Protein AF-0000000074144136 (afdb_homodimer)

Solvent-accessible surface area (backbone atoms only — not comparable to full-atom values): 40939 Å² total; per-residue (Å²): 138,85,82,79,77,75,77,76,74,78,74,70,74,70,85,70,65,76,71,69,81,43,27,39,33,52,48,62,33,83,82,53,75,68,49,53,54,62,47,55,55,61,87,66,57,63,70,58,51,49,50,51,50,50,58,64,64,67,47,87,40,77,68,57,26,33,33,38,38,58,66,52,68,71,55,62,88,72,63,60,84,85,65,77,62,62,39,34,35,40,34,25,21,86,48,52,43,62,34,40,48,45,35,46,72,75,43,52,83,46,46,26,74,56,59,79,63,33,35,66,52,47,34,46,48,18,64,54,41,36,70,27,53,40,53,31,54,81,29,75,57,89,92,43,40,29,28,40,29,40,28,27,44,66,55,51,51,44,16,25,57,26,37,67,44,30,59,68,31,34,58,60,56,38,75,43,39,68,77,39,63,56,72,66,53,31,53,39,46,44,52,31,46,50,29,41,54,45,68,31,48,62,76,49,59,53,65,40,44,47,67,56,53,52,34,44,40,56,37,55,53,48,65,16,30,61,58,38,72,70,45,54,59,52,78,57,53,48,51,49,52,38,64,75,38,41,41,51,45,47,54,55,44,51,48,48,41,73,70,41,82,61,51,43,63,76,53,49,79,76,37,29,75,36,40,46,74,51,74,88,62,74,54,41,36,35,42,66,79,50,32,67,49,46,50,52,38,45,70,62,33,33,62,52,51,28,52,37,40,37,41,67,68,26,85,84,47,47,63,69,60,34,41,57,51,47,63,69,51,52,66,67,56,51,31,50,41,47,48,50,21,44,25,71,54,17,26,60,35,45,50,40,33,51,53,48,47,39,55,33,38,16,72,73,47,23,53,48,48,51,45,56,52,34,47,74,25,64,60,32,60,51,71,74,97,138,84,82,77,76,75,78,76,73,80,76,71,76,71,85,71,64,77,69,71,80,43,28,39,32,53,50,64,31,81,81,52,73,69,48,52,55,62,48,53,54,60,88,65,59,64,69,58,52,50,50,51,50,49,56,64,63,66,47,87,39,75,68,57,24,33,34,38,37,58,65,53,68,71,55,63,88,75,63,61,85,83,64,77,63,61,39,35,35,42,35,26,19,87,46,50,43,63,34,40,48,45,36,46,72,74,42,51,82,46,46,26,75,56,59,79,63,32,35,63,51,46,32,45,49,17,64,54,40,37,70,28,52,38,51,30,54,80,30,76,57,88,95,41,40,28,28,40,28,41,28,28,43,64,56,53,50,43,17,25,56,26,38,68,44,30,58,68,32,34,57,62,58,39,75,44,40,69,78,38,62,56,72,64,52,31,52,40,44,44,54,31,47,51,29,41,54,44,68,31,48,60,74,50,60,51,65,42,45,48,69,55,53,51,32,44,39,57,37,57,52,49,65,17,31,58,58,38,72,70,45,55,61,52,77,57,53,47,50,50,52,39,65,76,39,42,41,51,44,44,53,54,44,51,45,48,40,73,70,41,83,61,49,43,63,76,54,49,79,76,36,33,75,36,37,46,74,51,74,88,62,73,54,41,35,36,42,66,80,50,32,68,49,46,51,52,36,46,71,63,33,33,61,52,51,30,51,37,40,36,41,66,68,25,87,83,46,48,62,68,60,35,43,57,49,46,64,71,51,52,68,68,56,51,30,52,40,47,48,49,23,43,25,71,53,17,26,60,36,45,51,40,34,53,52,49,46,40,54,33,39,16,72,72,47,24,53,50,48,51,46,53,51,34,46,73,25,65,59,31,59,52,70,76,100

Radius of gyration: 32.15 Å; Cα contacts (8 Å, |Δi|>4): 1160; chains: 2; bounding box: 58×110×100 Å

Organism: Schizosaccharomyces japonicus (strain yFS275 / FY16936) (NCBI:txid402676)

Foldseek 3Di:
DDPPPPPPPCPPPPCLPPPPQQFLLLLQDPPNPQALVNLQADDDDPVLLVVQVVQQVVQPADFAWKWKDDCLSRVPDPDDPPDRDAIEMETADADQLVRQQRCCVVPVVQWAPCCVVPSVSQQCLQCPFFQNWFKRFQDDDPPHGYIYIYHYPVSLLCCLQFVQACQNLLRLLARMHISHHDSVSSVSNLLSNLLLQLLQVLVDDQKDWPLSSSLSSNCLNVLQQVCCVVQVPDSVVSSVRCVSCVLSNCSNPSSSQSVVVFKDWPCSVVRRSPGSSDPVDIIMIGGDQALVRNLVSLVSHRDLLSQLLLCLQPVVSDSVSSSVVSRVDDSVVSSVSSSVSSNVSHNRSNVRVLVSVLNGCYVVSSVVVVLVVSCVTPVVVVVVD/DDPPPPCPPCPPPDCLPPPPQPFLLLLQDPPNPDDLVNLQADDDDPVLLVVQVVQQVVQPADFAWKWKDDCLSRVPDPDDPPDRDAIEMETADADQLVRQQRCCVVPVVQWAPCCVVPSVSQQCLQCPWFQNWFKRFQDDDPPHGYIYIYHYPVSLLCCLQFVQACQNLLRLLARMHISHHDSVSSVSNLLSNLLLQLLQVLVDDQKDWPLSSSLSSNCLNVLQQVCCVVQVPDSVVSSVRCVSCVLSNCSNPSSSQSVVVFKDWPCSVVRSSPGSSDPVDIIMIGGDQALVRNLVSLVSHRDLLSQLLLCLQPVVSDSVSSSVVSRVDDSVVSNVSSSVSSNVSHNRSNVRVLVSVLNGCYVVSSVVVVLVVSCVTPVVVVVVD

pLDDT: mean 81.29, std 20.25, range [21.55, 98.81]

Structure (mmCIF, N/CA/C/O backbone):
data_AF-0000000074144136-model_v1
#
loop_
_entity.id
_entity.type
_entity.pdbx_description
1 polymer 'Phosphatidate cytidylyltransferase, mitochondrial'
#
loop_
_atom_site.group_PDB
_atom_site.id
_atom_site.type_symbol
_atom_site.label_atom_id
_atom_site.label_alt_id
_atom_site.label_comp_id
_atom_site.label_asym_id
_atom_site.label_entity_id
_atom_site.label_seq_id
_atom_site.pdbx_PDB_ins_code
_atom_site.Cartn_x
_atom_site.Cartn_y
_atom_site.Cartn_z
_atom_site.occupancy
_atom_site.B_iso_or_equiv
_atom_site.auth_seq_id
_atom_site.auth_comp_id
_atom_site.auth_asym_id
_atom_site.auth_atom_id
_atom_site.pdbx_PDB_model_num
ATOM 1 N N . MET A 1 1 ? -24.859 60.969 -21.281 1 23.8 1 MET A N 1
ATOM 2 C CA . MET A 1 1 ? -24.516 61.156 -19.875 1 23.8 1 MET A CA 1
ATOM 3 C C . MET A 1 1 ? -24.75 59.906 -19.047 1 23.8 1 MET A C 1
ATOM 5 O O . MET A 1 1 ? -25.875 59.688 -18.578 1 23.8 1 MET A O 1
ATOM 9 N N . SER A 1 2 ? -24.203 58.688 -19.484 1 22.08 2 SER A N 1
ATOM 10 C CA . SER A 1 2 ? -24.359 57.281 -19.188 1 22.08 2 SER A CA 1
ATOM 11 C C . SER A 1 2 ? -23.969 56.969 -17.734 1 22.08 2 SER A C 1
ATOM 13 O O . SER A 1 2 ? -22.891 57.344 -17.297 1 22.08 2 SER A O 1
ATOM 15 N N . ARG A 1 3 ? -25.047 56.719 -16.766 1 22.34 3 ARG A N 1
ATOM 16 C CA . ARG A 1 3 ? -25.234 56.594 -15.32 1 22.34 3 ARG A CA 1
ATOM 17 C C . ARG A 1 3 ? -24.422 55.406 -14.773 1 22.34 3 ARG A C 1
ATOM 19 O O . ARG A 1 3 ? -24.609 54.281 -15.18 1 22.34 3 ARG A O 1
ATOM 26 N N . THR A 1 4 ? -23.141 55.656 -14.469 1 22.11 4 THR A N 1
ATOM 27 C CA . THR A 1 4 ? -22.141 54.781 -13.859 1 22.11 4 THR A CA 1
ATOM 28 C C . THR A 1 4 ? -22.625 54.25 -12.516 1 22.11 4 THR A C 1
ATOM 30 O O . THR A 1 4 ? -22.641 54.969 -11.523 1 22.11 4 THR A O 1
ATOM 33 N N . ARG A 1 5 ? -23.828 53.469 -12.438 1 22.92 5 ARG A N 1
ATOM 34 C CA . ARG A 1 5 ? -24.375 52.969 -11.188 1 22.92 5 ARG A CA 1
ATOM 35 C C . ARG A 1 5 ? -23.328 52.188 -10.406 1 22.92 5 ARG A C 1
ATOM 37 O O . ARG A 1 5 ? -22.797 51.188 -10.906 1 22.92 5 ARG A O 1
ATOM 44 N N . VAL A 1 6 ? -22.578 52.906 -9.555 1 24.81 6 VAL A N 1
ATOM 45 C CA . VAL A 1 6 ? -21.609 52.438 -8.562 1 24.81 6 VAL A CA 1
ATOM 46 C C . VAL A 1 6 ? -22.25 51.344 -7.688 1 24.81 6 VAL A C 1
ATOM 48 O O . VAL A 1 6 ? -23.25 51.625 -6.996 1 24.81 6 VAL A O 1
ATOM 51 N N . LEU A 1 7 ? -22.469 50.156 -8.172 1 23.66 7 LEU A N 1
ATOM 52 C CA . LEU A 1 7 ? -23 49.031 -7.406 1 23.66 7 LEU A CA 1
ATOM 53 C C . LEU A 1 7 ? -22.266 48.875 -6.082 1 23.66 7 LEU A C 1
ATOM 55 O O . LEU A 1 7 ? -21.062 48.625 -6.062 1 23.66 7 LEU A O 1
ATOM 59 N N . ARG A 1 8 ? -22.594 49.688 -5.066 1 26.92 8 ARG A N 1
ATOM 60 C CA . ARG A 1 8 ? -22.172 49.594 -3.672 1 26.92 8 ARG A CA 1
ATOM 61 C C . ARG A 1 8 ? -22.438 48.219 -3.105 1 26.92 8 ARG A C 1
ATOM 63 O O . ARG A 1 8 ? -23.594 47.844 -2.924 1 26.92 8 ARG A O 1
ATOM 70 N N . GLY A 1 9 ? -21.766 47.25 -3.645 1 25.73 9 GLY A N 1
ATOM 71 C CA . GLY A 1 9 ? -21.859 45.875 -3.129 1 25.73 9 GLY A CA 1
ATOM 72 C C . GLY A 1 9 ? -21.797 45.812 -1.614 1 25.73 9 GLY A C 1
ATOM 73 O O . GLY A 1 9 ? -20.922 46.438 -0.995 1 25.73 9 GLY A O 1
ATOM 74 N N . PHE A 1 10 ? -22.922 45.688 -0.895 1 25.27 10 PHE A N 1
ATOM 75 C CA . PHE A 1 10 ? -23.234 45.531 0.521 1 25.27 10 PHE A CA 1
ATOM 76 C C . PHE A 1 10 ? -22.328 44.469 1.148 1 25.27 10 PHE A C 1
ATOM 78 O O . PHE A 1 10 ? -22.438 43.281 0.825 1 25.27 10 PHE A O 1
ATOM 85 N N . TYR A 1 11 ? -21.047 44.781 1.437 1 25.61 11 TYR A N 1
ATOM 86 C CA . TYR A 1 11 ? -20.172 44.031 2.338 1 25.61 11 TYR A CA 1
ATOM 87 C C . TYR A 1 11 ? -20.906 43.656 3.615 1 25.61 11 TYR A C 1
ATOM 89 O O . TYR A 1 11 ? -21.281 44.531 4.41 1 25.61 11 TYR A O 1
ATOM 97 N N . SER A 1 12 ? -21.922 42.812 3.51 1 27.48 12 SER A N 1
ATOM 98 C CA . SER A 1 12 ? -22.531 42.438 4.777 1 27.48 12 SER A CA 1
ATOM 99 C C . SER A 1 12 ? -21.469 42.031 5.793 1 27.48 12 SER A C 1
ATOM 101 O O . SER A 1 12 ? -20.531 41.312 5.457 1 27.48 12 SER A O 1
ATOM 103 N N . PRO A 1 13 ? -21.234 42.75 6.824 1 28.14 13 PRO A N 1
ATOM 104 C CA . PRO A 1 13 ? -20.312 42.5 7.926 1 28.14 13 PRO A CA 1
ATOM 105 C C . PRO A 1 13 ? -20.406 41.062 8.461 1 28.14 13 PRO A C 1
ATOM 107 O O . PRO A 1 13 ? -21.516 40.531 8.57 1 28.14 13 PRO A O 1
ATOM 110 N N . PHE A 1 14 ? -19.641 40.125 8.047 1 31.69 14 PHE A N 1
ATOM 111 C CA . PHE A 1 14 ? -19.344 38.906 8.75 1 31.69 14 PHE A CA 1
ATOM 112 C C . PHE A 1 14 ? -19.609 39.031 10.242 1 31.69 14 PHE A C 1
ATOM 114 O O . PHE A 1 14 ? -19.281 40.062 10.844 1 31.69 14 PHE A O 1
ATOM 121 N N . SER A 1 15 ? -20.734 38.5 10.727 1 29.72 15 SER A N 1
ATOM 122 C CA . SER A 1 15 ? -21.078 38.531 12.141 1 29.72 15 SER A CA 1
ATOM 123 C C . SER A 1 15 ? -19.844 38.344 13.016 1 29.72 15 SER A C 1
ATOM 125 O O . SER A 1 15 ? -19.281 37.219 13.07 1 29.72 15 SER A O 1
ATOM 127 N N . ARG A 1 16 ? -18.859 39.125 13.117 1 35.34 16 ARG A N 1
ATOM 128 C CA . ARG A 1 16 ? -17.797 39.469 14.055 1 35.34 16 ARG A CA 1
ATOM 129 C C . ARG A 1 16 ? -18.203 39.125 15.484 1 35.34 16 ARG A C 1
ATOM 131 O O . ARG A 1 16 ? -17.469 39.438 16.422 1 35.34 16 ARG A O 1
ATOM 138 N N . ARG A 1 17 ? -19.422 38.812 15.742 1 34.44 17 ARG A N 1
ATOM 139 C CA . ARG A 1 17 ? -19.812 38.938 17.141 1 34.44 17 ARG A CA 1
ATOM 140 C C . ARG A 1 17 ? -19.094 37.875 18 1 34.44 17 ARG A C 1
ATOM 142 O O . ARG A 1 17 ? -18.547 38.219 19.062 1 34.44 17 ARG A O 1
ATOM 149 N N . ARG A 1 18 ? -19.453 36.469 17.844 1 36.38 18 ARG A N 1
ATOM 150 C CA . ARG A 1 18 ? -19.156 35.688 19.047 1 36.38 18 ARG A CA 1
ATOM 151 C C . ARG A 1 18 ? -17.688 35.219 19.062 1 36.38 18 ARG A C 1
ATOM 153 O O . ARG A 1 18 ? -17.328 34.312 19.797 1 36.38 18 ARG A O 1
ATOM 160 N N . LEU A 1 19 ? -16.906 35.344 18.047 1 39.88 19 LEU A N 1
ATOM 161 C CA . LEU A 1 19 ? -15.531 35.094 18.484 1 39.88 19 LEU A CA 1
ATOM 162 C C . LEU A 1 19 ? -15.227 35.906 19.75 1 39.88 19 LEU A C 1
ATOM 164 O O . LEU A 1 19 ? -15.336 37.156 19.734 1 39.88 19 LEU A O 1
ATOM 168 N N . THR A 1 20 ? -15.461 35.469 20.906 1 43.41 20 THR A N 1
ATOM 169 C CA . THR A 1 20 ? -15.242 36.094 22.219 1 43.41 20 THR A CA 1
ATOM 170 C C . THR A 1 20 ? -14.031 37 22.188 1 43.41 20 THR A C 1
ATOM 172 O O . THR A 1 20 ? -13.039 36.719 21.516 1 43.41 20 THR A O 1
ATOM 175 N N . THR A 1 21 ? -14.227 38.312 22.484 1 54.06 21 THR A N 1
ATOM 176 C CA . THR A 1 21 ? -13.445 39.5 22.797 1 54.06 21 THR A CA 1
ATOM 177 C C . THR A 1 21 ? -12.211 39.125 23.609 1 54.06 21 THR A C 1
ATOM 179 O O . THR A 1 21 ? -12.219 39.25 24.828 1 54.06 21 THR A O 1
ATOM 182 N N . ILE A 1 22 ? -11.711 37.938 23.234 1 56.94 22 ILE A N 1
ATOM 183 C CA . ILE A 1 22 ? -10.5 37.75 24.031 1 56.94 22 ILE A CA 1
ATOM 184 C C . ILE A 1 22 ? -9.406 38.719 23.531 1 56.94 22 ILE A C 1
ATOM 186 O O . ILE A 1 22 ? -9.148 38.781 22.328 1 56.94 22 ILE A O 1
ATOM 190 N N . SER A 1 23 ? -9.031 39.438 24.359 1 66.81 23 SER A N 1
ATOM 191 C CA . SER A 1 23 ? -7.957 40.375 24.047 1 66.81 23 SER A CA 1
ATOM 192 C C . SER A 1 23 ? -6.625 39.656 23.859 1 66.81 23 SER A C 1
ATOM 194 O O . SER A 1 23 ? -6.398 38.594 24.438 1 66.81 23 SER A O 1
ATOM 196 N N . ILE A 1 24 ? -5.844 40.062 22.969 1 67 24 ILE A N 1
ATOM 197 C CA . ILE A 1 24 ? -4.504 39.562 22.734 1 67 24 ILE A CA 1
ATOM 198 C C . ILE A 1 24 ? -3.746 39.469 24.062 1 67 24 ILE A C 1
ATOM 200 O O . ILE A 1 24 ? -3.023 38.5 24.312 1 67 24 ILE A O 1
ATOM 204 N N . GLY A 1 25 ? -4.012 40.469 24.859 1 65.38 25 GLY A N 1
ATOM 205 C CA . GLY A 1 25 ? -3.387 40.438 26.172 1 65.38 25 GLY A CA 1
ATOM 206 C C . GLY A 1 25 ? -3.785 39.219 27 1 65.38 25 GLY A C 1
ATOM 207 O O . GLY A 1 25 ? -2.951 38.656 27.688 1 65.38 25 GLY A O 1
ATOM 208 N N . ALA A 1 26 ? -4.996 38.906 26.906 1 67.38 26 ALA A N 1
ATOM 209 C CA . ALA A 1 26 ? -5.484 37.75 27.641 1 67.38 26 ALA A CA 1
ATOM 210 C C . ALA A 1 26 ? -4.863 36.438 27.125 1 67.38 26 ALA A C 1
ATOM 212 O O . ALA A 1 26 ? -4.578 35.531 27.906 1 67.38 26 ALA A O 1
ATOM 213 N N . LEU A 1 27 ? -4.641 36.469 25.812 1 66.44 27 LEU A N 1
ATOM 214 C CA . LEU A 1 27 ? -4.043 35.281 25.203 1 66.44 27 LEU A CA 1
ATOM 215 C C . LEU A 1 27 ? -2.574 35.156 25.578 1 66.44 27 LEU A C 1
ATOM 217 O O . LEU A 1 27 ? -2.045 34.062 25.672 1 66.44 27 LEU A O 1
ATOM 221 N N . LEU A 1 28 ? -2.014 36.312 25.797 1 64.38 28 LEU A N 1
ATOM 222 C CA . LEU A 1 28 ? -0.576 36.312 26.047 1 64.38 28 LEU A CA 1
ATOM 223 C C . LEU A 1 28 ? -0.283 36.25 27.547 1 64.38 28 LEU A C 1
ATOM 225 O O . LEU A 1 28 ? 0.857 36 27.953 1 64.38 28 LEU A O 1
ATOM 229 N N . SER A 1 29 ? -1.414 36.469 28.359 1 61.72 29 SER A N 1
ATOM 230 C CA . SER A 1 29 ? -1.182 36.5 29.797 1 61.72 29 SER A CA 1
ATOM 231 C C . SER A 1 29 ? -0.987 35.094 30.375 1 61.72 29 SER A C 1
ATOM 233 O O . SER A 1 29 ? -1.77 34.188 30.078 1 61.72 29 SER A O 1
ATOM 235 N N . PRO A 1 30 ? 0.152 34.875 31.031 1 57.53 30 PRO A N 1
ATOM 236 C CA . PRO A 1 30 ? 0.387 33.594 31.688 1 57.53 30 PRO A CA 1
ATOM 237 C C . PRO A 1 30 ? -0.736 33.188 32.625 1 57.53 30 PRO A C 1
ATOM 239 O O . PRO A 1 30 ? -0.904 32 32.938 1 57.53 30 PRO A O 1
ATOM 242 N N . GLN A 1 31 ? -1.42 34.156 33.188 1 53.66 31 GLN A N 1
ATOM 243 C CA . GLN A 1 31 ? -2.412 33.875 34.219 1 53.66 31 GLN A CA 1
ATOM 244 C C . GLN A 1 31 ? -3.664 33.25 33.625 1 53.66 31 GLN A C 1
ATOM 246 O O . GLN A 1 31 ? -4.441 32.594 34.344 1 53.66 31 GLN A O 1
ATOM 251 N N . THR A 1 32 ? -3.936 33.531 32.438 1 53.97 32 THR A N 1
ATOM 252 C CA . THR A 1 32 ? -5.125 32.938 31.859 1 53.97 32 THR A CA 1
ATOM 253 C C . THR A 1 32 ? -4.809 31.531 31.312 1 53.97 32 THR A C 1
ATOM 255 O O . THR A 1 32 ? -4.066 31.391 30.344 1 53.97 32 THR A O 1
ATOM 258 N N . ILE A 1 33 ? -4.758 30.609 32.219 1 54.94 33 ILE A N 1
ATOM 259 C CA . ILE A 1 33 ? -4.418 29.219 31.938 1 54.94 33 ILE A CA 1
ATOM 260 C C . ILE A 1 33 ? -5.32 28.688 30.828 1 54.94 33 ILE A C 1
ATOM 262 O O . ILE A 1 33 ? -6.508 28.438 31.062 1 54.94 33 ILE A O 1
ATOM 266 N N . GLN A 1 34 ? -5.004 29.062 29.625 1 69.5 34 GLN A N 1
ATOM 267 C CA . GLN A 1 34 ? -5.801 28.422 28.578 1 69.5 34 GLN A CA 1
ATOM 268 C C . GLN A 1 34 ? -5.348 26.984 28.359 1 69.5 34 GLN A C 1
ATOM 270 O O . GLN A 1 34 ? -4.152 26.719 28.203 1 69.5 34 GLN A O 1
ATOM 275 N N . THR A 1 35 ? -6.297 26.094 28.781 1 81.69 35 THR A N 1
ATOM 276 C CA . THR A 1 35 ? -6.02 24.672 28.562 1 81.69 35 THR A CA 1
ATOM 277 C C . THR A 1 35 ? -5.914 24.375 27.062 1 81.69 35 THR A C 1
ATOM 279 O O . THR A 1 35 ? -6.445 25.125 26.234 1 81.69 35 THR A O 1
ATOM 282 N N . PRO A 1 36 ? -5.133 23.422 26.734 1 86.94 36 PRO A N 1
ATOM 283 C CA . PRO A 1 36 ? -5.07 23.016 25.328 1 86.94 36 PRO A CA 1
ATOM 284 C C . PRO A 1 36 ? -6.449 22.859 24.703 1 86.94 36 PRO A C 1
ATOM 286 O O . PRO A 1 36 ? -6.648 23.266 23.547 1 86.94 36 PRO A O 1
ATOM 289 N N . LYS A 1 37 ? -7.355 22.375 25.406 1 90.06 37 LYS A N 1
ATOM 290 C CA . LYS A 1 37 ? -8.703 22.188 24.891 1 90.06 37 LYS A CA 1
ATOM 291 C C . LYS A 1 37 ? -9.367 23.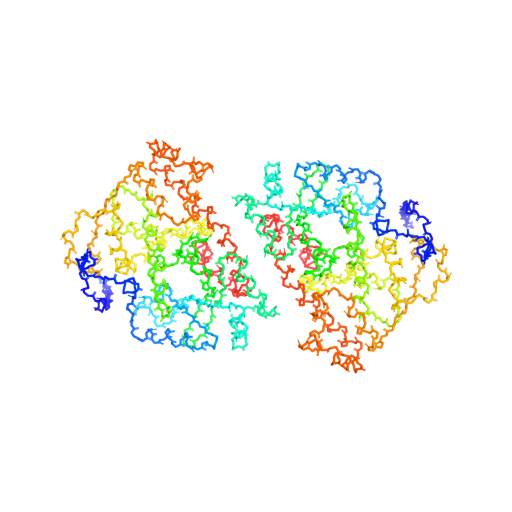516 24.562 1 90.06 37 LYS A C 1
ATOM 293 O O . LYS A 1 37 ? -9.961 23.672 23.5 1 90.06 37 LYS A O 1
ATOM 298 N N . THR A 1 38 ? -9.273 24.469 25.375 1 85.06 38 THR A N 1
ATOM 299 C CA . THR A 1 38 ? -9.906 25.766 25.172 1 85.06 38 THR A CA 1
ATOM 300 C C . THR A 1 38 ? -9.289 26.484 23.969 1 85.06 38 THR A C 1
ATOM 302 O O . THR A 1 38 ? -10 27.125 23.203 1 85.06 38 THR A O 1
ATOM 305 N N . LEU A 1 39 ? -8.047 26.328 23.797 1 83.69 39 LEU A N 1
ATOM 306 C CA . LEU A 1 39 ? -7.328 26.984 22.719 1 83.69 39 LEU A CA 1
ATOM 307 C C . LEU A 1 39 ? -7.723 26.391 21.359 1 83.69 39 LEU A C 1
ATOM 309 O O . LEU A 1 39 ? -7.738 27.078 20.344 1 83.69 39 LEU A O 1
ATOM 313 N N . GLN A 1 40 ? -8.039 25.125 21.391 1 91.25 40 GLN A N 1
ATOM 314 C CA . GLN A 1 40 ? -8.273 24.406 20.156 1 91.25 40 GLN A CA 1
ATOM 315 C C . GLN A 1 40 ? -9.758 24.328 19.828 1 91.25 40 GLN A C 1
ATOM 317 O O . GLN A 1 40 ? -10.148 23.812 18.781 1 91.25 40 GLN A O 1
ATOM 322 N N . THR A 1 41 ? -10.555 24.781 20.719 1 86.62 41 THR A N 1
ATOM 323 C CA . THR A 1 41 ? -11.992 24.766 20.484 1 86.62 41 THR A CA 1
ATOM 324 C C . THR A 1 41 ? -12.438 26.031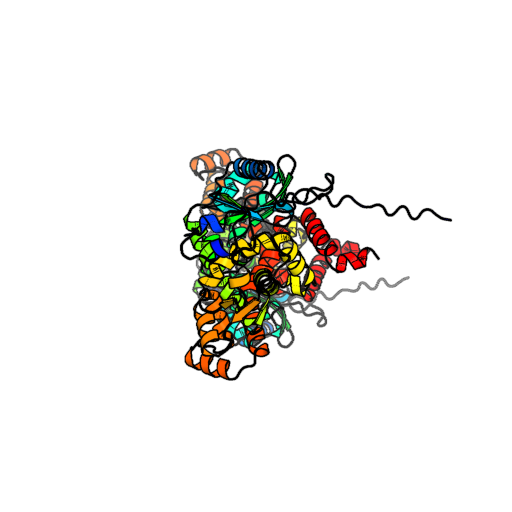 19.766 1 86.62 41 THR A C 1
ATOM 326 O O . THR A 1 41 ? -12.133 2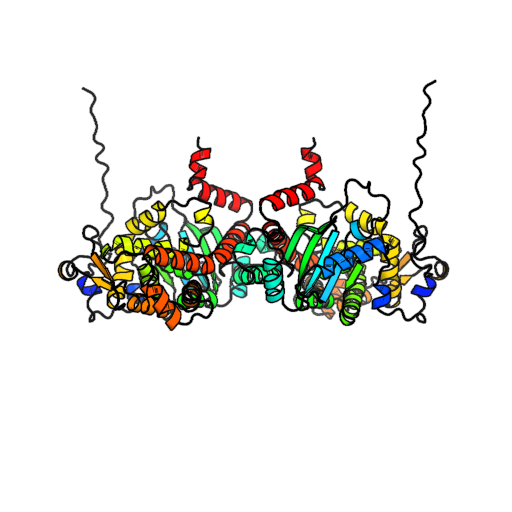7.141 20.203 1 86.62 41 THR A O 1
ATOM 329 N N . VAL A 1 42 ? -13.016 25.844 18.672 1 83.19 42 VAL A N 1
ATOM 330 C CA . VAL A 1 42 ? -13.508 26.953 17.875 1 83.19 42 VAL A CA 1
ATOM 331 C C . VAL A 1 42 ? -15.031 27.031 17.969 1 83.19 42 VAL A C 1
ATOM 333 O O . VAL A 1 42 ? -15.711 26 17.922 1 83.19 42 VAL A O 1
ATOM 336 N N . SER A 1 43 ? -15.461 28.203 18.141 1 77.56 43 SER A N 1
ATOM 337 C CA . SER A 1 43 ? -16.906 28.406 18.172 1 77.56 43 SER A CA 1
ATOM 338 C C . SER A 1 43 ? -17.453 28.688 16.766 1 77.56 43 SER A C 1
ATOM 340 O O . SER A 1 43 ? -16.891 29.516 16.047 1 77.56 43 SER A O 1
ATOM 342 N N . ILE A 1 44 ? -18.359 27.906 16.375 1 79 44 ILE A N 1
ATOM 343 C CA . ILE A 1 44 ? -19.047 28.125 15.102 1 79 44 ILE A CA 1
ATOM 344 C C . ILE A 1 44 ? -20.547 28.312 15.352 1 79 44 ILE A C 1
ATOM 346 O O . ILE A 1 44 ? -21.016 28.188 16.484 1 79 44 ILE A O 1
ATOM 350 N N . HIS A 1 45 ? -21.172 28.688 14.289 1 78.88 45 HIS A N 1
ATOM 351 C CA . HIS A 1 45 ? -22.609 28.875 14.414 1 78.88 45 HIS A CA 1
ATOM 352 C C . HIS A 1 45 ? -23.297 27.625 14.945 1 78.88 45 HIS A C 1
ATOM 354 O O . HIS A 1 45 ? -22.984 26.516 14.508 1 78.88 45 HIS A O 1
ATOM 360 N N . PRO A 1 46 ? -24.141 27.797 15.891 1 81.75 46 PRO A N 1
ATOM 361 C CA . PRO A 1 46 ? -24.781 26.641 16.531 1 81.75 46 PRO A CA 1
ATOM 362 C C . PRO A 1 46 ? -25.453 25.703 15.539 1 81.75 46 PRO A C 1
ATOM 364 O O . PRO A 1 46 ? -25.406 24.484 15.711 1 81.75 46 PRO A O 1
ATOM 367 N N . SER A 1 47 ? -26.078 26.266 14.555 1 81.31 47 SER A N 1
ATOM 368 C CA . SER A 1 47 ? -26.766 25.422 13.57 1 81.31 47 SER A CA 1
ATOM 369 C C . SER A 1 47 ? -25.781 24.547 12.812 1 81.31 47 SER A C 1
ATOM 371 O O . SER A 1 47 ? -26.078 23.391 12.492 1 81.31 47 SER A O 1
ATOM 373 N N . VAL A 1 48 ? -24.641 25.094 12.531 1 82.12 48 VAL A N 1
ATOM 374 C CA . VAL A 1 48 ? -23.609 24.328 11.828 1 82.12 48 VAL A CA 1
ATOM 375 C C . VAL A 1 48 ? -23.047 23.25 12.75 1 82.12 48 VAL A C 1
ATOM 377 O O . VAL A 1 48 ? -22.844 22.109 12.328 1 82.12 48 VAL A O 1
ATOM 380 N N . ASN A 1 49 ? -22.891 23.641 14 1 88.19 49 ASN A N 1
ATOM 381 C CA . ASN A 1 49 ? -22.406 22.672 14.984 1 88.19 49 ASN A CA 1
ATOM 382 C C . ASN A 1 49 ? -23.375 21.5 15.141 1 88.19 49 ASN A C 1
ATOM 384 O O . ASN A 1 49 ? -22.953 20.344 15.234 1 88.19 49 ASN A O 1
ATOM 388 N N . GLU A 1 50 ? -24.609 21.812 15.156 1 89.69 50 GLU A N 1
ATOM 389 C CA . GLU A 1 50 ? -25.625 20.781 15.266 1 89.69 50 GLU A CA 1
ATOM 390 C C . GLU A 1 50 ? -25.609 19.859 14.047 1 89.69 50 GLU A C 1
ATOM 392 O O . GLU A 1 50 ? -25.781 18.641 14.18 1 89.69 50 GLU A O 1
ATOM 397 N N . GLU A 1 51 ? -25.438 20.469 12.977 1 89.81 51 GLU A N 1
ATOM 398 C CA . GLU A 1 51 ? -25.344 19.672 11.75 1 89.81 51 GLU A CA 1
ATOM 399 C C . GLU A 1 51 ? -24.172 18.719 11.789 1 89.81 51 GLU A C 1
ATOM 401 O O . GLU A 1 51 ? -24.281 17.547 11.398 1 89.81 51 GLU A O 1
ATOM 406 N N . PHE A 1 52 ? -23.047 19.203 12.273 1 93.38 52 PHE A N 1
ATOM 407 C CA . PHE A 1 52 ? -21.859 18.375 12.383 1 93.38 52 PHE A CA 1
ATOM 408 C C . PHE A 1 52 ? -22.094 17.219 13.352 1 93.38 52 PHE A C 1
ATOM 410 O O . PHE A 1 52 ? -21.75 16.062 13.047 1 93.38 52 PHE A O 1
ATOM 417 N N . GLU A 1 53 ? -22.719 17.516 14.438 1 94.81 53 GLU A N 1
ATOM 418 C CA . GLU A 1 53 ? -23.016 16.469 15.422 1 94.81 53 GLU A CA 1
ATOM 419 C C . GLU A 1 53 ? -24 15.438 14.859 1 94.81 53 GLU A C 1
ATOM 421 O O . GLU A 1 53 ? -23.844 14.242 15.102 1 94.81 53 GLU A O 1
ATOM 426 N N . ARG A 1 54 ? -24.938 15.945 14.156 1 95 54 ARG A N 1
ATOM 427 C CA . ARG A 1 54 ? -25.906 15.047 13.539 1 95 54 ARG A CA 1
ATOM 428 C C . ARG A 1 54 ? -25.219 14.094 12.562 1 95 54 ARG A C 1
ATOM 430 O O . ARG A 1 54 ? -25.516 12.898 12.539 1 95 54 ARG A O 1
ATOM 437 N N . ILE A 1 55 ? -24.344 14.641 11.781 1 95.56 55 ILE A N 1
ATOM 438 C CA . ILE A 1 55 ? -23.625 13.836 10.797 1 95.56 55 ILE A CA 1
ATOM 439 C C . ILE A 1 55 ? -22.781 12.773 11.508 1 95.56 55 ILE A C 1
ATOM 441 O O . ILE A 1 55 ? -22.875 11.586 11.195 1 95.56 55 ILE A O 1
ATOM 445 N N . VAL A 1 56 ? -22.062 13.117 12.516 1 97.38 56 VAL A N 1
ATOM 446 C CA . VAL A 1 56 ? -21.172 12.211 13.234 1 97.38 56 VAL A CA 1
ATOM 447 C C . VAL A 1 56 ? -21.984 11.141 13.953 1 97.38 56 VAL A C 1
ATOM 449 O O . VAL A 1 56 ? -21.609 9.969 13.961 1 97.38 56 VAL A O 1
ATOM 452 N N . ASN A 1 57 ? -23.156 11.539 14.445 1 96.88 57 ASN A N 1
ATOM 453 C CA . ASN A 1 57 ? -23.984 10.625 15.219 1 96.88 57 ASN A CA 1
ATOM 454 C C . ASN A 1 57 ? -24.781 9.688 14.305 1 96.88 57 ASN A C 1
ATOM 456 O O . ASN A 1 57 ? -25.391 8.719 14.773 1 96.88 57 ASN A O 1
ATOM 460 N N . SER A 1 58 ? -24.781 9.969 13.055 1 96.88 58 SER A N 1
ATOM 461 C CA . SER A 1 58 ? -25.547 9.141 12.125 1 96.88 58 SER A CA 1
ATOM 462 C C . SER A 1 58 ? -24.828 7.84 11.812 1 96.88 58 SER A C 1
ATOM 464 O O . SER A 1 58 ? -25.422 6.902 11.273 1 96.88 58 SER A O 1
ATOM 466 N N . PHE A 1 59 ? -23.578 7.758 12.117 1 98.06 59 PHE A N 1
ATOM 467 C CA . PHE A 1 59 ? -22.828 6.531 11.898 1 98.06 59 PHE A CA 1
ATOM 468 C C . PHE A 1 59 ? -23.062 5.535 13.023 1 98.06 59 PHE A C 1
ATOM 470 O O . PHE A 1 59 ? -23.016 5.898 14.203 1 98.06 59 PHE A O 1
ATOM 477 N N . ASP A 1 60 ? -23.281 4.324 12.664 1 98.31 60 ASP A N 1
ATOM 478 C CA . ASP A 1 60 ? -23.453 3.279 13.664 1 98.31 60 ASP A CA 1
ATOM 479 C C . ASP A 1 60 ? -22.125 2.906 14.305 1 98.31 60 ASP A C 1
ATOM 481 O O . ASP A 1 60 ? -22.062 2.547 15.484 1 98.31 60 ASP A O 1
ATOM 485 N N . ALA A 1 61 ? -21.078 2.889 13.477 1 97.62 61 ALA A N 1
ATOM 486 C CA . ALA A 1 61 ? -19.75 2.557 13.984 1 97.62 61 ALA A CA 1
ATOM 487 C C . ALA A 1 61 ? -19.219 3.662 14.891 1 97.62 61 ALA A C 1
ATOM 489 O O . ALA A 1 61 ? -19.375 4.848 14.586 1 97.62 61 ALA A O 1
ATOM 490 N N . PRO A 1 62 ? -18.625 3.32 15.945 1 97.56 62 PRO A N 1
ATOM 491 C CA . PRO A 1 62 ? -18.188 4.328 16.906 1 97.56 62 PRO A CA 1
ATOM 492 C C . PRO A 1 62 ? -17.062 5.219 16.375 1 97.56 62 PRO A C 1
ATOM 494 O O . PRO A 1 62 ? -16.125 4.723 15.734 1 97.56 62 PRO A O 1
ATOM 497 N N . ILE A 1 63 ? -17.141 6.48 16.594 1 98.62 63 ILE A N 1
ATOM 498 C CA . ILE A 1 63 ? -16.156 7.48 16.234 1 98.62 63 ILE A CA 1
ATOM 499 C C . ILE A 1 63 ? -15.602 8.148 17.5 1 98.62 63 ILE A C 1
ATOM 501 O O . ILE A 1 63 ? -16.344 8.797 18.234 1 98.62 63 ILE A O 1
ATOM 505 N N . ASP A 1 64 ? -14.344 8.039 17.766 1 98.69 64 ASP A N 1
ATOM 506 C CA . ASP A 1 64 ? -13.734 8.547 19 1 98.69 64 ASP A CA 1
ATOM 507 C C . ASP A 1 64 ? -13.273 9.992 18.828 1 98.69 64 ASP A C 1
ATOM 509 O O . ASP A 1 64 ? -13.297 10.773 19.781 1 98.69 64 ASP A O 1
ATOM 513 N N . VAL A 1 65 ? -12.789 10.305 17.688 1 98.75 65 VAL A N 1
ATOM 514 C CA . VAL A 1 65 ? -12.391 11.664 17.328 1 98.75 65 VAL A CA 1
ATOM 515 C C . VAL A 1 65 ? -13.07 12.078 16.031 1 98.75 65 VAL A C 1
ATOM 517 O O . VAL A 1 65 ? -13.086 11.312 15.055 1 98.75 65 VAL A O 1
ATOM 520 N N . ALA A 1 66 ? -13.688 13.188 15.992 1 98.69 66 ALA A N 1
ATOM 521 C CA . ALA A 1 66 ? -14.305 13.742 14.797 1 98.69 66 ALA A CA 1
ATOM 522 C C . ALA A 1 66 ? -13.898 15.203 14.594 1 98.69 66 ALA A C 1
ATOM 524 O O . ALA A 1 66 ? -14.125 16.047 15.469 1 98.69 66 ALA A O 1
ATOM 525 N N . ILE A 1 67 ? -13.312 15.453 13.469 1 98.06 67 ILE A N 1
ATOM 526 C CA . ILE A 1 67 ? -12.805 16.781 13.156 1 98.06 67 ILE A CA 1
ATOM 527 C C . ILE A 1 67 ? -13.406 17.266 11.836 1 98.06 67 ILE A C 1
ATOM 529 O O . ILE A 1 67 ? -13.438 16.531 10.852 1 98.06 67 ILE A O 1
ATOM 533 N N . ALA A 1 68 ? -13.906 18.406 11.797 1 95.81 68 ALA A N 1
ATOM 534 C CA . ALA A 1 68 ? -14.297 19.078 10.555 1 95.81 68 ALA A CA 1
ATOM 535 C C . ALA A 1 68 ? -13.281 20.141 10.172 1 95.81 68 ALA A C 1
ATOM 537 O O . ALA A 1 68 ? -12.766 20.875 11.023 1 95.81 68 ALA A O 1
ATOM 538 N N . TYR A 1 69 ? -12.938 20.156 8.898 1 91.44 69 TYR A N 1
ATOM 539 C CA . TYR A 1 69 ? -11.906 21.094 8.477 1 91.44 69 TYR A CA 1
ATOM 540 C C . TYR A 1 69 ? -12.203 21.641 7.078 1 91.44 69 TYR A C 1
ATOM 542 O O . TYR A 1 69 ? -13.094 21.141 6.391 1 91.44 69 TYR A O 1
ATOM 550 N N . GLY A 1 70 ? -11.539 22.719 6.785 1 83.56 70 GLY A N 1
ATOM 551 C CA . GLY A 1 70 ? -11.688 23.328 5.469 1 83.56 70 GLY A CA 1
ATOM 552 C C . GLY A 1 70 ? -12.492 24.609 5.484 1 83.56 70 GLY A C 1
ATOM 553 O O . GLY A 1 70 ? -13.062 24.984 6.512 1 83.56 70 GLY A O 1
ATOM 554 N N . SER A 1 71 ? -12.516 25.234 4.312 1 74.94 71 SER A N 1
ATOM 555 C CA . SER A 1 71 ? -13.117 26.547 4.176 1 74.94 71 SER A CA 1
ATOM 556 C C . SER A 1 71 ? -14.633 26.484 4.367 1 74.94 71 SER A C 1
ATOM 558 O O . SER A 1 71 ? -15.242 27.469 4.816 1 74.94 71 SER A O 1
ATOM 560 N N . GLY A 1 72 ? -15.164 25.375 4.039 1 72.62 72 GLY A N 1
ATOM 561 C CA . GLY A 1 72 ? -16.609 25.219 4.176 1 72.62 72 GLY A CA 1
ATOM 562 C C . GLY A 1 72 ? -17.062 25.188 5.617 1 72.62 72 GLY A C 1
ATOM 563 O O . GLY A 1 72 ? -18.234 25.438 5.906 1 72.62 72 GLY A O 1
ATOM 564 N N . VAL A 1 73 ? -16.203 24.938 6.469 1 78.31 73 VAL A N 1
ATOM 565 C CA . VAL A 1 73 ? -16.547 24.797 7.879 1 78.31 73 VAL A CA 1
ATOM 566 C C . VAL A 1 73 ? -16.672 26.172 8.523 1 78.31 73 VAL A C 1
ATOM 568 O O . VAL A 1 73 ? -17.547 26.391 9.367 1 78.31 73 VAL A O 1
ATOM 571 N N . PHE A 1 74 ? -15.82 27.031 8.086 1 72.25 74 PHE A N 1
ATOM 572 C CA . PHE A 1 74 ? -15.734 28.312 8.773 1 72.25 74 PHE A CA 1
ATOM 573 C C . PHE A 1 74 ? -16.344 29.438 7.934 1 72.25 74 PHE A C 1
ATOM 575 O O . PHE A 1 74 ? -16.5 30.562 8.406 1 72.25 74 PHE A O 1
ATOM 582 N N . SER A 1 75 ? -16.562 28.953 6.438 1 61.19 75 SER A N 1
ATOM 583 C CA . SER A 1 75 ? -17.125 29.984 5.566 1 61.19 75 SER A CA 1
ATOM 584 C C . SER A 1 75 ? -18.547 30.328 5.973 1 61.19 75 SER A C 1
ATOM 586 O O . SER A 1 75 ? -19.391 29.453 6.129 1 61.19 75 SER A O 1
ATOM 588 N N . GLN A 1 76 ? -18.688 31.094 6.801 1 49.22 76 GLN A N 1
ATOM 589 C CA . GLN A 1 76 ? -19.984 31.609 7.242 1 49.22 76 GLN A CA 1
ATOM 590 C C . GLN A 1 76 ? -20.891 31.906 6.055 1 49.22 76 GLN A C 1
ATOM 592 O O . GLN A 1 76 ? -20.469 31.812 4.902 1 49.22 76 GLN A O 1
ATOM 597 N N . LYS A 1 77 ? -21.875 32.969 6.055 1 44.31 77 LYS A N 1
ATOM 598 C CA . LYS A 1 77 ? -23.141 33.438 5.48 1 44.31 77 LYS A CA 1
ATOM 599 C C . LYS A 1 77 ? -23 33.719 3.99 1 44.31 77 LYS A C 1
ATOM 601 O O . LYS A 1 77 ? -24 33.875 3.287 1 44.31 77 LYS A O 1
ATOM 606 N N . GLY A 1 78 ? -21.781 33.938 3.443 1 40.97 78 GLY A N 1
ATOM 607 C CA . GLY A 1 78 ? -21.953 34.531 2.139 1 40.97 78 GLY A CA 1
ATOM 608 C C . GLY A 1 78 ? -22.078 33.531 1.015 1 40.97 78 GLY A C 1
ATOM 609 O O . GLY A 1 78 ? -21.969 33.906 -0.162 1 40.97 78 GLY A O 1
ATOM 610 N N . TYR A 1 79 ? -21.781 32.281 1.239 1 47.94 79 TYR A N 1
ATOM 611 C CA . TYR A 1 79 ? -21.906 31.484 0.032 1 47.94 79 TYR A CA 1
ATOM 612 C C . TYR A 1 79 ? -23.328 31.5 -0.494 1 47.94 79 TYR A C 1
ATOM 614 O O . TYR A 1 79 ? -24.281 31.547 0.286 1 47.94 79 TYR A O 1
ATOM 622 N N . ASP A 1 80 ? -23.422 31.906 -1.741 1 47.38 80 ASP A N 1
ATOM 623 C CA . ASP A 1 80 ? -24.703 31.781 -2.43 1 47.38 80 ASP A CA 1
ATOM 624 C C . ASP A 1 80 ? -25.344 30.422 -2.143 1 47.38 80 ASP A C 1
ATOM 626 O O . ASP A 1 80 ? -24.641 29.406 -2.062 1 47.38 80 ASP A O 1
ATOM 630 N N . LYS A 1 81 ? -26.531 30.375 -1.426 1 48.66 81 LYS A N 1
ATOM 631 C CA . LYS A 1 81 ? -27.359 29.219 -1.115 1 48.66 81 LYS A CA 1
ATOM 632 C C . LYS A 1 81 ? -27.172 28.109 -2.156 1 48.66 81 LYS A C 1
ATOM 634 O O . LYS A 1 81 ? -27.469 26.953 -1.893 1 48.66 81 LYS A O 1
ATOM 639 N N . LYS A 1 82 ? -26.875 28.359 -3.373 1 50.59 82 LYS A N 1
ATOM 640 C CA . LYS A 1 82 ? -27.047 27.375 -4.43 1 50.59 82 LYS A CA 1
ATOM 641 C C . LYS A 1 82 ? -25.906 26.359 -4.441 1 50.59 82 LYS A C 1
ATOM 643 O O . LYS A 1 82 ? -26.047 25.25 -4.945 1 50.59 82 LYS A O 1
ATOM 648 N N . LYS A 1 83 ? -24.734 26.812 -3.994 1 59 83 LYS A N 1
ATOM 649 C CA . LYS A 1 83 ? -23.688 25.797 -4.098 1 59 83 LYS A CA 1
ATOM 650 C C . LYS A 1 83 ? -22.984 25.578 -2.758 1 59 83 LYS A C 1
ATOM 652 O O . LYS A 1 83 ? -22 26.25 -2.445 1 59 83 LYS A O 1
ATOM 657 N N . LYS A 1 84 ? -23.625 24.781 -1.819 1 65.38 84 LYS A N 1
ATOM 658 C CA . LYS A 1 84 ? -23.031 24.438 -0.53 1 65.38 84 LYS A CA 1
ATOM 659 C C . LYS A 1 84 ? -21.734 23.656 -0.711 1 65.38 84 LYS A C 1
ATOM 661 O O . LYS A 1 84 ? -21.703 22.641 -1.409 1 65.38 84 LYS A O 1
ATOM 666 N N . PRO A 1 85 ? -20.609 24.172 -0.174 1 77.81 85 PRO A N 1
ATOM 667 C CA . PRO A 1 85 ? -19.328 23.469 -0.315 1 77.81 85 PRO A CA 1
ATOM 668 C C . PRO A 1 85 ? -19.297 22.141 0.415 1 77.81 85 PRO A C 1
ATOM 670 O O . PRO A 1 85 ? -20.062 21.922 1.358 1 77.81 85 PRO A O 1
ATOM 673 N N . MET A 1 86 ? -18.562 21.219 -0.113 1 84.5 86 MET A N 1
ATOM 674 C CA . MET A 1 86 ? -18.359 19.922 0.533 1 84.5 86 MET A CA 1
ATOM 675 C C . MET A 1 86 ? -17.688 20.094 1.885 1 84.5 86 MET A C 1
ATOM 677 O O . MET A 1 86 ? -16.734 20.875 2.014 1 84.5 86 MET A O 1
ATOM 681 N N . LEU A 1 87 ? -18.188 19.5 2.861 1 89.06 87 LEU A N 1
ATOM 682 C CA . LEU A 1 87 ? -17.594 19.516 4.195 1 89.06 87 LEU A CA 1
ATOM 683 C C . LEU A 1 87 ? -16.609 18.375 4.371 1 89.06 87 LEU A C 1
ATOM 685 O O . LEU A 1 87 ? -16.922 17.219 4.043 1 89.06 87 LEU A O 1
ATOM 689 N N . ASP A 1 88 ? -15.477 18.625 4.891 1 93.25 88 ASP A N 1
ATOM 690 C CA . ASP A 1 88 ? -14.445 17.609 5.074 1 93.25 88 ASP A CA 1
ATOM 691 C C . ASP A 1 88 ? -14.336 17.188 6.539 1 93.25 88 ASP A C 1
ATOM 693 O O . ASP A 1 88 ? -14.328 18.047 7.434 1 93.25 88 ASP A O 1
ATOM 697 N N . PHE A 1 89 ? -14.258 15.898 6.738 1 97.12 89 PHE A N 1
ATOM 698 C CA . PHE A 1 89 ? -14.156 15.359 8.086 1 97.12 89 PHE A CA 1
ATOM 699 C C . PHE A 1 89 ? -12.992 14.383 8.188 1 97.12 89 PHE A C 1
ATOM 701 O O . PHE A 1 89 ? -12.594 13.773 7.195 1 97.12 89 PHE A O 1
ATOM 708 N N . ILE A 1 90 ? -12.43 14.258 9.344 1 98.38 90 ILE A N 1
ATOM 709 C CA . ILE A 1 90 ? -11.555 13.164 9.734 1 98.38 90 ILE A CA 1
ATOM 710 C C . ILE A 1 90 ? -12.133 12.438 10.945 1 98.38 90 ILE A C 1
ATOM 712 O O . ILE A 1 90 ? -12.477 13.062 11.945 1 98.38 90 ILE A O 1
ATOM 716 N N . PHE A 1 91 ? -12.305 11.188 10.82 1 98.81 91 PHE A N 1
ATOM 717 C CA . PHE A 1 91 ? -12.773 10.352 11.922 1 98.81 91 PHE A CA 1
ATOM 718 C C . PHE A 1 91 ? -11.648 9.477 12.453 1 98.81 91 PHE A C 1
ATOM 720 O O . PHE A 1 91 ? -11.078 8.68 11.711 1 98.81 91 PHE A O 1
ATOM 727 N N . GLY A 1 92 ? -11.273 9.672 13.719 1 98.81 92 GLY A N 1
ATOM 728 C CA . GLY A 1 92 ? -10.391 8.758 14.414 1 98.81 92 GLY A CA 1
ATOM 729 C C . GLY A 1 92 ? -11.125 7.629 15.109 1 98.81 92 GLY A C 1
ATOM 730 O O . GLY A 1 92 ? -12.047 7.867 15.891 1 98.81 92 GLY A O 1
ATOM 731 N N . VAL A 1 93 ? -10.742 6.418 14.82 1 98.81 93 VAL A N 1
ATOM 732 C CA . VAL A 1 93 ? -11.453 5.27 15.367 1 98.81 93 VAL A CA 1
ATOM 733 C C . VAL A 1 93 ? -10.461 4.312 16.016 1 98.81 93 VAL A C 1
ATOM 735 O O . VAL A 1 93 ? -9.273 4.32 15.695 1 98.81 93 VAL A O 1
ATOM 738 N N . LYS A 1 94 ? -10.891 3.459 16.891 1 98.06 94 LYS A N 1
ATOM 739 C CA . LYS A 1 94 ? -10.023 2.535 17.609 1 98.06 94 LYS A CA 1
ATOM 740 C C . LYS A 1 94 ? -9.578 1.38 16.719 1 98.06 94 LYS A C 1
ATOM 742 O O . LYS A 1 94 ? -8.398 1.017 16.703 1 98.06 94 LYS A O 1
ATOM 747 N N . ASP A 1 95 ? -10.555 0.816 15.992 1 97.62 95 ASP A N 1
ATOM 748 C CA . ASP A 1 95 ? -10.289 -0.339 15.141 1 97.62 95 ASP A CA 1
ATOM 749 C C . ASP A 1 95 ? -10.867 -0.131 13.742 1 97.62 95 ASP A C 1
ATOM 751 O O . ASP A 1 95 ? -12.055 -0.375 13.516 1 97.62 95 ASP A O 1
ATOM 755 N N . PRO A 1 96 ? -9.977 0.182 12.828 1 98.25 96 PRO A N 1
ATOM 756 C CA . PRO A 1 96 ? -10.453 0.466 11.469 1 98.25 96 PRO A CA 1
ATOM 757 C C . PRO A 1 96 ? -11.203 -0.711 10.852 1 98.25 96 PRO A C 1
ATOM 759 O O . PRO A 1 96 ? -12.203 -0.513 10.156 1 98.25 96 PRO A O 1
ATOM 762 N N . TYR A 1 97 ? -10.758 -1.934 11.102 1 97.88 97 TYR A N 1
ATOM 763 C CA . TYR A 1 97 ? -11.438 -3.088 10.531 1 97.88 97 TYR A CA 1
ATOM 764 C C . TYR A 1 97 ? -12.875 -3.17 11.023 1 97.88 97 TYR A C 1
ATOM 766 O O . TYR A 1 97 ? -13.812 -3.297 10.227 1 97.88 97 TYR A O 1
ATOM 774 N N . GLN A 1 98 ? -13.023 -3.115 12.266 1 98.12 98 GLN A N 1
ATOM 775 C CA . GLN A 1 98 ? -14.359 -3.178 12.852 1 98.12 98 GLN A CA 1
ATOM 776 C C . GLN A 1 98 ? -15.219 -2.004 12.383 1 98.12 98 GLN A C 1
ATOM 778 O O . GLN A 1 98 ? -16.391 -2.176 12.07 1 98.12 98 GLN A O 1
ATOM 783 N N . TRP A 1 99 ? -14.602 -0.852 12.344 1 98.69 99 TRP A N 1
ATOM 784 C CA . TRP A 1 99 ? -15.352 0.334 11.938 1 98.69 99 TRP A CA 1
ATOM 785 C C . TRP A 1 99 ? -15.883 0.187 10.516 1 98.69 99 TRP A C 1
ATOM 787 O O . TRP A 1 99 ? -17.062 0.39 10.266 1 98.69 99 TRP A O 1
ATOM 797 N N . HIS A 1 100 ? -14.992 -0.2 9.586 1 98.5 100 HIS A N 1
ATOM 798 C CA . HIS A 1 100 ? -15.398 -0.345 8.195 1 98.5 100 HIS A CA 1
ATOM 799 C C . HIS A 1 100 ? -16.391 -1.493 8.031 1 98.5 100 HIS A C 1
ATOM 801 O O . HIS A 1 100 ? -17.281 -1.427 7.184 1 98.5 100 HIS A O 1
ATOM 807 N N . SER A 1 101 ? -16.188 -2.564 8.836 1 98.19 101 SER A N 1
ATOM 808 C CA . SER A 1 101 ? -17.125 -3.686 8.766 1 98.19 101 SER A CA 1
ATOM 809 C C . SER A 1 101 ? -18.547 -3.236 9.055 1 98.19 101 SER A C 1
ATOM 811 O O . SER A 1 101 ? -19.484 -3.609 8.336 1 98.19 101 SER A O 1
ATOM 813 N N . VAL A 1 102 ? -18.734 -2.381 10.031 1 98.44 102 VAL A N 1
ATOM 814 C CA . VAL A 1 102 ? -20.031 -1.871 10.414 1 98.44 102 VAL A CA 1
ATOM 815 C C . VAL A 1 102 ? -20.516 -0.855 9.383 1 98.44 102 VAL A C 1
ATOM 817 O O . VAL A 1 102 ? -21.672 -0.91 8.938 1 98.44 102 VAL A O 1
ATOM 820 N N . ASN A 1 103 ? -19.656 -0.004 8.922 1 98.44 103 ASN A N 1
ATOM 821 C CA . ASN A 1 103 ? -20.078 1.093 8.055 1 98.44 103 ASN A CA 1
ATOM 822 C C . ASN A 1 103 ? -20.391 0.606 6.645 1 98.44 103 ASN A C 1
ATOM 824 O O . ASN A 1 103 ? -21.266 1.154 5.973 1 98.44 103 ASN A O 1
ATOM 828 N N . VAL A 1 104 ? -19.625 -0.378 6.195 1 97.75 104 VAL A N 1
ATOM 829 C CA . VAL A 1 104 ? -19.922 -0.919 4.867 1 97.75 104 VAL A CA 1
ATOM 830 C C . VAL A 1 104 ? -21.312 -1.528 4.848 1 97.75 104 VAL A C 1
ATOM 832 O O . VAL A 1 104 ? -22.031 -1.44 3.842 1 97.75 104 VAL A O 1
ATOM 835 N N . LYS A 1 105 ? -21.688 -2.154 5.93 1 97.56 105 LYS A N 1
ATOM 836 C CA . LYS A 1 105 ? -23.031 -2.715 6.047 1 97.56 105 LYS A CA 1
ATOM 837 C C . LYS A 1 105 ? -24.078 -1.611 6.109 1 97.56 105 LYS A C 1
ATOM 839 O O . LYS A 1 105 ? -25.109 -1.695 5.441 1 97.56 105 LYS A O 1
ATOM 844 N N . GLN A 1 106 ? -23.781 -0.537 6.824 1 97.94 106 GLN A N 1
ATOM 845 C CA . GLN A 1 106 ? -24.734 0.559 7 1 97.94 106 GLN A CA 1
ATOM 846 C C . GLN A 1 106 ? -24.781 1.448 5.762 1 97.94 106 GLN A C 1
ATOM 848 O O . GLN A 1 106 ? -25.859 1.887 5.348 1 97.94 106 GLN A O 1
ATOM 853 N N . ASN A 1 107 ? -23.578 1.747 5.227 1 97.44 107 ASN A N 1
ATOM 854 C CA . ASN A 1 107 ? -23.453 2.738 4.16 1 97.44 107 ASN A CA 1
ATOM 855 C C . ASN A 1 107 ? -22.625 2.209 2.994 1 97.44 107 ASN A C 1
ATOM 857 O O . ASN A 1 107 ? -21.625 2.818 2.615 1 97.44 107 ASN A O 1
ATOM 861 N N . PRO A 1 108 ? -23.078 1.217 2.338 1 96.5 108 PRO A N 1
ATOM 862 C CA . PRO A 1 108 ? -22.297 0.665 1.232 1 96.5 108 PRO A CA 1
ATOM 863 C C . PRO A 1 108 ? -22.094 1.661 0.093 1 96.5 108 PRO A C 1
ATOM 865 O O . PRO A 1 108 ? -21.078 1.608 -0.61 1 96.5 108 PRO A O 1
ATOM 868 N N . LYS A 1 109 ? -22.953 2.645 0.009 1 94.5 109 LYS A N 1
ATOM 869 C CA . LYS A 1 109 ? -22.906 3.588 -1.104 1 94.5 109 LYS A CA 1
ATOM 870 C C . LYS A 1 109 ? -21.812 4.621 -0.907 1 94.5 109 LYS A C 1
ATOM 872 O O . LYS A 1 109 ? -21.453 5.348 -1.84 1 94.5 109 LYS A O 1
ATOM 877 N N . HIS A 1 110 ? -21.328 4.707 0.305 1 96.31 110 HIS A N 1
ATOM 878 C CA . HIS A 1 110 ? -20.219 5.629 0.556 1 96.31 110 HIS A CA 1
ATOM 879 C C . HIS A 1 110 ? -18.938 5.145 -0.103 1 96.31 110 HIS A C 1
ATOM 881 O O . HIS A 1 110 ? -18.047 5.945 -0.419 1 96.31 110 HIS A O 1
ATOM 887 N N . TYR A 1 111 ? -18.844 3.83 -0.239 1 95.75 111 TYR A N 1
ATOM 888 C CA . TYR A 1 111 ? -17.594 3.211 -0.643 1 95.75 111 TYR A CA 1
ATOM 889 C C . TYR A 1 111 ? -17.547 3.002 -2.152 1 95.75 111 TYR A C 1
ATOM 891 O O . TYR A 1 111 ? -18.578 2.801 -2.789 1 95.75 111 TYR A O 1
ATOM 899 N N . SER A 1 112 ? -16.375 3.08 -2.678 1 92.06 112 SER A N 1
ATOM 900 C CA . SER A 1 112 ? -16.156 2.742 -4.078 1 92.06 112 SER A CA 1
ATOM 901 C C . SER A 1 112 ? -16.266 1.24 -4.312 1 92.06 112 SER A C 1
ATOM 903 O O . SER A 1 112 ? -16.781 0.512 -3.461 1 92.06 112 SER A O 1
ATOM 905 N N . PHE A 1 113 ? -15.82 0.812 -5.48 1 89.12 113 PHE A N 1
ATOM 906 C CA . PHE A 1 113 ? -15.844 -0.602 -5.836 1 89.12 113 PHE A CA 1
ATOM 907 C C . PHE A 1 113 ? -15.031 -1.424 -4.84 1 89.12 113 PHE A C 1
ATOM 909 O O . PHE A 1 113 ? -15.156 -2.65 -4.793 1 89.12 113 PHE A O 1
ATOM 916 N N . LEU A 1 114 ? -14.273 -0.81 -4.023 1 91.88 114 LEU A N 1
ATOM 917 C CA . LEU A 1 114 ? -13.391 -1.499 -3.088 1 91.88 114 LEU A CA 1
ATOM 918 C C . LEU A 1 114 ? -14.203 -2.271 -2.051 1 91.88 114 LEU A C 1
ATOM 920 O O . LEU A 1 114 ? -13.688 -3.191 -1.414 1 91.88 114 LEU A O 1
ATOM 924 N N . LYS A 1 115 ? -15.477 -1.84 -1.848 1 93.69 115 LYS A N 1
ATOM 925 C CA . LYS A 1 115 ? -16.328 -2.529 -0.878 1 93.69 115 LYS A CA 1
ATOM 926 C C . LYS A 1 115 ? -16.469 -4.008 -1.224 1 93.69 115 LYS A C 1
ATOM 928 O O . LYS A 1 115 ? -16.688 -4.84 -0.34 1 93.69 115 LYS A O 1
ATOM 933 N N . TYR A 1 116 ? -16.312 -4.316 -2.502 1 90.19 116 TYR A N 1
ATOM 934 C CA . TYR A 1 116 ? -16.516 -5.691 -2.939 1 90.19 116 TYR A CA 1
ATOM 935 C C . TYR A 1 116 ? -15.359 -6.582 -2.521 1 90.19 116 TYR A C 1
ATOM 937 O O . TYR A 1 116 ? -15.469 -7.812 -2.562 1 90.19 116 TYR A O 1
ATOM 945 N N . PHE A 1 117 ? -14.289 -6.02 -2.072 1 91.12 117 PHE A N 1
ATOM 946 C CA . PHE A 1 117 ? -13.156 -6.809 -1.605 1 91.12 117 PHE A CA 1
ATOM 947 C C . PHE A 1 117 ? -13.25 -7.055 -0.105 1 91.12 117 PHE A C 1
ATOM 949 O O . PHE A 1 117 ? -12.461 -7.824 0.453 1 91.12 117 PHE A O 1
ATOM 956 N N . GLY A 1 118 ? -14.188 -6.383 0.522 1 92 118 GLY A N 1
ATOM 957 C CA . GLY A 1 118 ? -14.422 -6.641 1.934 1 92 118 GLY A CA 1
ATOM 958 C C . GLY A 1 118 ? -13.742 -5.637 2.844 1 92 118 GLY A C 1
ATOM 959 O O . GLY A 1 118 ? -12.828 -4.93 2.422 1 92 118 GLY A O 1
ATOM 960 N N . SER A 1 119 ? -14.117 -5.605 4.094 1 94.69 119 SER A N 1
ATOM 961 C CA . SER A 1 119 ? -13.664 -4.617 5.066 1 94.69 119 SER A CA 1
ATOM 962 C C . SER A 1 119 ? -12.211 -4.867 5.469 1 94.69 119 SER A C 1
ATOM 964 O O . SER A 1 119 ? -11.492 -3.936 5.836 1 94.69 119 SER A O 1
ATOM 966 N N . ARG A 1 120 ? -11.812 -6.102 5.387 1 93.25 120 ARG A N 1
ATOM 967 C CA . ARG A 1 120 ? -10.414 -6.398 5.688 1 93.25 120 ARG A CA 1
ATOM 968 C C . ARG A 1 120 ? -9.484 -5.746 4.672 1 93.25 120 ARG A C 1
ATOM 970 O O . ARG A 1 120 ? -8.469 -5.148 5.039 1 93.25 120 ARG A O 1
ATOM 977 N N . SER A 1 121 ? -9.867 -5.863 3.422 1 93.75 121 SER A N 1
ATOM 978 C CA . SER A 1 121 ? -9.078 -5.238 2.365 1 93.75 121 SER A CA 1
ATOM 979 C C . SER A 1 121 ? -9.086 -3.719 2.488 1 93.75 121 SER A C 1
ATOM 981 O O . SER A 1 121 ? -8.062 -3.066 2.295 1 93.75 121 SER A O 1
ATOM 983 N N . ILE A 1 122 ? -10.227 -3.225 2.85 1 96.25 122 ILE A N 1
ATOM 984 C CA . ILE A 1 122 ? -10.375 -1.783 3.021 1 96.25 122 ILE A CA 1
ATOM 985 C C . ILE A 1 122 ? -9.477 -1.302 4.156 1 96.25 122 ILE A C 1
ATOM 987 O O . ILE A 1 122 ? -8.75 -0.319 4.004 1 96.25 122 ILE A O 1
ATOM 991 N N . SER A 1 123 ? -9.555 -1.971 5.242 1 97.06 123 SER A N 1
ATOM 992 C CA . SER A 1 123 ? -8.734 -1.595 6.387 1 97.06 123 SER A CA 1
ATOM 993 C C . SER A 1 123 ? -7.246 -1.753 6.078 1 97.06 123 SER A C 1
ATOM 995 O O . SER A 1 123 ? -6.426 -0.955 6.535 1 97.06 123 SER A O 1
ATOM 997 N N . TYR A 1 124 ? -6.922 -2.768 5.32 1 95 124 TYR A N 1
ATOM 998 C CA . TYR A 1 124 ? -5.531 -2.951 4.914 1 95 124 TYR A CA 1
ATOM 999 C C . TYR A 1 124 ? -5.055 -1.781 4.062 1 95 124 TYR A C 1
ATOM 1001 O O . TYR A 1 124 ? -3.967 -1.243 4.293 1 95 124 TYR A O 1
ATOM 1009 N N . LEU A 1 125 ? -5.852 -1.459 3.113 1 95.44 125 LEU A N 1
ATOM 1010 C CA . LEU A 1 125 ? -5.523 -0.321 2.26 1 95.44 125 LEU A CA 1
ATOM 1011 C C . LEU A 1 125 ? -5.359 0.948 3.088 1 95.44 125 LEU A C 1
ATOM 1013 O O . LEU A 1 125 ? -4.422 1.72 2.867 1 95.44 125 LEU A O 1
ATOM 1017 N N . GLN A 1 126 ? -6.211 1.123 4.023 1 97.75 126 GLN A N 1
ATOM 1018 C CA . GLN A 1 126 ? -6.145 2.277 4.914 1 97.75 126 GLN A CA 1
ATOM 1019 C C . GLN A 1 126 ? -4.824 2.311 5.672 1 97.75 126 GLN A C 1
ATOM 1021 O O . GLN A 1 126 ? -4.133 3.332 5.688 1 97.75 126 GLN A O 1
ATOM 1026 N N . GLU A 1 127 ? -4.434 1.236 6.172 1 96.31 127 GLU A N 1
ATOM 1027 C CA . GLU A 1 127 ? -3.352 1.185 7.152 1 96.31 127 GLU A CA 1
ATOM 1028 C C . GLU A 1 127 ? -1.993 1.049 6.469 1 96.31 127 GLU A C 1
ATOM 1030 O O . GLU A 1 127 ? -0.978 1.505 6.996 1 96.31 127 GLU A O 1
ATOM 1035 N N . SER A 1 128 ? -1.994 0.514 5.281 1 93.88 128 SER A N 1
ATOM 1036 C CA . SER A 1 128 ? -0.708 0.101 4.727 1 93.88 128 SER A CA 1
ATOM 1037 C C . SER A 1 128 ? -0.276 1.018 3.588 1 93.88 128 SER A C 1
ATOM 1039 O O . SER A 1 128 ? 0.889 1.008 3.184 1 93.88 128 SER A O 1
ATOM 1041 N N . VAL A 1 129 ? -1.197 1.778 3.102 1 93.5 129 VAL A N 1
ATOM 1042 C CA . VAL A 1 129 ? -0.865 2.604 1.943 1 93.5 129 VAL A CA 1
ATOM 1043 C C . VAL A 1 129 ? -1.042 4.078 2.293 1 93.5 129 VAL A C 1
ATOM 1045 O O . VAL A 1 129 ? -2.119 4.496 2.725 1 93.5 129 VAL A O 1
ATOM 1048 N N . GLY A 1 130 ? 0.024 4.781 2.104 1 93.06 130 GLY A N 1
ATOM 1049 C CA . GLY A 1 130 ? -0.067 6.227 2.242 1 93.06 130 GLY A CA 1
ATOM 1050 C C . GLY A 1 130 ? 0.067 6.699 3.678 1 93.06 130 GLY A C 1
ATOM 1051 O O . GLY A 1 130 ? 1.054 6.391 4.348 1 93.06 130 GLY A O 1
ATOM 1052 N N . THR A 1 131 ? -0.996 7.383 4.156 1 94.88 131 THR A N 1
ATOM 1053 C CA . THR A 1 131 ? -0.857 8.148 5.391 1 94.88 131 THR A CA 1
ATOM 1054 C C . THR A 1 131 ? -1.73 7.555 6.496 1 94.88 131 THR A C 1
ATOM 1056 O O . THR A 1 131 ? -1.922 8.18 7.543 1 94.88 131 THR A O 1
ATOM 1059 N N . GLY A 1 132 ? -2.336 6.445 6.18 1 97.25 132 GLY A N 1
ATOM 1060 C CA . GLY A 1 132 ? -3.164 5.797 7.188 1 97.25 132 GLY A CA 1
ATOM 1061 C C . GLY A 1 132 ? -4.594 6.309 7.199 1 97.25 132 GLY A C 1
ATOM 1062 O O . GLY A 1 132 ? -5.32 6.105 8.172 1 97.25 132 GLY A O 1
ATOM 1063 N N . VAL A 1 133 ? -4.996 6.969 6.164 1 98 133 VAL A N 1
ATOM 1064 C CA . VAL A 1 133 ? -6.344 7.527 6.098 1 98 133 VAL A CA 1
ATOM 1065 C C . VAL A 1 133 ? -7.078 6.961 4.887 1 98 133 VAL A C 1
ATOM 1067 O O . VAL A 1 133 ? -6.512 6.855 3.799 1 98 133 VAL A O 1
ATOM 1070 N N . TYR A 1 134 ? -8.289 6.508 5.074 1 98.25 134 TYR A N 1
ATOM 1071 C CA . TYR A 1 134 ? -9.18 6.082 3.996 1 98.25 134 TYR A CA 1
ATOM 1072 C C . TYR A 1 134 ? -10.305 7.09 3.787 1 98.25 134 TYR A C 1
ATOM 1074 O O . TYR A 1 134 ? -11.141 7.285 4.668 1 98.25 134 TYR A O 1
ATOM 1082 N N . TYR A 1 135 ? -10.43 7.695 2.604 1 96.25 135 TYR A N 1
ATOM 1083 C CA . TYR A 1 135 ? -11.414 8.742 2.357 1 96.25 135 TYR A CA 1
ATOM 1084 C C . TYR A 1 135 ? -12.617 8.188 1.59 1 96.25 135 TYR A C 1
ATOM 1086 O O . TYR A 1 135 ? -12.453 7.387 0.668 1 96.25 135 TYR A O 1
ATOM 1094 N N . ASN A 1 136 ? -13.766 8.539 1.953 1 96.31 136 ASN A N 1
ATOM 1095 C CA . ASN A 1 136 ? -15 8.445 1.185 1 96.31 136 ASN A CA 1
ATOM 1096 C C . ASN A 1 136 ? -15.5 9.82 0.763 1 96.31 136 ASN A C 1
ATOM 1098 O O . ASN A 1 136 ? -16.047 10.562 1.578 1 96.31 136 ASN A O 1
ATOM 1102 N N . PRO A 1 137 ? -15.289 10.18 -0.471 1 92.5 137 PRO A N 1
ATOM 1103 C CA . PRO A 1 137 ? -15.695 11.508 -0.934 1 92.5 137 PRO A CA 1
ATOM 1104 C C . PRO A 1 137 ? -17.109 11.523 -1.514 1 92.5 137 PRO A C 1
ATOM 1106 O O . PRO A 1 137 ? -17.672 10.461 -1.795 1 92.5 137 PRO A O 1
ATOM 1109 N N . PHE A 1 138 ? -17.734 12.719 -1.558 1 89.88 138 PHE A N 1
ATOM 1110 C CA . PHE A 1 138 ? -18.984 13.008 -2.242 1 89.88 138 PHE A CA 1
ATOM 1111 C C . PHE A 1 138 ? -20.125 12.188 -1.648 1 89.88 138 PHE A C 1
ATOM 1113 O O . PHE A 1 138 ? -20.922 11.594 -2.383 1 89.88 138 PHE A O 1
ATOM 1120 N N . VAL A 1 139 ? -20.125 12.102 -0.385 1 94 139 VAL A N 1
ATOM 1121 C CA . VAL A 1 139 ? -21.172 11.375 0.333 1 94 139 VAL A CA 1
ATOM 1122 C C . VAL A 1 139 ? -22.297 12.336 0.712 1 94 139 VAL A C 1
ATOM 1124 O O . VAL A 1 139 ? -22.047 13.383 1.307 1 94 139 VAL A O 1
ATOM 1127 N N . ARG A 1 140 ? -23.469 12.008 0.362 1 92.06 140 ARG A N 1
ATOM 1128 C CA . ARG A 1 140 ? -24.609 12.828 0.736 1 92.06 140 ARG A CA 1
ATOM 1129 C C . ARG A 1 140 ? -25.156 12.414 2.098 1 92.06 140 ARG A C 1
ATOM 1131 O O . ARG A 1 140 ? -25.531 11.258 2.299 1 92.06 140 ARG A O 1
ATOM 1138 N N . MET A 1 141 ? -25.125 13.258 2.979 1 91.75 141 MET A N 1
ATOM 1139 C CA . MET A 1 141 ? -25.688 13.062 4.312 1 91.75 141 MET A CA 1
ATOM 1140 C C . MET A 1 141 ? -26.703 14.156 4.648 1 91.75 141 MET A C 1
ATOM 1142 O O . MET A 1 141 ? -26.312 15.25 5.066 1 91.75 141 MET A O 1
ATOM 1146 N N . GLY A 1 142 ? -27.953 13.758 4.555 1 82.75 142 GLY A N 1
ATOM 1147 C CA . GLY A 1 142 ? -28.969 14.797 4.691 1 82.75 142 GLY A CA 1
ATOM 1148 C C . GLY A 1 142 ? -28.859 15.867 3.617 1 82.75 142 GLY A C 1
ATOM 1149 O O . GLY A 1 142 ? -28.875 15.562 2.424 1 82.75 142 GLY A O 1
ATOM 1150 N N . GLY A 1 143 ? -28.672 17.047 3.99 1 81.38 143 GLY A N 1
ATOM 1151 C CA . GLY A 1 143 ? -28.609 18.156 3.053 1 81.38 143 GLY A CA 1
ATOM 1152 C C . GLY A 1 143 ? -27.188 18.547 2.689 1 81.38 143 GLY A C 1
ATOM 1153 O O . GLY A 1 143 ? -26.969 19.453 1.882 1 81.38 143 GLY A O 1
ATOM 1154 N N . SER A 1 144 ? -26.25 17.828 3.172 1 87.31 144 SER A N 1
ATOM 1155 C CA . SER A 1 144 ? -24.859 18.188 2.959 1 87.31 144 SER A CA 1
ATOM 1156 C C . SER A 1 144 ? -24.125 17.109 2.18 1 87.31 144 SER A C 1
ATOM 1158 O O . SER A 1 144 ? -24.516 15.938 2.197 1 87.31 144 SER A O 1
ATOM 1160 N N . VAL A 1 145 ? -23.172 17.516 1.383 1 90.88 145 VAL A N 1
ATOM 1161 C CA . VAL A 1 145 ? -22.203 16.609 0.767 1 90.88 145 VAL A CA 1
ATOM 1162 C C . VAL A 1 145 ? -20.891 16.625 1.543 1 90.88 145 VAL A C 1
ATOM 1164 O O . VAL A 1 145 ? -20.328 17.703 1.779 1 90.88 145 VAL A O 1
ATOM 1167 N N . ILE A 1 146 ? -20.484 15.469 1.913 1 93.69 146 ILE A N 1
ATOM 1168 C CA . ILE A 1 146 ? -19.297 15.477 2.77 1 93.69 146 ILE A CA 1
ATOM 1169 C C . ILE A 1 146 ? -18.234 14.539 2.195 1 93.69 146 ILE A C 1
ATOM 1171 O O . ILE A 1 146 ? -18.547 13.703 1.339 1 93.69 146 ILE A O 1
ATOM 1175 N N . LYS A 1 147 ? -17.062 14.758 2.57 1 94.25 147 LYS A N 1
ATOM 1176 C CA . LYS A 1 147 ? -15.922 13.859 2.457 1 94.25 147 LYS A CA 1
ATOM 1177 C C . LYS A 1 147 ? -15.352 13.516 3.832 1 94.25 147 LYS A C 1
ATOM 1179 O O . LYS A 1 147 ? -15.031 14.414 4.613 1 94.25 147 LYS A O 1
ATOM 1184 N N . TYR A 1 148 ? -15.32 12.242 4.113 1 97.44 148 TYR A N 1
ATOM 1185 C CA . TYR A 1 148 ? -14.758 11.938 5.426 1 97.44 148 TYR A CA 1
ATOM 1186 C C . TYR A 1 148 ? -13.641 10.914 5.312 1 97.44 148 TYR A C 1
ATOM 1188 O O . TYR A 1 148 ? -13.742 9.953 4.547 1 97.44 148 TYR A O 1
ATOM 1196 N N . GLY A 1 149 ? -12.523 11.234 5.941 1 98.12 149 GLY A N 1
ATOM 1197 C CA . GLY A 1 149 ? -11.406 10.312 6.094 1 98.12 149 GLY A CA 1
ATOM 1198 C C . GLY A 1 149 ? -11.438 9.547 7.406 1 98.12 149 GLY A C 1
ATOM 1199 O O . GLY A 1 149 ? -11.773 10.117 8.453 1 98.12 149 GLY A O 1
ATOM 1200 N N . VAL A 1 150 ? -11.188 8.258 7.312 1 98.81 150 VAL A N 1
ATOM 1201 C CA . VAL A 1 150 ? -11.148 7.418 8.5 1 98.81 150 VAL A CA 1
ATOM 1202 C C . VAL A 1 150 ? -9.703 7 8.797 1 98.81 150 VAL A C 1
ATOM 1204 O O . VAL A 1 150 ? -8.977 6.574 7.895 1 98.81 150 VAL A O 1
ATOM 1207 N N . THR A 1 151 ? -9.25 7.168 10.008 1 98.75 151 THR A N 1
ATOM 1208 C CA . THR A 1 151 ? -7.918 6.766 10.461 1 98.75 151 THR A CA 1
ATOM 1209 C C . THR A 1 151 ? -7.992 6.105 11.836 1 98.75 151 THR A C 1
ATOM 1211 O O . THR A 1 151 ? -8.992 6.238 12.539 1 98.75 151 THR A O 1
ATOM 1214 N N . SER A 1 152 ? -7.02 5.363 12.188 1 98.69 152 SER A N 1
ATOM 1215 C CA . SER A 1 152 ? -6.953 4.812 13.539 1 98.69 152 SER A CA 1
ATOM 1216 C C . SER A 1 152 ? -6.461 5.855 14.539 1 98.69 152 SER A C 1
ATOM 1218 O O . SER A 1 152 ? -5.699 6.754 14.18 1 98.69 152 SER A O 1
ATOM 1220 N N . LEU A 1 153 ? -6.852 5.715 15.773 1 98.44 153 LEU A N 1
ATOM 1221 C CA . LEU A 1 153 ? -6.32 6.578 16.828 1 98.44 153 LEU A CA 1
ATOM 1222 C C . LEU A 1 153 ? -4.805 6.453 16.922 1 98.44 153 LEU A C 1
ATOM 1224 O O . LEU A 1 153 ? -4.113 7.441 17.172 1 98.44 153 LEU A O 1
ATOM 1228 N N . HIS A 1 154 ? -4.348 5.312 16.688 1 97.69 154 HIS A N 1
ATOM 1229 C CA . HIS A 1 154 ? -2.906 5.102 16.703 1 97.69 154 HIS A CA 1
ATOM 1230 C C . HIS A 1 154 ? -2.215 5.969 15.648 1 97.69 154 HIS A C 1
ATOM 1232 O O . HIS A 1 154 ? -1.255 6.68 15.961 1 97.69 154 HIS A O 1
ATOM 1238 N N . ASN A 1 155 ? -2.697 5.895 14.422 1 97.88 155 ASN A N 1
ATOM 1239 C CA . ASN A 1 155 ? -2.115 6.688 13.344 1 97.88 155 ASN A CA 1
ATOM 1240 C C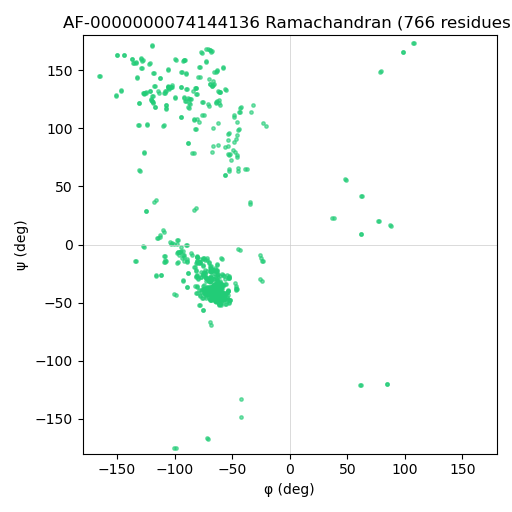 . ASN A 1 155 ? -2.232 8.18 13.625 1 97.88 155 ASN A C 1
ATOM 1242 O O . ASN A 1 155 ? -1.288 8.938 13.383 1 97.88 155 ASN A O 1
ATOM 1246 N N . LEU A 1 156 ? -3.375 8.578 14.117 1 98.56 156 LEU A N 1
ATOM 1247 C CA . LEU A 1 156 ? -3.625 9.984 14.414 1 98.56 156 LEU A CA 1
ATOM 1248 C C . LEU A 1 156 ? -2.646 10.5 15.469 1 98.56 156 LEU A C 1
ATOM 1250 O O . LEU A 1 156 ? -1.937 11.484 15.234 1 98.56 156 LEU A O 1
ATOM 1254 N N . TYR A 1 157 ? -2.525 9.812 16.547 1 98.38 157 TYR A N 1
ATOM 1255 C CA . TYR A 1 157 ? -1.684 10.273 17.641 1 98.38 157 TYR A CA 1
ATOM 1256 C C . TYR A 1 157 ? -0.207 10.141 17.281 1 98.38 157 TYR A C 1
ATOM 1258 O O . TYR A 1 157 ? 0.6 11.008 17.641 1 98.38 157 TYR A O 1
ATOM 1266 N N . ASP A 1 158 ? 0.118 9.109 16.594 1 98 158 ASP A N 1
ATOM 1267 C CA . ASP A 1 158 ? 1.502 8.953 16.156 1 98 158 ASP A CA 1
ATOM 1268 C C . ASP A 1 158 ? 1.938 10.125 15.281 1 98 158 ASP A C 1
ATOM 1270 O O . ASP A 1 158 ? 3.059 10.625 15.414 1 98 158 ASP A O 1
ATOM 1274 N N . ASP A 1 159 ? 1.061 10.531 14.406 1 97.88 159 ASP A N 1
ATOM 1275 C CA . ASP A 1 159 ? 1.414 11.641 13.516 1 97.88 159 ASP A CA 1
ATOM 1276 C C . ASP A 1 159 ? 1.456 12.961 14.281 1 97.88 159 ASP A C 1
ATOM 1278 O O . ASP A 1 159 ? 2.311 13.812 14.008 1 97.88 159 ASP A O 1
ATOM 1282 N N . LEU A 1 160 ? 0.57 13.125 15.219 1 98.19 160 LEU A N 1
ATOM 1283 C CA . LEU A 1 160 ? 0.571 14.359 16 1 98.19 160 LEU A CA 1
ATOM 1284 C C . LEU A 1 160 ? 1.84 14.469 16.844 1 98.19 160 LEU A C 1
ATOM 1286 O O . LEU A 1 160 ? 2.418 15.547 16.969 1 98.19 160 LEU A O 1
ATOM 1290 N N . LEU A 1 161 ? 2.301 13.383 17.312 1 97.62 161 LEU A N 1
ATOM 1291 C CA . LEU A 1 161 ? 3.395 13.398 18.281 1 97.62 161 LEU A CA 1
ATOM 1292 C C . LEU A 1 161 ? 4.742 13.273 17.578 1 97.62 161 LEU A C 1
ATOM 1294 O O . LEU A 1 161 ? 5.734 13.852 18.016 1 97.62 161 LEU A O 1
ATOM 1298 N N . HIS A 1 162 ? 4.723 12.547 16.422 1 97.19 162 HIS A N 1
ATOM 1299 C CA . HIS A 1 162 ? 6.023 12.18 15.883 1 97.19 162 HIS A CA 1
ATOM 1300 C C . HIS A 1 162 ? 6.152 12.594 14.422 1 97.19 162 HIS A C 1
ATOM 1302 O O . HIS A 1 162 ? 7.215 12.445 13.82 1 97.19 162 HIS A O 1
ATOM 1308 N N . TRP A 1 163 ? 5.105 13.188 13.852 1 97.31 163 TRP A N 1
ATOM 1309 C CA . TRP A 1 163 ? 5.09 13.562 12.445 1 97.31 163 TRP A CA 1
ATOM 1310 C C . TRP A 1 163 ? 5.551 12.406 11.562 1 97.31 163 TRP A C 1
ATOM 1312 O O . TRP A 1 163 ? 6.441 12.562 10.727 1 97.31 163 TRP A O 1
ATOM 1322 N N . SER A 1 164 ? 4.887 11.289 11.703 1 95.12 164 SER A N 1
ATOM 1323 C CA . SER A 1 164 ? 5.227 10.117 10.906 1 95.12 164 SER A CA 1
ATOM 1324 C C . SER A 1 164 ? 4.996 10.359 9.422 1 95.12 164 SER A C 1
ATOM 1326 O O . SER A 1 164 ? 5.75 9.867 8.578 1 95.12 164 SER A O 1
ATOM 1328 N N . THR A 1 165 ? 3.957 11.172 9.102 1 93.62 165 THR A N 1
ATOM 1329 C CA . THR A 1 165 ? 3.686 11.516 7.711 1 93.62 165 THR A CA 1
ATOM 1330 C C . THR A 1 165 ? 3.43 13.016 7.562 1 93.62 165 THR A C 1
ATOM 1332 O O . THR A 1 165 ? 3.457 13.547 6.453 1 93.62 165 THR A O 1
ATOM 1335 N N . LEU A 1 166 ? 3.209 13.641 8.68 1 95.38 166 LEU A N 1
ATOM 1336 C CA . LEU A 1 166 ? 2.883 15.062 8.711 1 95.38 166 LEU A CA 1
ATOM 1337 C C . LEU A 1 166 ? 1.579 15.336 7.973 1 95.38 166 LEU A C 1
ATOM 1339 O O . LEU A 1 166 ? 1.221 16.5 7.746 1 95.38 166 LEU A O 1
ATOM 1343 N N . TYR A 1 167 ? 0.875 14.312 7.594 1 94.75 167 TYR A N 1
ATOM 1344 C CA . TYR A 1 167 ? -0.357 14.484 6.832 1 94.75 167 TYR A CA 1
ATOM 1345 C C . TYR A 1 167 ? -1.491 14.961 7.73 1 94.75 167 TYR A C 1
ATOM 1347 O O . TYR A 1 167 ? -2.098 16 7.465 1 94.75 167 TYR A O 1
ATOM 1355 N N . LEU A 1 168 ? -1.751 14.203 8.773 1 97 168 LEU A N 1
ATOM 1356 C CA . LEU A 1 168 ? -2.793 14.586 9.727 1 97 168 LEU A CA 1
ATOM 1357 C C . LEU A 1 168 ? -2.338 15.75 10.594 1 97 168 LEU A C 1
ATOM 1359 O O . LEU A 1 168 ? -3.102 16.688 10.836 1 97 168 LEU A O 1
ATOM 1363 N N . ALA A 1 169 ? -1.092 15.648 11 1 97.5 169 ALA A N 1
ATOM 1364 C CA . ALA A 1 169 ? -0.524 16.75 11.781 1 97.5 169 ALA A CA 1
ATOM 1365 C C . ALA A 1 169 ? -0.606 18.062 11.023 1 97.5 169 ALA A C 1
ATOM 1367 O O . ALA A 1 169 ? -1.027 19.078 11.57 1 97.5 169 ALA A O 1
ATOM 1368 N N . GLY A 1 170 ? -0.204 18 9.773 1 95.38 170 GLY A N 1
ATOM 1369 C CA . GLY A 1 170 ? -0.247 19.188 8.938 1 95.38 170 GLY A CA 1
ATOM 1370 C C . GLY A 1 170 ? -1.646 19.75 8.773 1 95.38 170 GLY A C 1
ATOM 1371 O O . GLY A 1 170 ? -1.826 20.969 8.727 1 95.38 170 GLY A O 1
ATOM 1372 N N . ARG A 1 171 ? -2.582 18.875 8.688 1 93.19 171 ARG A N 1
ATOM 1373 C CA . ARG A 1 171 ? -3.971 19.312 8.625 1 93.19 171 ARG A CA 1
ATOM 1374 C C . ARG A 1 171 ? -4.375 20.031 9.914 1 93.19 171 ARG A C 1
ATOM 1376 O O . ARG A 1 171 ? -5.105 21.031 9.875 1 93.19 171 ARG A O 1
ATOM 1383 N N . LEU A 1 172 ? -3.848 19.594 10.969 1 97 172 LEU A N 1
ATOM 1384 C CA . LEU A 1 172 ? -4.246 20.125 12.266 1 97 172 LEU A CA 1
ATOM 1385 C C . LEU A 1 172 ? -3.375 21.312 12.648 1 97 172 LEU A C 1
ATOM 1387 O O . LEU A 1 172 ? -3.582 21.922 13.703 1 97 172 LEU A O 1
ATOM 1391 N N . HIS A 1 173 ? -2.445 21.641 11.789 1 96.56 173 HIS A N 1
ATOM 1392 C CA . HIS A 1 173 ? -1.733 22.891 11.953 1 96.56 173 HIS A CA 1
ATOM 1393 C C . HIS A 1 173 ? -2.646 24.078 11.68 1 96.56 173 HIS A C 1
ATOM 1395 O O . HIS A 1 173 ? -2.332 25.219 12.055 1 96.56 173 HIS A O 1
ATOM 1401 N N . LYS A 1 174 ? -3.707 23.844 10.977 1 93.69 174 LYS A N 1
ATOM 1402 C CA . LYS A 1 174 ? -4.695 24.875 10.641 1 93.69 174 LYS A CA 1
ATOM 1403 C C . LYS A 1 174 ? -5.902 24.797 11.57 1 93.69 174 LYS A C 1
ATOM 1405 O O . LYS A 1 174 ? -6.129 23.766 12.219 1 93.69 174 LYS A O 1
ATOM 1410 N N . PRO A 1 175 ? -6.621 25.891 11.625 1 92.94 175 PRO A N 1
ATOM 1411 C CA . PRO A 1 175 ? -7.832 25.828 12.453 1 92.94 175 PRO A CA 1
ATOM 1412 C C . PRO A 1 175 ? -8.82 2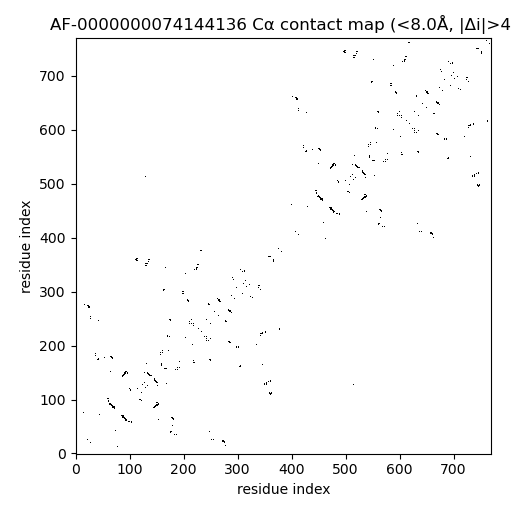4.766 11.969 1 92.94 175 PRO A C 1
ATOM 1414 O O . PRO A 1 175 ? -9.094 24.672 10.766 1 92.94 175 PRO A O 1
ATOM 1417 N N . THR A 1 176 ? -9.266 23.969 12.906 1 95 176 THR A N 1
ATOM 1418 C CA . THR A 1 176 ? -10.258 22.922 12.648 1 95 176 THR A CA 1
ATOM 1419 C C . THR A 1 176 ? -11.352 22.953 13.711 1 95 176 THR A C 1
ATOM 1421 O O . THR A 1 176 ? -11.188 23.562 14.766 1 95 176 THR A O 1
ATOM 1424 N N . LYS A 1 177 ? -12.477 22.453 13.398 1 95.31 177 LYS A N 1
ATOM 1425 C CA . LYS A 1 177 ? -13.539 22.266 14.383 1 95.31 177 LYS A CA 1
ATOM 1426 C C . LYS A 1 177 ? -13.5 20.859 14.969 1 95.31 177 LYS A C 1
ATOM 1428 O O . LYS A 1 177 ? -13.844 19.891 14.281 1 95.31 177 LYS A O 1
ATOM 1433 N N . ILE A 1 178 ? -13.133 20.734 16.203 1 96.75 178 ILE A N 1
ATOM 1434 C CA . ILE A 1 178 ? -13.156 19.453 16.891 1 96.75 178 ILE A CA 1
ATOM 1435 C C . ILE A 1 178 ? -14.57 19.172 17.422 1 96.75 178 ILE A C 1
ATOM 1437 O O . ILE A 1 178 ? -15.031 19.828 18.359 1 96.75 178 ILE A O 1
ATOM 1441 N N . ILE A 1 179 ? -15.227 18.281 16.812 1 96.38 179 ILE A N 1
ATOM 1442 C CA . ILE A 1 179 ? -16.609 17.953 17.156 1 96.38 179 ILE A CA 1
ATOM 1443 C C . ILE A 1 179 ? -16.625 17.016 18.359 1 96.38 179 ILE A C 1
ATOM 1445 O O . ILE A 1 179 ? -17.469 17.156 19.25 1 96.38 179 ILE A O 1
ATOM 1449 N N . ARG A 1 180 ? -15.695 16.062 18.328 1 96.25 180 ARG A N 1
ATOM 1450 C CA . ARG A 1 180 ? -15.562 15.047 19.359 1 96.25 180 ARG A CA 1
ATOM 1451 C C . ARG A 1 180 ? -14.117 14.578 19.484 1 96.25 180 ARG A C 1
ATOM 1453 O O . ARG A 1 180 ? -13.461 14.289 18.484 1 96.25 180 ARG A O 1
ATOM 1460 N N . ALA A 1 181 ? -13.617 14.617 20.75 1 97.81 181 ALA A N 1
ATOM 1461 C CA . ALA A 1 181 ? -12.289 14.07 21 1 97.81 181 ALA A CA 1
ATOM 1462 C C . ALA A 1 181 ? -12.062 13.867 22.5 1 97.81 181 ALA A C 1
ATOM 1464 O O . ALA A 1 181 ? -12.586 14.617 23.312 1 97.81 181 ALA A O 1
ATOM 1465 N N . PRO A 1 182 ? -11.352 12.859 22.844 1 97.19 182 PRO A N 1
ATOM 1466 C CA . PRO A 1 182 ? -10.945 12.758 24.25 1 97.19 182 PRO A CA 1
ATOM 1467 C C . PRO A 1 182 ? -9.922 13.82 24.641 1 97.19 182 PRO A C 1
ATOM 1469 O O . PRO A 1 182 ? -9.328 14.461 23.781 1 97.19 182 PRO A O 1
ATOM 1472 N N . ASP A 1 183 ? -9.695 13.984 25.875 1 95.31 183 ASP A N 1
ATOM 1473 C CA . ASP A 1 183 ? -8.836 15.047 26.406 1 95.31 183 ASP A CA 1
ATOM 1474 C C . ASP A 1 183 ? -7.402 14.883 25.906 1 95.31 183 ASP A C 1
ATOM 1476 O O . ASP A 1 183 ? -6.719 15.867 25.641 1 95.31 183 ASP A O 1
ATOM 1480 N N . GLU A 1 184 ? -7.012 13.656 25.797 1 96.5 184 GLU A N 1
ATOM 1481 C CA . GLU A 1 184 ? -5.625 13.414 25.406 1 96.5 184 GLU A CA 1
ATOM 1482 C C . GLU A 1 184 ? -5.355 13.938 24 1 96.5 184 GLU A C 1
ATOM 1484 O O . GLU A 1 184 ? -4.234 14.344 23.688 1 96.5 184 GLU A O 1
ATOM 1489 N N . PHE A 1 185 ? -6.402 13.938 23.203 1 98 185 PHE A N 1
ATOM 1490 C CA . PHE A 1 185 ? -6.25 14.453 21.844 1 98 185 PHE A CA 1
ATOM 1491 C C . PHE A 1 185 ? -5.742 15.891 21.859 1 98 185 PHE A C 1
ATOM 1493 O O . PHE A 1 185 ? -4.836 16.25 21.109 1 98 185 PHE A O 1
ATOM 1500 N N . PHE A 1 186 ? -6.27 16.719 22.734 1 96.69 186 PHE A N 1
ATOM 1501 C CA . PHE A 1 186 ? -5.941 18.125 22.781 1 96.69 186 PHE A CA 1
ATOM 1502 C C . PHE A 1 186 ? -4.504 18.344 23.25 1 96.69 186 PHE A C 1
ATOM 1504 O O . PHE A 1 186 ? -3.818 19.25 22.797 1 96.69 186 PHE A O 1
ATOM 1511 N N . GLU A 1 187 ? -4.094 17.469 24.078 1 96.06 187 GLU A N 1
ATOM 1512 C CA . GLU A 1 187 ? -2.713 17.531 24.531 1 96.06 187 GLU A CA 1
ATOM 1513 C C . GLU A 1 187 ? -1.739 17.172 23.406 1 96.06 187 GLU A C 1
ATOM 1515 O O . GLU A 1 187 ? -0.723 17.844 23.234 1 96.06 187 GLU A O 1
ATOM 1520 N N . PHE A 1 188 ? -2.072 16.109 22.75 1 97.94 188 PHE A N 1
ATOM 1521 C CA . PHE A 1 188 ? -1.212 15.68 21.656 1 97.94 188 PHE A CA 1
ATOM 1522 C C . PHE A 1 188 ? -1.187 16.719 20.547 1 97.94 188 PHE A C 1
ATOM 1524 O O . PHE A 1 188 ? -0.13 17.016 19.984 1 97.94 188 PHE A O 1
ATOM 1531 N N . ASN A 1 189 ? -2.346 17.297 20.312 1 97.81 189 ASN A N 1
ATOM 1532 C CA . ASN A 1 189 ? -2.398 18.328 19.266 1 97.81 189 ASN A CA 1
ATOM 1533 C C . ASN A 1 189 ? -1.696 19.609 19.703 1 97.81 189 ASN A C 1
ATOM 1535 O O . ASN A 1 189 ? -1.171 20.344 18.875 1 97.81 189 ASN A O 1
ATOM 1539 N N . HIS A 1 190 ? -1.715 19.859 20.984 1 95.31 190 HIS A N 1
ATOM 1540 C CA . HIS A 1 190 ? -0.956 21 21.516 1 95.31 190 HIS A CA 1
ATOM 1541 C C . HIS A 1 190 ? 0.527 20.859 21.188 1 95.31 190 HIS A C 1
ATOM 1543 O O . HIS A 1 190 ? 1.158 21.828 20.734 1 95.31 190 HIS A O 1
ATOM 1549 N N . LYS A 1 191 ? 1.026 19.688 21.406 1 95.5 191 LYS A N 1
ATOM 1550 C CA . LYS A 1 191 ? 2.424 19.422 21.062 1 95.5 191 LYS A CA 1
ATOM 1551 C C . LYS A 1 191 ? 2.664 19.562 19.562 1 95.5 191 LYS A C 1
ATOM 1553 O O . LYS A 1 191 ? 3.701 20.078 19.141 1 95.5 191 LYS A O 1
ATOM 1558 N N . ASN A 1 192 ? 1.712 19.109 18.812 1 97.69 192 ASN A N 1
ATOM 1559 C CA . ASN A 1 192 ? 1.764 19.234 17.359 1 97.69 192 ASN A CA 1
ATOM 1560 C C . ASN A 1 192 ? 1.849 20.703 16.938 1 97.69 192 ASN A C 1
ATOM 1562 O O . ASN A 1 192 ? 2.664 21.062 16.094 1 97.69 192 ASN A O 1
ATOM 1566 N N . LEU A 1 193 ? 1.051 21.531 17.547 1 96.88 193 LEU A N 1
ATOM 1567 C CA . LEU A 1 193 ? 1.005 22.953 17.234 1 96.88 193 LEU A CA 1
ATOM 1568 C C . LEU A 1 193 ? 2.297 23.641 17.656 1 96.88 193 LEU A C 1
ATOM 1570 O O . LEU A 1 193 ? 2.818 24.484 16.922 1 96.88 193 LEU A O 1
ATOM 1574 N N . GLU A 1 194 ? 2.805 23.266 18.75 1 94.44 194 GLU A N 1
ATOM 1575 C CA . GLU A 1 194 ? 4.09 23.797 19.188 1 94.44 194 GLU A CA 1
ATOM 1576 C C . GLU A 1 194 ? 5.199 23.453 18.203 1 94.44 194 GLU A C 1
ATOM 1578 O O . GLU A 1 194 ? 6.031 24.297 17.859 1 94.44 194 GLU A O 1
ATOM 1583 N N . SER A 1 195 ? 5.164 22.203 17.828 1 95.88 195 SER A N 1
ATOM 1584 C CA . SER A 1 195 ? 6.172 21.734 16.891 1 95.88 195 SER A CA 1
ATOM 1585 C C . SER A 1 195 ? 6.113 22.516 15.578 1 95.88 195 SER A C 1
ATOM 1587 O O . SER A 1 195 ? 7.145 22.766 14.945 1 95.88 195 SER A O 1
ATOM 1589 N N . ALA A 1 196 ? 4.922 22.859 15.195 1 96.69 196 ALA A N 1
ATOM 1590 C CA . ALA A 1 196 ? 4.746 23.625 13.969 1 96.69 196 ALA A CA 1
ATOM 1591 C C . ALA A 1 196 ? 5.438 24.984 14.07 1 96.69 196 ALA A C 1
ATOM 1593 O O . ALA A 1 196 ? 5.992 25.469 13.086 1 96.69 196 ALA A O 1
ATOM 1594 N N . LEU A 1 197 ? 5.449 25.578 15.211 1 94.75 197 LEU A N 1
ATOM 1595 C CA . LEU A 1 197 ? 6.125 26.859 15.43 1 94.75 197 LEU A CA 1
ATOM 1596 C C . LEU A 1 197 ? 7.629 26.719 15.219 1 94.75 197 LEU A C 1
ATOM 1598 O O . LEU A 1 197 ? 8.234 27.5 14.484 1 94.75 197 LEU A O 1
ATOM 1602 N N . TYR A 1 198 ? 8.172 25.688 15.805 1 94.31 198 TYR A N 1
ATOM 1603 C CA . TYR A 1 198 ? 9.609 25.469 15.664 1 94.31 198 TYR A CA 1
ATOM 1604 C C . TYR A 1 198 ? 9.969 25.156 14.211 1 94.31 198 TYR A C 1
ATOM 1606 O O . TYR A 1 198 ? 10.984 25.641 13.711 1 94.31 198 TYR A O 1
ATOM 1614 N N . ALA A 1 199 ? 9.125 24.375 13.609 1 95.06 199 ALA A N 1
ATOM 1615 C CA . ALA A 1 199 ? 9.406 23.953 12.242 1 95.06 199 ALA A CA 1
ATOM 1616 C C . ALA A 1 199 ? 9.312 25.109 11.266 1 95.06 199 ALA A C 1
ATOM 1618 O O . ALA A 1 199 ? 9.906 25.078 10.188 1 95.06 199 ALA A O 1
ATOM 1619 N N . ALA A 1 200 ? 8.586 26.156 11.609 1 94.38 200 ALA A N 1
ATOM 1620 C CA . ALA A 1 200 ? 8.367 27.297 10.727 1 94.38 200 ALA A CA 1
ATOM 1621 C C . ALA A 1 200 ? 9.547 28.266 10.766 1 94.38 200 ALA A C 1
ATOM 1623 O O . ALA A 1 200 ? 9.797 29 9.805 1 94.38 200 ALA A O 1
ATOM 1624 N N . LEU A 1 201 ? 10.336 28.266 11.781 1 92.56 201 LEU A N 1
ATOM 1625 C CA . LEU A 1 201 ? 11.32 29.297 12.078 1 92.56 201 LEU A CA 1
ATOM 1626 C C . LEU A 1 201 ? 12.391 29.359 10.992 1 92.56 201 LEU A C 1
ATOM 1628 O O . LEU A 1 201 ? 12.742 30.438 10.516 1 92.56 201 LEU A O 1
ATOM 1632 N N . PRO A 1 202 ? 12.844 28.172 10.523 1 91.38 202 PRO A N 1
ATOM 1633 C CA . PRO A 1 202 ? 13.875 28.234 9.484 1 91.38 202 PRO A CA 1
ATOM 1634 C C . PRO A 1 202 ? 13.391 28.906 8.203 1 91.38 202 PRO A C 1
ATOM 1636 O O . PRO A 1 202 ? 14.203 29.359 7.395 1 91.38 202 PRO A O 1
ATOM 1639 N N . PHE A 1 203 ? 12.188 29.031 8.023 1 92.88 203 PHE A N 1
ATOM 1640 C CA . PHE A 1 203 ? 11.625 29.578 6.797 1 92.88 203 PHE A CA 1
ATOM 1641 C C . PHE A 1 203 ? 11.336 31.078 6.949 1 92.88 203 PHE A C 1
ATOM 1643 O O . PHE A 1 203 ? 10.953 31.734 5.984 1 92.88 203 PHE A O 1
ATOM 1650 N N . LEU A 1 204 ? 11.492 31.609 8.109 1 93.5 204 LEU A N 1
ATOM 1651 C CA . LEU A 1 204 ? 11.164 33 8.406 1 93.5 204 LEU A CA 1
ATOM 1652 C C . LEU A 1 204 ? 12.422 33.844 8.547 1 93.5 204 LEU A C 1
ATOM 1654 O O . LEU A 1 204 ? 13.477 33.344 8.922 1 93.5 204 LEU A O 1
ATOM 1658 N N . SER A 1 205 ? 12.289 35.156 8.195 1 93.12 205 SER A N 1
ATOM 1659 C CA . SER A 1 205 ? 13.367 36.094 8.461 1 93.12 205 SER A CA 1
ATOM 1660 C C . SER A 1 205 ? 13.492 36.375 9.953 1 93.12 205 SER A C 1
ATOM 1662 O O . SER A 1 205 ? 12.641 35.969 10.742 1 93.12 205 SER A O 1
ATOM 1664 N N . GLU A 1 206 ? 14.547 37 10.273 1 92.75 206 GLU A N 1
ATOM 1665 C CA . GLU A 1 206 ? 14.75 37.375 11.672 1 92.75 206 GLU A CA 1
ATOM 1666 C C . GLU A 1 206 ? 13.555 38.125 12.227 1 92.75 206 GLU A C 1
ATOM 1668 O O . GLU A 1 206 ? 13.133 37.906 13.359 1 92.75 206 GLU A O 1
ATOM 1673 N N . LYS A 1 207 ? 13.141 39.125 11.375 1 93.31 207 LYS A N 1
ATOM 1674 C CA . LYS A 1 207 ? 11.906 39.844 11.656 1 93.31 207 LYS A CA 1
ATOM 1675 C C . LYS A 1 207 ? 10.805 39.438 10.68 1 93.31 207 LYS A C 1
ATOM 1677 O O . LYS A 1 207 ? 11.039 39.375 9.469 1 93.31 207 LYS A O 1
ATOM 1682 N N . PHE A 1 208 ? 9.664 39.156 11.258 1 93.44 208 PHE A N 1
ATOM 1683 C CA . PHE A 1 208 ? 8.57 38.75 10.383 1 93.44 208 PHE A CA 1
ATOM 1684 C C . PHE A 1 208 ? 7.227 39.156 10.969 1 93.44 208 PHE A C 1
ATOM 1686 O O . PHE A 1 208 ? 7.121 39.406 12.172 1 93.44 208 PHE A O 1
ATOM 1693 N N . GLN A 1 209 ? 6.238 39.156 10.109 1 92 209 GLN A N 1
ATOM 1694 C CA . GLN A 1 209 ? 4.883 39.5 10.508 1 92 209 GLN A CA 1
ATOM 1695 C C . GLN A 1 209 ? 4.078 38.281 10.914 1 92 209 GLN A C 1
ATOM 1697 O O . GLN A 1 209 ? 4.398 37.156 10.508 1 92 209 GLN A O 1
ATOM 1702 N N . GLU A 1 210 ? 3.078 38.562 11.656 1 91 210 GLU A N 1
ATOM 1703 C CA . GLU A 1 210 ? 2.176 37.5 12.133 1 91 210 GLU A CA 1
ATOM 1704 C C . GLU A 1 210 ? 1.609 36.688 10.977 1 91 210 GLU A C 1
ATOM 1706 O O . GLU A 1 210 ? 1.576 35.469 11.039 1 91 210 GLU A O 1
ATOM 1711 N N . ALA A 1 211 ? 1.22 37.344 9.906 1 91.56 211 ALA A N 1
ATOM 1712 C CA . ALA A 1 211 ? 0.638 36.656 8.75 1 91.56 211 ALA A CA 1
ATOM 1713 C C . ALA A 1 211 ? 1.65 35.719 8.086 1 91.56 211 ALA A C 1
ATOM 1715 O O . ALA A 1 211 ? 1.285 34.688 7.574 1 91.56 211 ALA A O 1
ATOM 1716 N N . GLU A 1 212 ? 2.877 36.094 8.086 1 94.06 212 GLU A N 1
ATOM 1717 C CA . GLU A 1 212 ? 3.934 35.281 7.496 1 94.06 212 GLU A CA 1
ATOM 1718 C C . GLU A 1 212 ? 4.125 34 8.281 1 94.06 212 GLU A C 1
ATOM 1720 O O . GLU A 1 212 ? 4.363 32.938 7.691 1 94.06 212 GLU A O 1
ATOM 1725 N N . LEU A 1 213 ? 4.051 34.125 9.562 1 94.44 213 LEU A N 1
ATOM 1726 C CA . LEU A 1 213 ? 4.176 32.969 10.422 1 94.44 213 LEU A CA 1
ATOM 1727 C C . LEU A 1 213 ? 3.078 31.953 10.109 1 94.44 213 LEU A C 1
ATOM 1729 O O . LEU A 1 213 ? 3.363 30.766 9.859 1 94.44 213 LEU A O 1
ATOM 1733 N N . TYR A 1 214 ? 1.858 32.438 10.078 1 94.81 214 TYR A N 1
ATOM 1734 C CA . TYR A 1 214 ? 0.724 31.531 9.852 1 94.81 214 TYR A CA 1
ATOM 1735 C C . TYR A 1 214 ? 0.779 30.922 8.453 1 94.81 214 TYR A C 1
ATOM 1737 O O . TYR A 1 214 ? 0.476 29.75 8.273 1 94.81 214 TYR A O 1
ATOM 1745 N N . SER A 1 215 ? 1.181 31.688 7.531 1 93.44 215 SER A N 1
ATOM 1746 C CA . SER A 1 215 ? 1.309 31.172 6.172 1 93.44 215 SER A CA 1
ATOM 1747 C C . SER A 1 215 ? 2.377 30.094 6.086 1 93.44 215 SER A C 1
ATOM 1749 O O . SER A 1 215 ? 2.191 29.078 5.398 1 93.44 215 SER A O 1
ATOM 1751 N N . THR A 1 216 ? 3.467 30.328 6.758 1 94.06 216 THR A N 1
ATOM 1752 C CA . THR A 1 216 ? 4.543 29.344 6.762 1 94.06 216 THR A CA 1
ATOM 1753 C C . THR A 1 216 ? 4.078 28.047 7.414 1 94.06 216 THR A C 1
ATOM 1755 O O . THR A 1 216 ? 4.309 26.969 6.875 1 94.06 216 THR A O 1
ATOM 1758 N N . ILE A 1 217 ? 3.416 28.156 8.5 1 95.38 217 ILE A N 1
ATOM 1759 C CA . ILE A 1 217 ? 2.922 26.984 9.219 1 95.38 217 ILE A CA 1
ATOM 1760 C C . ILE A 1 217 ? 1.937 26.219 8.336 1 95.38 217 ILE A C 1
ATOM 1762 O O . ILE A 1 217 ? 2.037 25 8.195 1 95.38 217 ILE A O 1
ATOM 1766 N N . ALA A 1 218 ? 1.018 26.938 7.719 1 92.5 218 ALA A N 1
ATOM 1767 C CA . ALA A 1 218 ? 0.003 26.328 6.867 1 92.5 218 ALA A CA 1
ATOM 1768 C C . ALA A 1 218 ? 0.638 25.656 5.648 1 92.5 218 ALA A C 1
ATOM 1770 O O . ALA A 1 218 ? 0.073 24.719 5.082 1 92.5 218 ALA A O 1
ATOM 1771 N N . SER A 1 219 ? 1.806 26.078 5.301 1 90.19 219 SER A N 1
ATOM 1772 C CA . SER A 1 219 ? 2.445 25.594 4.086 1 90.19 219 SER A CA 1
ATOM 1773 C C . SER A 1 219 ? 3.281 24.344 4.363 1 90.19 219 SER A C 1
ATOM 1775 O O . SER A 1 219 ? 3.689 23.641 3.436 1 90.19 219 SER A O 1
ATOM 1777 N N . LEU A 1 220 ? 3.545 24.094 5.609 1 89.69 220 LEU A N 1
ATOM 1778 C CA . LEU A 1 220 ? 4.438 22.984 5.969 1 89.69 220 LEU A CA 1
ATOM 1779 C C . LEU A 1 220 ? 3.953 21.672 5.355 1 89.69 220 LEU A C 1
ATOM 1781 O O . LEU A 1 220 ? 4.75 20.906 4.816 1 89.69 220 LEU A O 1
ATOM 1785 N N . SER A 1 221 ? 2.639 21.406 5.375 1 80.81 221 SER A N 1
ATOM 1786 C CA . SER A 1 221 ? 2.102 20.125 4.906 1 80.81 221 SER A CA 1
ATOM 1787 C C . SER A 1 221 ? 2.119 20.047 3.385 1 80.81 221 SER A C 1
ATOM 1789 O O . SER A 1 221 ? 1.971 18.969 2.812 1 80.81 221 SER A O 1
ATOM 1791 N N . TYR A 1 222 ? 2.355 21.219 2.76 1 75.88 222 TYR A N 1
ATOM 1792 C CA . TYR A 1 222 ? 2.34 21.25 1.302 1 75.88 222 TYR A CA 1
ATOM 1793 C C . TYR A 1 222 ? 3.754 21.141 0.74 1 75.88 222 TYR A C 1
ATOM 1795 O O . TYR A 1 222 ? 3.936 20.875 -0.449 1 75.88 222 TYR A O 1
ATOM 1803 N N . LEU A 1 223 ? 4.676 21.344 1.544 1 71.31 223 LEU A N 1
ATOM 1804 C CA . LEU A 1 223 ? 6.059 21.406 1.083 1 71.31 223 LEU A CA 1
ATOM 1805 C C . LEU A 1 223 ? 6.496 20.062 0.499 1 71.31 223 LEU A C 1
ATOM 1807 O O . LEU A 1 223 ? 7.371 20.016 -0.367 1 71.31 223 LEU A O 1
ATOM 1811 N N . GLY A 1 224 ? 5.883 19.047 0.941 1 64.5 224 GLY A N 1
ATOM 1812 C CA . GLY A 1 224 ? 6.25 17.734 0.432 1 64.5 224 GLY A CA 1
ATOM 1813 C C . GLY A 1 224 ? 5.27 17.188 -0.591 1 64.5 224 GLY A C 1
ATOM 1814 O O . GLY A 1 224 ? 5.43 16.078 -1.085 1 64.5 224 GLY A O 1
ATOM 1815 N N . ASP A 1 225 ? 4.332 17.953 -0.842 1 62.94 225 ASP A N 1
ATOM 1816 C CA . ASP A 1 225 ? 3.219 17.453 -1.638 1 62.94 225 ASP A CA 1
ATOM 1817 C C . ASP A 1 225 ? 3.543 17.5 -3.129 1 62.94 225 ASP A C 1
ATOM 1819 O O . ASP A 1 225 ? 3.615 18.578 -3.719 1 62.94 225 ASP A O 1
ATOM 1823 N N . VAL A 1 226 ? 3.928 16.391 -3.678 1 57.03 226 VAL A N 1
ATOM 1824 C CA . VAL A 1 226 ? 4.34 16.234 -5.07 1 57.03 226 VAL A CA 1
ATOM 1825 C C . VAL A 1 226 ? 3.262 16.797 -5.992 1 57.03 226 VAL A C 1
ATOM 1827 O O . VAL A 1 226 ? 3.555 17.234 -7.109 1 57.03 226 VAL A O 1
ATOM 1830 N N . ARG A 1 227 ? 1.992 16.797 -5.527 1 50.91 227 ARG A N 1
ATOM 1831 C CA . ARG A 1 227 ? 0.894 17.344 -6.312 1 50.91 227 ARG A CA 1
ATOM 1832 C C . ARG A 1 227 ? 1.074 18.844 -6.52 1 50.91 227 ARG A C 1
ATOM 1834 O O . ARG A 1 227 ? 0.556 19.406 -7.484 1 50.91 227 ARG A O 1
ATOM 1841 N N . MET A 1 228 ? 1.641 19.297 -5.438 1 44.56 228 MET A N 1
ATOM 1842 C CA . MET A 1 228 ? 1.872 20.734 -5.434 1 44.56 228 MET A CA 1
ATOM 1843 C C . MET A 1 228 ? 2.922 21.125 -6.469 1 44.56 228 MET A C 1
ATOM 1845 O O . MET A 1 228 ? 2.809 22.172 -7.117 1 44.56 228 MET A O 1
ATOM 1849 N N . SER A 1 229 ? 3.949 20.203 -6.516 1 44.94 229 SER A N 1
ATOM 1850 C CA . SER A 1 229 ? 4.93 20.484 -7.559 1 44.94 229 SER A CA 1
ATOM 1851 C C . SER A 1 229 ? 4.328 20.281 -8.945 1 44.94 229 SER A C 1
ATOM 1853 O O . SER A 1 229 ? 4.68 21 -9.891 1 44.94 229 SER A O 1
ATOM 1855 N N . ALA A 1 230 ? 3.506 19.219 -9.016 1 41.94 230 ALA A N 1
ATOM 1856 C CA . ALA A 1 230 ? 2.922 18.938 -10.32 1 41.94 230 ALA A CA 1
ATOM 1857 C C . ALA A 1 230 ? 1.759 19.875 -10.625 1 41.94 230 ALA A C 1
ATOM 1859 O O . ALA A 1 230 ? 1.525 20.234 -11.781 1 41.94 230 ALA A O 1
ATOM 1860 N N . MET A 1 231 ? 0.808 19.938 -9.664 1 40.12 231 MET A N 1
ATOM 1861 C CA . MET A 1 231 ? -0.37 20.75 -9.922 1 40.12 231 MET A CA 1
ATOM 1862 C C . MET A 1 231 ? -0.091 22.219 -9.609 1 40.12 231 MET A C 1
ATOM 1864 O O . MET A 1 231 ? -0.949 23.078 -9.82 1 40.12 231 MET A O 1
ATOM 1868 N N . ALA A 1 232 ? 0.953 22.766 -9.695 1 40.81 232 ALA A N 1
ATOM 1869 C CA . ALA A 1 232 ? 1.191 24.188 -9.477 1 40.81 232 ALA A CA 1
ATOM 1870 C C . ALA A 1 232 ? 0.341 24.719 -8.32 1 40.81 232 ALA A C 1
ATOM 1872 O O . ALA A 1 232 ? -0.596 25.484 -8.531 1 40.81 232 ALA A O 1
ATOM 1873 N N . GLU A 1 233 ? -0.08 23.953 -7.449 1 45.78 233 GLU A N 1
ATOM 1874 C CA . GLU A 1 233 ? -0.975 24.609 -6.5 1 45.78 233 GLU A CA 1
ATOM 1875 C C . GLU A 1 233 ? -0.44 25.984 -6.094 1 45.78 233 GLU A C 1
ATOM 1877 O O . GLU A 1 233 ? 0.765 26.156 -5.891 1 45.78 233 GLU A O 1
ATOM 1882 N N . ASN A 1 234 ? -1.113 27 -6.355 1 49.78 234 ASN A N 1
ATOM 1883 C CA . ASN A 1 234 ? -0.99 28.453 -6.289 1 49.78 234 ASN A CA 1
ATOM 1884 C C . ASN A 1 234 ? -0.582 28.922 -4.891 1 49.78 234 ASN A C 1
ATOM 1886 O O . ASN A 1 234 ? -1.275 28.641 -3.912 1 49.78 234 ASN A O 1
ATOM 1890 N N . PRO A 1 235 ? 0.737 29.156 -4.613 1 59.38 235 PRO A N 1
ATOM 1891 C CA . PRO A 1 235 ? 1.085 29.875 -3.391 1 59.38 235 PRO A CA 1
ATOM 1892 C C . PRO A 1 235 ? -0.051 30.766 -2.889 1 59.38 235 PRO A C 1
ATOM 1894 O O . PRO A 1 235 ? -0.124 31.062 -1.693 1 59.38 235 PRO A O 1
ATOM 1897 N N . GLN A 1 236 ? -0.92 30.906 -3.764 1 69.88 236 GLN A N 1
ATOM 1898 C CA . GLN A 1 236 ? -2.023 31.797 -3.416 1 69.88 236 GLN A CA 1
ATOM 1899 C C . GLN A 1 236 ? -3.061 31.078 -2.559 1 69.88 236 GLN A C 1
ATOM 1901 O O . GLN A 1 236 ? -3.742 31.703 -1.743 1 69.88 236 GLN A O 1
ATOM 1906 N N . LYS A 1 237 ? -2.961 29.781 -2.576 1 73.25 237 LYS A N 1
ATOM 1907 C CA . LYS A 1 237 ? -3.961 29.047 -1.812 1 73.25 237 LYS A CA 1
ATOM 1908 C C . LYS A 1 237 ? -3.717 29.172 -0.311 1 73.25 237 LYS A C 1
ATOM 1910 O O . LYS A 1 237 ? -4.645 29.453 0.452 1 73.25 237 LYS A O 1
ATOM 1915 N N . VAL A 1 238 ? -2.508 29.031 0.068 1 81.75 238 VAL A N 1
ATOM 1916 C CA . VAL A 1 238 ? -2.162 29.109 1.483 1 81.75 238 VAL A CA 1
ATOM 1917 C C . VAL A 1 238 ? -2.475 30.5 2.016 1 81.75 238 VAL A C 1
ATOM 1919 O O . VAL A 1 238 ? -3.055 30.656 3.094 1 81.75 238 VAL A O 1
ATOM 1922 N N . LYS A 1 239 ? -2.125 31.469 1.201 1 82.44 239 LYS A N 1
ATOM 1923 C CA . LYS A 1 239 ? -2.381 32.844 1.613 1 82.44 239 LYS A CA 1
ATOM 1924 C C . LYS A 1 239 ? -3.877 33.094 1.787 1 82.44 239 LYS A C 1
ATOM 1926 O O . LYS A 1 239 ? -4.289 33.812 2.717 1 82.44 239 LYS A O 1
ATOM 1931 N N . ASN A 1 240 ? -4.621 32.5 0.947 1 81.56 240 ASN A N 1
ATOM 1932 C CA . ASN A 1 240 ? -6.07 32.656 1.023 1 81.56 240 ASN A CA 1
ATOM 1933 C C . ASN A 1 240 ? -6.645 31.969 2.266 1 81.56 240 ASN A C 1
ATOM 1935 O O . ASN A 1 240 ? -7.547 32.5 2.906 1 81.56 240 ASN A O 1
ATOM 1939 N N . ILE A 1 241 ? -6.098 30.891 2.615 1 83.44 241 ILE A N 1
ATOM 1940 C CA . ILE A 1 241 ? -6.555 30.156 3.787 1 83.44 241 ILE A CA 1
ATOM 1941 C C . ILE A 1 241 ? -6.258 30.969 5.051 1 83.44 241 ILE A C 1
ATOM 1943 O O . ILE A 1 241 ? -7.133 31.141 5.902 1 83.44 241 ILE A O 1
ATOM 1947 N N . VAL A 1 242 ? -5.09 31.469 5.078 1 89.5 242 VAL A N 1
ATOM 1948 C CA . VAL A 1 242 ? -4.656 32.219 6.266 1 89.5 242 VAL A CA 1
ATOM 1949 C C . VAL A 1 242 ? -5.445 33.5 6.391 1 89.5 242 VAL A C 1
ATOM 1951 O O . VAL A 1 242 ? -5.883 33.875 7.48 1 89.5 242 VAL A O 1
ATOM 1954 N N . ALA A 1 243 ? -5.629 34.125 5.246 1 87 243 ALA A N 1
ATOM 1955 C CA . ALA A 1 243 ? -6.383 35.375 5.27 1 87 243 ALA A CA 1
ATOM 1956 C C . ALA A 1 243 ? -7.816 35.125 5.734 1 87 243 ALA A C 1
ATOM 1958 O O . ALA A 1 243 ? -8.352 35.906 6.531 1 87 243 ALA A O 1
ATOM 1959 N N . ALA A 1 244 ? -8.406 34.094 5.297 1 84.19 244 ALA A N 1
ATOM 1960 C CA . ALA A 1 244 ? -9.805 33.812 5.598 1 84.19 244 ALA A CA 1
ATOM 1961 C C . ALA A 1 244 ? -9.977 33.344 7.051 1 84.19 244 ALA A C 1
ATOM 1963 O O . ALA A 1 244 ? -11.031 33.562 7.648 1 84.19 244 ALA A O 1
ATOM 1964 N N . GLN A 1 245 ? -8.906 32.844 7.621 1 89.5 245 GLN A N 1
ATOM 1965 C CA . GLN A 1 245 ? -9.023 32.281 8.961 1 89.5 245 GLN A CA 1
ATOM 1966 C C . GLN A 1 245 ? -8.031 32.938 9.922 1 89.5 245 GLN A C 1
ATOM 1968 O O . GLN A 1 245 ? -7.59 32.312 10.883 1 89.5 245 GLN A O 1
ATOM 1973 N N . PHE A 1 246 ? -7.68 34.156 9.688 1 90.19 246 PHE A N 1
ATOM 1974 C CA . PHE A 1 246 ? -6.605 34.812 10.414 1 90.19 246 PHE A CA 1
ATOM 1975 C C . PHE A 1 246 ? -6.918 34.875 11.906 1 90.19 246 PHE A C 1
ATOM 1977 O O . PHE A 1 246 ? -6.086 34.5 12.734 1 90.19 246 PHE A O 1
ATOM 1984 N N . PRO A 1 247 ? -8.164 35.25 12.328 1 86.94 247 PRO A N 1
ATOM 1985 C CA . PRO A 1 247 ? -8.438 35.312 13.766 1 86.94 247 PRO A CA 1
ATOM 1986 C C . PRO A 1 247 ? -8.312 33.938 14.445 1 86.94 247 PRO A C 1
ATOM 1988 O O . PRO A 1 247 ? -7.922 33.875 15.609 1 86.94 247 PRO A O 1
ATOM 1991 N N . LEU A 1 248 ? -8.617 32.938 13.719 1 89.75 248 LEU A N 1
ATOM 1992 C CA . LEU A 1 248 ? -8.539 31.594 14.281 1 89.75 248 LEU A CA 1
ATOM 1993 C C . LEU A 1 248 ? -7.094 31.141 14.43 1 89.75 248 LEU A C 1
ATOM 1995 O O . LEU A 1 248 ? -6.738 30.469 15.406 1 89.75 248 LEU A O 1
ATOM 1999 N N . PHE A 1 249 ? -6.273 31.484 13.461 1 92.5 249 PHE A N 1
ATOM 2000 C CA . PHE A 1 249 ? -4.848 31.219 13.578 1 92.5 249 PHE A CA 1
ATOM 2001 C C . PHE A 1 249 ? -4.262 31.938 14.789 1 92.5 249 PHE A C 1
ATOM 2003 O O . PHE A 1 249 ? -3.48 31.359 15.547 1 92.5 249 PHE A O 1
ATOM 2010 N N . ARG A 1 250 ? -4.641 33.188 14.898 1 88.75 250 ARG A N 1
ATOM 2011 C CA . ARG A 1 250 ? -4.172 34 16.016 1 88.75 250 ARG A CA 1
ATOM 2012 C C . ARG A 1 250 ? -4.535 33.344 17.359 1 88.75 250 ARG A C 1
ATOM 2014 O O . ARG A 1 250 ? -3.693 33.219 18.25 1 88.75 250 ARG A O 1
ATOM 2021 N N . LYS A 1 251 ? -5.719 32.938 17.438 1 86.56 251 LYS A N 1
ATOM 2022 C CA . LYS A 1 251 ? -6.18 32.281 18.672 1 86.56 251 LYS A CA 1
ATOM 2023 C C . LYS A 1 251 ? -5.395 31 18.938 1 86.56 251 LYS A C 1
ATOM 2025 O O . LYS A 1 251 ? -5.066 30.703 20.078 1 86.56 251 LYS A O 1
ATOM 2030 N N . LEU A 1 252 ? -5.082 30.297 17.906 1 90.75 252 LEU A N 1
ATOM 2031 C CA . LEU A 1 252 ? -4.434 29 18.016 1 90.75 252 LEU A CA 1
ATOM 2032 C C . LEU A 1 252 ? -2.967 29.156 18.406 1 90.75 252 LEU A C 1
ATOM 2034 O O . LEU A 1 252 ? -2.455 28.375 19.219 1 90.75 252 LEU A O 1
ATOM 2038 N N . TYR A 1 253 ? -2.285 30.156 17.859 1 91.56 253 TYR A N 1
ATOM 2039 C CA . TYR A 1 253 ? -0.83 30.109 17.922 1 91.56 253 TYR A CA 1
ATOM 2040 C C . TYR A 1 253 ? -0.289 31.203 18.844 1 91.56 253 TYR A C 1
ATOM 2042 O O . TYR A 1 253 ? 0.806 31.062 19.391 1 91.56 253 TYR A O 1
ATOM 2050 N N . LEU A 1 254 ? -0.941 32.25 19.031 1 86.81 254 LEU A N 1
ATOM 2051 C CA . LEU A 1 254 ? -0.408 33.375 19.828 1 86.81 254 LEU A CA 1
ATOM 2052 C C . LEU A 1 254 ? -0.079 32.906 21.234 1 86.81 254 LEU A C 1
ATOM 2054 O O . LEU A 1 254 ? 0.995 33.219 21.766 1 86.81 254 LEU A O 1
ATOM 2058 N N . PRO A 1 255 ? -1.047 32.156 21.859 1 84.12 255 PRO A N 1
ATOM 2059 C CA . PRO A 1 255 ? -0.713 31.703 23.203 1 84.12 255 PRO A CA 1
ATOM 2060 C C . PRO A 1 255 ? 0.506 30.781 23.234 1 84.12 255 PRO A C 1
ATOM 2062 O O . PRO A 1 255 ? 1.17 30.672 24.266 1 84.12 255 PRO A O 1
ATOM 2065 N N . LEU A 1 256 ? 0.766 30.109 22.141 1 88.5 256 LEU A N 1
ATOM 2066 C CA . LEU A 1 256 ? 1.861 29.156 22.078 1 88.5 256 LEU A CA 1
ATOM 2067 C C . LEU A 1 256 ? 3.193 29.859 21.844 1 88.5 256 LEU A C 1
ATOM 2069 O O . LEU A 1 256 ? 4.254 29.312 22.172 1 88.5 256 LEU A O 1
ATOM 2073 N N . ILE A 1 257 ? 3.182 31 21.234 1 84.81 257 ILE A N 1
ATOM 2074 C CA . ILE A 1 257 ? 4.395 31.75 20.906 1 84.81 257 ILE A CA 1
ATOM 2075 C C . ILE A 1 257 ? 5.125 32.156 22.188 1 84.81 257 ILE A C 1
ATOM 2077 O O . ILE A 1 257 ? 6.355 32.125 22.25 1 84.81 257 ILE A O 1
ATOM 2081 N N . HIS A 1 258 ? 4.387 32.406 23.219 1 72.12 258 HIS A N 1
ATOM 2082 C CA . HIS A 1 258 ? 4.977 32.812 24.484 1 72.12 258 HIS A CA 1
ATOM 2083 C C . HIS A 1 258 ? 5.637 31.625 25.188 1 72.12 258 HIS A C 1
ATOM 2085 O O . HIS A 1 258 ? 6.559 31.812 25.984 1 72.12 258 HIS A O 1
ATOM 2091 N N . GLN A 1 259 ? 5.117 30.531 24.781 1 71.69 259 GLN A N 1
ATOM 2092 C CA . GLN A 1 259 ? 5.645 29.328 25.406 1 71.69 259 GLN A CA 1
ATOM 2093 C C . GLN A 1 259 ? 6.953 28.906 24.766 1 71.69 259 GLN A C 1
ATOM 2095 O O . GLN A 1 259 ? 7.801 28.281 25.406 1 71.69 259 GLN A O 1
ATOM 2100 N N . VAL A 1 260 ? 7.035 29.312 23.406 1 76.06 260 VAL A N 1
ATOM 2101 C CA . VAL A 1 260 ? 8.227 28.938 22.656 1 76.06 260 VAL A CA 1
ATOM 2102 C C . VAL A 1 260 ? 9.305 30 22.828 1 76.06 260 VAL A C 1
ATOM 2104 O O . VAL A 1 260 ? 9.047 31.188 22.625 1 76.06 260 VAL A O 1
ATOM 2107 N N . GLY A 1 261 ? 10.109 30.016 23.734 1 69.25 261 GLY A N 1
ATOM 2108 C CA . GLY A 1 261 ? 11.125 30.969 24.156 1 69.25 261 GLY A CA 1
ATOM 2109 C C . GLY A 1 261 ? 11.93 31.531 23 1 69.25 261 GLY A C 1
ATOM 2110 O O . GLY A 1 261 ? 12.641 32.531 23.141 1 69.25 261 GLY A O 1
ATOM 2111 N N . ASN A 1 262 ? 11.719 31.062 21.781 1 78 262 ASN A N 1
ATOM 2112 C CA . ASN A 1 262 ? 12.594 31.484 20.688 1 78 262 ASN A CA 1
ATOM 2113 C C . ASN A 1 262 ? 11.977 32.625 19.875 1 78 262 ASN A C 1
ATOM 2115 O O . ASN A 1 262 ? 12.625 33.188 19 1 78 262 ASN A O 1
ATOM 2119 N N . ILE A 1 263 ? 10.727 33 20.125 1 86.12 263 ILE A N 1
ATOM 2120 C CA . ILE A 1 263 ? 10.039 34.031 19.375 1 86.12 263 ILE A CA 1
ATOM 2121 C C . ILE A 1 263 ? 9.633 35.156 20.312 1 86.12 263 ILE A C 1
ATOM 2123 O O . ILE A 1 263 ? 9.062 34.938 21.375 1 86.12 263 ILE A O 1
ATOM 2127 N N . ARG A 1 264 ? 9.977 36.344 19.969 1 83.56 264 ARG A N 1
ATOM 2128 C CA . ARG A 1 264 ? 9.609 37.531 20.75 1 83.56 264 ARG A CA 1
ATOM 2129 C C . ARG A 1 264 ? 8.742 38.469 19.953 1 83.56 264 ARG A C 1
ATOM 2131 O O . ARG A 1 264 ? 8.977 38.688 18.75 1 83.56 264 ARG A O 1
ATOM 2138 N N . ALA A 1 265 ? 7.738 38.938 20.609 1 82.44 265 ALA A N 1
ATOM 2139 C CA . ALA A 1 265 ? 6.883 39.938 19.984 1 82.44 265 ALA A CA 1
ATOM 2140 C C . ALA A 1 265 ? 7.426 41.344 20.203 1 82.44 265 ALA A C 1
ATOM 2142 O O . ALA A 1 265 ? 7.754 41.719 21.328 1 82.44 265 ALA A O 1
ATOM 2143 N N . ASP A 1 266 ? 7.656 42.156 19.188 1 77.44 266 ASP A N 1
ATOM 2144 C CA . ASP A 1 266 ? 8.219 43.5 19.281 1 77.44 266 ASP A CA 1
ATOM 2145 C C . ASP A 1 266 ? 7.168 44.5 19.766 1 77.44 266 ASP A C 1
ATOM 2147 O O . ASP A 1 266 ? 7.492 45.469 20.469 1 77.44 266 ASP A O 1
ATOM 2151 N N . ASN A 1 267 ? 5.973 44.438 19.344 1 70.75 267 ASN A N 1
ATOM 2152 C CA . ASN A 1 267 ? 4.961 45.438 19.688 1 70.75 267 ASN A CA 1
ATOM 2153 C C . ASN A 1 267 ? 3.809 44.812 20.469 1 70.75 267 ASN A C 1
ATOM 2155 O O . ASN A 1 267 ? 2.648 45.188 20.281 1 70.75 267 ASN A O 1
ATOM 2159 N N . ALA A 1 268 ? 4.176 43.875 21.297 1 65.31 268 ALA A N 1
ATOM 2160 C CA . ALA A 1 268 ? 3.139 43.156 22.016 1 65.31 268 ALA A CA 1
ATOM 2161 C C . ALA A 1 268 ? 2.344 44.062 22.938 1 65.31 268 ALA A C 1
ATOM 2163 O O . ALA A 1 268 ? 1.127 43.906 23.078 1 65.31 268 ALA A O 1
ATOM 2164 N N . GLU A 1 269 ? 2.994 44.906 23.5 1 65.31 269 GLU A N 1
ATOM 2165 C CA . GLU A 1 269 ? 2.352 45.781 24.469 1 65.31 269 GLU A CA 1
ATOM 2166 C C . GLU A 1 269 ? 1.253 46.625 23.797 1 65.31 269 GLU A C 1
ATOM 2168 O O . GLU A 1 269 ? 0.216 46.875 24.406 1 65.31 269 GLU A O 1
ATOM 2173 N N . GLN A 1 270 ? 1.513 46.812 22.578 1 63.62 270 GLN A N 1
ATOM 2174 C CA . GLN A 1 270 ? 0.564 47.688 21.875 1 63.62 270 GLN A CA 1
ATOM 2175 C C . GLN A 1 270 ? -0.695 46.906 21.5 1 63.62 270 GLN A C 1
ATOM 2177 O O . GLN A 1 270 ? -1.743 47.5 21.25 1 63.62 270 GLN A O 1
ATOM 2182 N N . LEU A 1 271 ? -0.545 45.625 21.578 1 63.72 271 LEU A N 1
ATOM 2183 C CA . LEU A 1 271 ? -1.658 44.875 21.016 1 63.72 271 LEU A CA 1
ATOM 2184 C C . LEU A 1 271 ? -2.414 44.125 22.125 1 63.72 271 LEU A C 1
ATOM 2186 O O . LEU A 1 271 ? -3.33 43.375 21.828 1 63.72 271 LEU A O 1
ATOM 2190 N N . ASN A 1 272 ? -2.016 44.438 23.375 1 65.94 272 ASN A N 1
ATOM 2191 C CA . ASN A 1 272 ? -2.625 43.781 24.516 1 65.94 272 ASN A CA 1
ATOM 2192 C C . ASN A 1 272 ? -4.141 43.938 24.531 1 65.94 272 ASN A C 1
ATOM 2194 O O . ASN A 1 272 ? -4.875 43.031 24.906 1 65.94 272 ASN A O 1
ATOM 2198 N N . ASP A 1 273 ? -4.492 45.031 23.969 1 64.5 273 ASP A N 1
ATOM 2199 C CA . ASP A 1 273 ? -5.914 45.344 24.062 1 64.5 273 ASP A CA 1
ATOM 2200 C C . ASP A 1 273 ? -6.637 45 22.766 1 64.5 273 ASP A C 1
ATOM 2202 O O . ASP A 1 273 ? -7.852 45.188 22.656 1 64.5 273 ASP A O 1
ATOM 2206 N N . LEU A 1 274 ? -5.984 44.531 21.875 1 67.5 274 LEU A N 1
ATOM 2207 C CA . LEU A 1 274 ? -6.598 44.25 20.578 1 67.5 274 LEU A CA 1
ATOM 2208 C C . LEU A 1 274 ? -7.332 42.906 20.594 1 67.5 274 LEU A C 1
ATOM 2210 O O . LEU A 1 274 ? -6.848 41.938 21.172 1 67.5 274 LEU A O 1
ATOM 2214 N N . ALA A 1 275 ? -8.555 43 20.016 1 70.88 275 ALA A N 1
ATOM 2215 C CA . ALA A 1 275 ? -9.359 41.812 19.891 1 70.88 275 ALA A CA 1
ATOM 2216 C C . ALA A 1 275 ? -8.703 40.812 18.922 1 70.88 275 ALA A C 1
ATOM 2218 O O . ALA A 1 275 ? -8.133 41.219 17.891 1 70.88 275 ALA A O 1
ATOM 2219 N N . CYS A 1 276 ? -8.742 39.625 19.281 1 71.25 276 CYS A N 1
ATOM 2220 C CA . CYS A 1 276 ? -8.188 38.562 18.438 1 71.25 276 CYS A CA 1
ATOM 2221 C C . CYS A 1 276 ? -8.781 38.625 17.031 1 71.25 276 CYS A C 1
ATOM 2223 O O . CYS A 1 276 ? -8.102 38.312 16.062 1 71.25 276 CYS A O 1
ATOM 2225 N N . ALA A 1 277 ? -9.984 39.125 16.969 1 72.31 277 ALA A N 1
ATOM 2226 C CA . ALA A 1 277 ? -10.711 39.156 15.703 1 72.31 277 ALA A CA 1
ATOM 2227 C C . ALA A 1 277 ? -10.266 40.344 14.844 1 72.31 277 ALA A C 1
ATOM 2229 O O . ALA A 1 277 ? -10.531 40.375 13.641 1 72.31 277 ALA A O 1
ATOM 2230 N N . ASP A 1 278 ? -9.578 41.25 15.469 1 75.25 278 ASP A N 1
ATOM 2231 C CA . ASP A 1 278 ? -9.141 42.438 14.734 1 75.25 278 ASP A CA 1
ATOM 2232 C C . ASP A 1 278 ? -7.887 42.125 13.906 1 75.25 278 ASP A C 1
ATOM 2234 O O . ASP A 1 278 ? -6.785 42.031 14.453 1 75.25 278 ASP A O 1
ATOM 2238 N N . THR A 1 279 ? -8.07 42.062 12.625 1 76.38 279 THR A N 1
ATOM 2239 C CA . THR A 1 279 ? -6.973 41.688 11.742 1 76.38 279 THR A CA 1
ATOM 2240 C C . THR A 1 279 ? -6.312 42.906 11.148 1 76.38 279 THR A C 1
ATOM 2242 O O . THR A 1 279 ? -5.445 42.812 10.281 1 76.38 279 THR A O 1
ATOM 2245 N N . SER A 1 280 ? -6.773 44.062 11.492 1 76.94 280 SER A N 1
ATOM 2246 C CA . SER A 1 280 ? -6.23 45.312 10.945 1 76.94 280 SER A CA 1
ATOM 2247 C C . SER A 1 280 ? -4.812 45.562 11.453 1 76.94 280 SER A C 1
ATOM 2249 O O . SER A 1 280 ? -4.031 46.281 10.812 1 76.94 280 SER A O 1
ATOM 2251 N N . LYS A 1 281 ? -4.582 45.062 12.578 1 78.25 281 LYS A N 1
ATOM 2252 C CA . LYS A 1 281 ? -3.238 45.188 13.125 1 78.25 281 LYS A CA 1
ATOM 2253 C C . LYS A 1 281 ? -2.555 43.844 13.258 1 78.25 281 LYS A C 1
ATOM 2255 O O . LYS A 1 281 ? -3.184 42.844 13.664 1 78.25 281 LYS A O 1
ATOM 2260 N N . GLN A 1 282 ? -1.349 43.812 12.781 1 82.75 282 GLN A N 1
ATOM 2261 C CA . GLN A 1 282 ? -0.582 42.594 12.852 1 82.75 282 GLN A CA 1
ATOM 2262 C C . GLN A 1 282 ? 0.611 42.719 13.789 1 82.75 282 GLN A C 1
ATOM 2264 O O . GLN A 1 282 ? 1.19 43.812 13.906 1 82.75 282 GLN A O 1
ATOM 2269 N N . LEU A 1 283 ? 0.842 41.688 14.438 1 85.19 283 LEU A N 1
ATOM 2270 C CA . LEU A 1 283 ? 2.01 41.625 15.312 1 85.19 283 LEU A CA 1
ATOM 2271 C C . LEU A 1 283 ? 3.279 41.375 14.5 1 85.19 283 LEU A C 1
ATOM 2273 O O . LEU A 1 283 ? 3.234 40.75 13.445 1 85.19 283 LEU A O 1
ATOM 2277 N N . GLN A 1 284 ? 4.301 42.031 15.016 1 89 284 GLN A N 1
ATOM 2278 C CA . GLN A 1 284 ? 5.633 41.75 14.484 1 89 284 GLN A CA 1
ATOM 2279 C C . GLN A 1 284 ? 6.445 40.906 15.461 1 89 284 GLN A C 1
ATOM 2281 O O . GLN A 1 284 ? 6.422 41.125 16.672 1 89 284 GLN A O 1
ATOM 2286 N N . PHE A 1 285 ? 7.094 39.938 14.922 1 90.88 285 PHE A N 1
ATOM 2287 C CA . PHE A 1 285 ? 7.871 39 15.742 1 90.88 285 PHE A CA 1
ATOM 2288 C C . PHE A 1 285 ? 9.328 39 15.312 1 90.88 285 PHE A C 1
ATOM 2290 O O . PHE A 1 285 ? 9.656 39.406 14.195 1 90.88 285 PHE A O 1
ATOM 2297 N N . ARG A 1 286 ? 10.164 38.625 16.25 1 91.44 286 ARG A N 1
ATOM 2298 C CA . ARG A 1 286 ? 11.578 38.406 15.977 1 91.44 286 ARG A CA 1
ATOM 2299 C C . ARG A 1 286 ? 12.055 37.094 16.578 1 91.44 286 ARG A C 1
ATOM 2301 O O . ARG A 1 286 ? 11.531 36.656 17.609 1 91.44 286 ARG A O 1
ATOM 2308 N N . HIS A 1 287 ? 12.906 36.406 15.93 1 90.88 287 HIS A N 1
ATOM 2309 C CA . HIS A 1 287 ? 13.539 35.188 16.484 1 90.88 287 HIS A CA 1
ATOM 2310 C C . HIS A 1 287 ? 15.039 35.188 16.203 1 90.88 287 HIS A C 1
ATOM 2312 O O . HIS A 1 287 ? 15.508 35.875 15.297 1 90.88 287 HIS A O 1
ATOM 2318 N N . ASP A 1 288 ? 15.758 34.438 17.062 1 87.88 288 ASP A N 1
ATOM 2319 C CA . ASP A 1 288 ? 17.203 34.344 16.938 1 87.88 288 ASP A CA 1
ATOM 2320 C C . ASP A 1 288 ? 17.594 33.344 15.852 1 87.88 288 ASP A C 1
ATOM 2322 O O . ASP A 1 288 ? 17.156 32.188 15.875 1 87.88 288 ASP A O 1
ATOM 2326 N N . LYS A 1 289 ? 18.438 33.75 14.961 1 88.94 289 LYS A N 1
ATOM 2327 C CA . LYS A 1 289 ? 18.812 32.875 13.844 1 88.94 289 LYS A CA 1
ATOM 2328 C C . LYS A 1 289 ? 20.25 32.406 13.992 1 88.94 289 LYS A C 1
ATOM 2330 O O . LYS A 1 289 ? 20.844 31.906 13.031 1 88.94 289 LYS A O 1
ATOM 2335 N N . ASN A 1 290 ? 20.859 32.594 15.148 1 90.19 290 ASN A N 1
ATOM 2336 C CA . ASN A 1 290 ? 22.203 32.094 15.328 1 90.19 290 ASN A CA 1
ATOM 2337 C C . ASN A 1 290 ? 22.219 30.547 15.352 1 90.19 290 ASN A C 1
ATOM 2339 O O . ASN A 1 290 ? 21.156 29.922 15.461 1 90.19 290 ASN A O 1
ATOM 2343 N N . ALA A 1 291 ? 23.328 29.938 15.234 1 93.12 291 ALA A N 1
ATOM 2344 C CA . ALA A 1 291 ? 23.484 28.5 15.07 1 93.12 291 ALA A CA 1
ATOM 2345 C C . ALA A 1 291 ? 22.922 27.75 16.281 1 93.12 291 ALA A C 1
ATOM 2347 O O . ALA A 1 291 ? 22.25 26.719 16.109 1 93.12 291 ALA A O 1
ATOM 2348 N N . ASN A 1 292 ? 23.172 28.25 17.453 1 92.5 292 ASN A N 1
ATOM 2349 C CA . ASN A 1 292 ? 22.703 27.594 18.672 1 92.5 292 ASN A CA 1
ATOM 2350 C C . ASN A 1 292 ? 21.172 27.609 18.75 1 92.5 292 ASN A C 1
ATOM 2352 O O . ASN A 1 292 ? 20.562 26.625 19.156 1 92.5 292 ASN A O 1
ATOM 2356 N N . ALA A 1 293 ? 20.625 28.766 18.438 1 91.38 293 ALA A N 1
ATOM 2357 C CA . ALA A 1 293 ? 19.172 28.891 18.453 1 91.38 293 ALA A CA 1
ATOM 2358 C C . ALA A 1 293 ? 18.531 27.953 17.422 1 91.38 293 ALA A C 1
ATOM 2360 O O . ALA A 1 293 ? 17.516 27.312 17.719 1 91.38 293 ALA A O 1
ATOM 2361 N N . CYS A 1 294 ? 19.141 27.859 16.297 1 93.31 294 CYS A N 1
ATOM 2362 C CA . CYS A 1 294 ? 18.641 26.984 15.242 1 93.31 294 CYS A CA 1
ATOM 2363 C C . CYS A 1 294 ? 18.703 25.531 15.672 1 93.31 294 CYS A C 1
ATOM 2365 O O . CYS A 1 294 ? 17.719 24.797 15.508 1 93.31 294 CYS A O 1
ATOM 2367 N N . LEU A 1 295 ? 19.812 25.141 16.203 1 94 295 LEU A N 1
ATOM 2368 C CA . LEU A 1 295 ? 19.953 23.766 16.672 1 94 295 LEU A CA 1
ATOM 2369 C C . LEU A 1 295 ? 18.953 23.453 17.766 1 94 295 LEU A C 1
ATOM 2371 O O . LEU A 1 295 ? 18.375 22.359 17.797 1 94 295 LEU A O 1
ATOM 2375 N N . SER A 1 296 ? 18.797 24.391 18.625 1 91.94 296 SER A N 1
ATOM 2376 C CA . SER A 1 296 ? 17.828 24.219 19.703 1 91.94 296 SER A CA 1
ATOM 2377 C C . SER A 1 296 ? 16.422 23.984 19.156 1 91.94 296 SER A C 1
ATOM 2379 O O . SER A 1 296 ? 15.695 23.125 19.656 1 91.94 296 SER A O 1
ATOM 2381 N N . SER A 1 297 ? 16.016 24.781 18.203 1 92.5 297 SER A N 1
ATOM 2382 C CA . SER A 1 297 ? 14.719 24.609 17.562 1 92.5 297 SER A CA 1
ATOM 2383 C C . SER A 1 297 ? 14.602 23.234 16.906 1 92.5 297 SER A C 1
ATOM 2385 O O . SER A 1 297 ? 13.555 22.594 17 1 92.5 297 SER A O 1
ATOM 2387 N N . ILE A 1 298 ? 15.656 22.781 16.25 1 94.38 298 ILE A N 1
ATOM 2388 C CA . ILE A 1 298 ? 15.672 21.469 15.586 1 94.38 298 ILE A CA 1
ATOM 2389 C C . ILE A 1 298 ? 15.461 20.375 16.625 1 94.38 298 ILE A C 1
ATOM 2391 O O . ILE A 1 298 ? 14.703 19.422 16.375 1 94.38 298 ILE A O 1
ATOM 2395 N N . MET A 1 299 ? 16.078 20.531 17.734 1 94.19 299 MET A N 1
ATOM 2396 C CA . MET A 1 299 ? 16.047 19.484 18.766 1 94.19 299 MET A CA 1
ATOM 2397 C C . MET A 1 299 ? 14.664 19.391 19.391 1 94.19 299 MET A C 1
ATOM 2399 O O . MET A 1 299 ? 14.344 18.422 20.062 1 94.19 299 MET A O 1
ATOM 2403 N N . LYS A 1 300 ? 13.805 20.406 19.203 1 93.75 300 LYS A N 1
ATOM 2404 C CA . LYS A 1 300 ? 12.461 20.422 19.766 1 93.75 300 LYS A CA 1
ATOM 2405 C C . LYS A 1 300 ? 11.438 19.844 18.781 1 93.75 300 LYS A C 1
ATOM 2407 O O . LYS A 1 300 ? 10.258 19.688 19.125 1 93.75 300 LYS A O 1
ATOM 2412 N N . LEU A 1 301 ? 11.852 19.547 17.594 1 95.56 301 LEU A N 1
ATOM 2413 C CA . LEU A 1 301 ? 10.969 19 16.578 1 95.56 301 LEU A CA 1
ATOM 2414 C C . LEU A 1 301 ? 10.609 17.547 16.891 1 95.56 301 LEU A C 1
ATOM 2416 O O . LEU A 1 301 ? 11.328 16.875 17.641 1 95.56 301 LEU A O 1
ATOM 2420 N N . PRO A 1 302 ? 9.469 17.109 16.328 1 96.38 302 PRO A N 1
ATOM 2421 C CA . PRO A 1 302 ? 9.133 15.688 16.484 1 96.38 302 PRO A CA 1
ATOM 2422 C C . PRO A 1 302 ? 10.227 14.758 15.938 1 96.38 302 PRO A C 1
ATOM 2424 O O . PRO A 1 302 ? 10.883 15.094 14.945 1 96.38 302 PRO A O 1
ATOM 2427 N N . LYS A 1 303 ? 10.312 13.641 16.469 1 94.75 303 LYS A N 1
ATOM 2428 C CA . LYS A 1 303 ? 11.453 12.75 16.297 1 94.75 303 LYS A CA 1
ATOM 2429 C C . LYS A 1 303 ? 11.703 12.461 14.82 1 94.75 303 LYS A C 1
ATOM 2431 O O . LYS A 1 303 ? 12.844 12.508 14.359 1 94.75 303 LYS A O 1
ATOM 2436 N N . GLN A 1 304 ? 10.703 12.18 14.102 1 94.38 304 GLN A N 1
ATOM 2437 C CA . GLN A 1 304 ? 10.898 11.789 12.711 1 94.38 304 GLN A CA 1
ATOM 2438 C C . GLN A 1 304 ? 11.391 12.961 11.867 1 94.38 304 GLN A C 1
ATOM 2440 O O . GLN A 1 304 ? 12.266 12.797 11.016 1 94.38 304 GLN A O 1
ATOM 2445 N N . PHE A 1 305 ? 10.867 14.102 12.086 1 94.88 305 PHE A N 1
ATOM 2446 C CA . PHE A 1 305 ? 11.305 15.273 11.344 1 94.88 305 PHE A CA 1
ATOM 2447 C C . PHE A 1 305 ? 12.68 15.727 11.82 1 94.88 305 PHE A C 1
ATOM 2449 O O . PHE A 1 305 ? 13.523 16.125 11.008 1 94.88 305 PHE A O 1
ATOM 2456 N N . GLN A 1 306 ? 12.852 15.672 13.086 1 96.25 306 GLN A N 1
ATOM 2457 C CA . GLN A 1 306 ? 14.156 15.992 13.648 1 96.25 306 GLN A CA 1
ATOM 2458 C C . GLN A 1 306 ? 15.266 15.188 12.984 1 96.25 306 GLN A C 1
ATOM 2460 O O . GLN A 1 306 ? 16.281 15.742 12.555 1 96.25 306 GLN A O 1
ATOM 2465 N N . ARG A 1 307 ? 14.992 13.953 12.898 1 94.62 307 ARG A N 1
ATOM 2466 C CA . ARG A 1 307 ? 15.961 13.055 12.289 1 94.62 307 ARG A CA 1
ATOM 2467 C C . ARG A 1 307 ? 16.219 13.438 10.836 1 94.62 307 ARG A C 1
ATOM 2469 O O . ARG A 1 307 ? 17.375 13.461 10.391 1 94.62 307 ARG A O 1
ATOM 2476 N N . GLN A 1 308 ? 15.18 13.742 10.117 1 93.88 308 GLN A N 1
ATOM 2477 C CA . GLN A 1 308 ? 15.32 14.102 8.711 1 93.88 308 GLN A CA 1
ATOM 2478 C C . GLN A 1 308 ? 16.109 15.391 8.547 1 93.88 308 GLN A C 1
ATOM 2480 O O . GLN A 1 308 ? 16.938 15.516 7.641 1 93.88 308 GLN A O 1
ATOM 2485 N N . VAL A 1 309 ? 15.875 16.328 9.422 1 95.19 309 VAL A N 1
ATOM 2486 C CA . VAL A 1 309 ? 16.578 17.609 9.352 1 95.19 309 VAL A CA 1
ATOM 2487 C C . VAL A 1 309 ? 18.047 17.406 9.68 1 95.19 309 VAL A C 1
ATOM 2489 O O . VAL A 1 309 ? 18.938 17.875 8.953 1 95.19 309 VAL A O 1
ATOM 2492 N N . LEU A 1 310 ? 18.328 16.703 10.75 1 95.69 310 LEU A N 1
ATOM 2493 C CA . LEU A 1 310 ? 19.703 16.469 11.172 1 95.69 310 LEU A CA 1
ATOM 2494 C C . LEU A 1 310 ? 20.484 15.719 10.094 1 95.69 310 LEU A C 1
ATOM 2496 O O . LEU A 1 310 ? 21.641 16.031 9.844 1 95.69 310 LEU A O 1
ATOM 2500 N N . ARG A 1 311 ? 19.812 14.867 9.461 1 93.25 311 ARG A N 1
ATOM 2501 C CA . ARG A 1 311 ? 20.469 14.047 8.438 1 93.25 311 ARG A CA 1
ATOM 2502 C C . ARG A 1 311 ? 20.875 14.898 7.238 1 93.25 311 ARG A C 1
ATOM 2504 O O . ARG A 1 311 ? 21.75 14.508 6.465 1 93.25 311 ARG A O 1
ATOM 2511 N N . GLN A 1 312 ? 20.172 16.031 7.074 1 93.56 312 GLN A N 1
ATOM 2512 C CA . GLN A 1 312 ? 20.562 16.938 5.992 1 93.56 312 GLN A CA 1
ATOM 2513 C C . GLN A 1 312 ? 21.938 17.547 6.242 1 93.56 312 GLN A C 1
ATOM 2515 O O . GLN A 1 312 ? 22.594 18.016 5.312 1 93.56 312 GLN A O 1
ATOM 2520 N N . TYR A 1 313 ? 22.375 17.562 7.488 1 92.88 313 TYR A N 1
ATOM 2521 C CA . TYR A 1 313 ? 23.641 18.172 7.859 1 92.88 313 TYR A CA 1
ATOM 2522 C C . TYR A 1 313 ? 24.734 17.109 8.031 1 92.88 313 TYR A C 1
ATOM 2524 O O . TYR A 1 313 ? 25.875 17.312 7.602 1 92.88 313 TYR A O 1
ATOM 2532 N N . SER A 1 314 ? 24.328 16.047 8.672 1 90.62 314 SER A N 1
ATOM 2533 C CA . SER A 1 314 ? 25.266 14.953 8.961 1 90.62 314 SER A CA 1
ATOM 2534 C C . SER A 1 314 ? 24.562 13.602 8.93 1 90.62 314 SER A C 1
ATOM 2536 O O . SER A 1 314 ? 23.547 13.414 9.617 1 90.62 314 SER A O 1
ATOM 2538 N N . LYS A 1 315 ? 25.156 12.672 8.258 1 86.94 315 LYS A N 1
ATOM 2539 C CA . LYS A 1 315 ? 24.547 11.344 8.133 1 86.94 315 LYS A CA 1
ATOM 2540 C C . LYS A 1 315 ? 24.359 10.703 9.508 1 86.94 315 LYS A C 1
ATOM 2542 O O . LYS A 1 315 ? 23.359 10.023 9.75 1 86.94 315 LYS A O 1
ATOM 2547 N N . SER A 1 316 ? 25.25 11 10.367 1 87.12 316 SER A N 1
ATOM 2548 C CA . SER A 1 316 ? 25.188 10.422 11.703 1 87.12 316 SER A CA 1
ATOM 2549 C C . SER A 1 316 ? 24.234 11.203 12.602 1 87.12 316 SER A C 1
ATOM 2551 O O . SER A 1 316 ? 23.812 10.719 13.648 1 87.12 316 SER A O 1
ATOM 2553 N N . GLY A 1 317 ? 23.922 12.398 12.266 1 85.75 317 GLY A N 1
ATOM 2554 C CA . GLY A 1 317 ? 23.094 13.266 13.086 1 85.75 317 GLY A CA 1
ATOM 2555 C C . GLY A 1 317 ? 23.828 13.859 14.266 1 85.75 317 GLY A C 1
ATOM 2556 O O . GLY A 1 317 ? 23.219 14.281 15.25 1 85.75 317 GLY A O 1
ATOM 2557 N N . ASP A 1 318 ? 25.156 13.859 14.164 1 91.12 318 ASP A N 1
ATOM 2558 C CA . ASP A 1 318 ? 25.984 14.398 15.234 1 91.12 318 ASP A CA 1
ATOM 2559 C C . ASP A 1 318 ? 25.734 15.898 15.422 1 91.12 318 ASP A C 1
ATOM 2561 O O . ASP A 1 318 ? 26.031 16.703 14.539 1 91.12 318 ASP A O 1
ATOM 2565 N N . THR A 1 319 ? 25.328 16.25 16.625 1 92.12 319 THR A N 1
ATOM 2566 C CA . THR A 1 319 ? 24.875 17.625 16.891 1 92.12 319 THR A CA 1
ATOM 2567 C C . THR A 1 319 ? 26.047 18.594 16.828 1 92.12 319 THR A C 1
ATOM 2569 O O . THR A 1 319 ? 25.875 19.75 16.438 1 92.12 319 THR A O 1
ATOM 2572 N N . ALA A 1 320 ? 27.234 18.109 17.203 1 92.75 320 ALA A N 1
ATOM 2573 C CA . ALA A 1 320 ? 28.391 18.984 17.141 1 92.75 320 ALA A CA 1
ATOM 2574 C C . ALA A 1 320 ? 28.734 19.359 15.695 1 92.75 320 ALA A C 1
ATOM 2576 O O . ALA A 1 320 ? 29.047 20.5 15.398 1 92.75 320 ALA A O 1
ATOM 2577 N N . VAL A 1 321 ? 28.656 18.375 14.891 1 93.62 321 VAL A N 1
ATOM 2578 C CA . VAL A 1 321 ? 28.906 18.609 13.469 1 93.62 321 VAL A CA 1
ATOM 2579 C C . VAL A 1 321 ? 27.828 19.516 12.883 1 93.62 321 VAL A C 1
ATOM 2581 O O . VAL A 1 321 ? 28.125 20.422 12.117 1 93.62 321 VAL A O 1
ATOM 2584 N N . VAL A 1 322 ? 26.578 19.234 13.227 1 94.69 322 VAL A N 1
ATOM 2585 C CA . VAL A 1 322 ? 25.453 20.031 12.75 1 94.69 322 VAL A CA 1
ATOM 2586 C C . VAL A 1 322 ? 25.641 21.484 13.148 1 94.69 322 VAL A C 1
ATOM 2588 O O . VAL A 1 322 ? 25.469 22.391 12.328 1 94.69 322 VAL A O 1
ATOM 2591 N N . LEU A 1 323 ? 26.016 21.719 14.438 1 93.81 323 LEU A N 1
ATOM 2592 C CA . LEU A 1 323 ? 26.203 23.078 14.945 1 93.81 323 LEU A CA 1
ATOM 2593 C C . LEU A 1 323 ? 27.297 23.797 14.172 1 93.81 323 LEU A C 1
ATOM 2595 O O . LEU A 1 323 ? 27.156 24.984 13.859 1 93.81 323 LEU A O 1
ATOM 2599 N N . LYS A 1 324 ? 28.344 23.141 13.828 1 94.06 324 LYS A N 1
ATOM 2600 C CA . LYS A 1 324 ? 29.453 23.719 13.07 1 94.06 324 LYS A CA 1
ATOM 2601 C C . LYS A 1 324 ? 29 24.141 11.68 1 94.06 324 LYS A C 1
ATOM 2603 O O . LYS A 1 324 ? 29.375 25.219 11.195 1 94.06 324 LYS A O 1
ATOM 2608 N N . ILE A 1 325 ? 28.234 23.344 11.055 1 94.44 325 ILE A N 1
ATOM 2609 C CA . ILE A 1 325 ? 27.75 23.641 9.711 1 94.44 325 ILE A CA 1
ATOM 2610 C C . ILE A 1 325 ? 26.734 24.781 9.758 1 94.44 325 ILE A C 1
ATOM 2612 O O . ILE A 1 325 ? 26.797 25.703 8.938 1 94.44 325 ILE A O 1
ATOM 2616 N N . LEU A 1 326 ? 25.844 24.734 10.758 1 92.88 326 LEU A N 1
ATOM 2617 C CA . LEU A 1 326 ? 24.828 25.766 10.938 1 92.88 326 LEU A CA 1
ATOM 2618 C C . LEU A 1 326 ? 25.484 27.141 11.094 1 92.88 326 LEU A C 1
ATOM 2620 O O . LEU A 1 326 ? 24.938 28.141 10.625 1 92.88 326 LEU A O 1
ATOM 2624 N N . ALA A 1 327 ? 26.609 27.188 11.727 1 92.19 327 ALA A N 1
ATOM 2625 C CA . ALA A 1 327 ? 27.297 28.438 12.008 1 92.19 327 ALA A CA 1
ATOM 2626 C C . ALA A 1 327 ? 27.828 29.078 10.727 1 92.19 327 ALA A C 1
ATOM 2628 O O . ALA A 1 327 ? 28.047 30.281 10.672 1 92.19 327 ALA A O 1
ATOM 2629 N N . GLN A 1 328 ? 27.969 28.281 9.703 1 93.06 328 GLN A N 1
ATOM 2630 C CA . GLN A 1 328 ? 28.578 28.781 8.469 1 93.06 328 GLN A CA 1
ATOM 2631 C C . GLN A 1 328 ? 27.531 28.922 7.359 1 93.06 328 GLN A C 1
ATOM 2633 O O . GLN A 1 328 ? 27.797 29.562 6.344 1 93.06 328 GLN A O 1
ATOM 2638 N N . GLU A 1 329 ? 26.422 28.469 7.527 1 91.5 329 GLU A N 1
ATOM 2639 C CA . GLU A 1 329 ? 25.438 28.391 6.457 1 91.5 329 GLU A CA 1
ATOM 2640 C C . GLU A 1 329 ? 24.594 29.656 6.395 1 91.5 329 GLU A C 1
ATOM 2642 O O . GLU A 1 329 ? 24.297 30.266 7.43 1 91.5 329 GLU A O 1
ATOM 2647 N N . SER A 1 330 ? 24.234 29.984 5.219 1 90.56 330 SER A N 1
ATOM 2648 C CA . SER A 1 330 ? 23.297 31.078 5.008 1 90.56 330 SER A CA 1
ATOM 2649 C C . SER A 1 330 ? 21.859 30.672 5.344 1 90.56 330 SER A C 1
ATOM 2651 O O . SER A 1 330 ? 21.562 29.469 5.434 1 90.56 330 SER A O 1
ATOM 2653 N N . THR A 1 331 ? 21.016 31.641 5.477 1 87.06 331 THR A N 1
ATOM 2654 C CA . THR A 1 331 ? 19.609 31.391 5.758 1 87.06 331 THR A CA 1
ATOM 2655 C C . THR A 1 331 ? 18.938 30.625 4.613 1 87.06 331 THR A C 1
ATOM 2657 O O . THR A 1 331 ? 18.109 29.766 4.844 1 87.06 331 THR A O 1
ATOM 2660 N N . ALA A 1 332 ? 19.359 30.938 3.451 1 90.56 332 ALA A N 1
ATOM 2661 C CA . ALA A 1 332 ? 18.797 30.281 2.273 1 90.56 332 ALA A CA 1
ATOM 2662 C C . ALA A 1 332 ? 19.156 28.797 2.26 1 90.56 332 ALA A C 1
ATOM 2664 O O . ALA A 1 332 ? 18.328 27.953 1.91 1 90.56 332 ALA A O 1
ATOM 2665 N N . GLN A 1 333 ? 20.359 28.531 2.6 1 93.06 333 GLN A N 1
ATOM 2666 C CA . GLN A 1 333 ? 20.812 27.141 2.639 1 93.06 333 GLN A CA 1
ATOM 2667 C C . GLN A 1 333 ? 20.062 26.359 3.707 1 93.06 333 GLN A C 1
ATOM 2669 O O . GLN A 1 333 ? 19.656 25.219 3.469 1 93.06 333 GLN A O 1
ATOM 2674 N N . ARG A 1 334 ? 19.859 26.969 4.816 1 91.62 334 ARG A N 1
ATOM 2675 C CA . ARG A 1 334 ? 19.125 26.328 5.898 1 91.62 334 ARG A CA 1
ATOM 2676 C C . ARG A 1 334 ? 17.688 26.031 5.488 1 91.62 334 ARG A C 1
ATOM 2678 O O . ARG A 1 334 ? 17.156 24.953 5.762 1 91.62 334 ARG A O 1
ATOM 2685 N N . ARG A 1 335 ? 17.125 27 4.875 1 91.25 335 ARG A N 1
ATOM 2686 C CA . ARG A 1 335 ? 15.766 26.859 4.375 1 91.25 335 ARG A CA 1
ATOM 2687 C C . ARG A 1 335 ? 15.656 25.672 3.41 1 91.25 335 ARG A C 1
ATOM 2689 O O . ARG A 1 335 ? 14.727 24.875 3.508 1 91.25 335 ARG A O 1
ATOM 2696 N N . ASN A 1 336 ? 16.562 25.547 2.543 1 92 336 ASN A N 1
ATOM 2697 C CA . ASN A 1 336 ? 16.547 24.484 1.547 1 92 336 ASN A CA 1
ATOM 2698 C C . ASN A 1 336 ? 16.719 23.109 2.193 1 92 336 ASN A C 1
ATOM 2700 O O . ASN A 1 336 ? 16.094 22.141 1.764 1 92 336 ASN A O 1
ATOM 2704 N N . ARG A 1 337 ? 17.516 23.031 3.162 1 93.19 337 ARG A N 1
ATOM 2705 C CA . ARG A 1 337 ? 17.703 21.781 3.879 1 93.19 337 ARG A CA 1
ATOM 2706 C C . ARG A 1 337 ? 16.422 21.344 4.578 1 93.19 337 ARG A C 1
ATOM 2708 O O . ARG A 1 337 ? 16.062 20.172 4.57 1 93.19 337 ARG A O 1
ATOM 2715 N N . CYS A 1 338 ? 15.766 22.312 5.152 1 92.19 338 CYS A N 1
ATOM 2716 C CA . CYS A 1 338 ? 14.508 22.016 5.824 1 92.19 338 CYS A CA 1
ATOM 2717 C C . CYS A 1 338 ? 13.445 21.578 4.824 1 92.19 338 CYS A C 1
ATOM 2719 O O . CYS A 1 338 ? 12.68 20.641 5.09 1 92.19 338 CYS A O 1
ATOM 2721 N N . LYS A 1 339 ? 13.414 22.234 3.717 1 90.75 339 LYS A N 1
ATOM 2722 C CA . LYS A 1 339 ? 12.484 21.859 2.66 1 90.75 339 LYS A CA 1
ATOM 2723 C C . LYS A 1 339 ? 12.727 20.422 2.205 1 90.75 339 LYS A C 1
ATOM 2725 O O . LYS A 1 339 ? 11.781 19.641 2.051 1 90.75 339 LYS A O 1
ATOM 2730 N N . ARG A 1 340 ? 13.945 20.078 2.055 1 91.25 340 ARG A N 1
ATOM 2731 C CA . ARG A 1 340 ? 14.305 18.719 1.656 1 91.25 340 ARG A CA 1
ATOM 2732 C C . ARG A 1 340 ? 13.906 17.719 2.73 1 91.25 340 ARG A C 1
ATOM 2734 O O . ARG A 1 340 ? 13.461 16.609 2.416 1 91.25 340 ARG A O 1
ATOM 2741 N N . ALA A 1 341 ? 14.102 18.109 3.918 1 93 341 ALA A N 1
ATOM 2742 C CA . ALA A 1 341 ? 13.734 17.234 5.027 1 93 341 ALA A CA 1
ATOM 2743 C C . ALA A 1 341 ? 12.234 16.969 5.039 1 93 341 ALA A C 1
ATOM 2745 O O . ALA A 1 341 ? 11.805 15.828 5.266 1 93 341 ALA A O 1
ATOM 2746 N N . VAL A 1 342 ? 11.43 17.984 4.793 1 91.81 342 VAL A N 1
ATOM 2747 C CA . VAL A 1 342 ? 9.977 17.812 4.738 1 91.81 342 VAL A CA 1
ATOM 2748 C C . VAL A 1 342 ? 9.617 16.891 3.586 1 91.81 342 VAL A C 1
ATOM 2750 O O . VAL A 1 342 ? 8.789 15.984 3.744 1 91.81 342 VAL A O 1
ATOM 2753 N N . HIS A 1 343 ? 10.266 17.094 2.502 1 88.5 343 HIS A N 1
ATOM 2754 C CA . HIS A 1 343 ? 10 16.266 1.334 1 88.5 343 HIS A CA 1
ATOM 2755 C C . HIS A 1 343 ? 10.336 14.805 1.608 1 88.5 343 HIS A C 1
ATOM 2757 O O . HIS A 1 343 ? 9.586 13.906 1.225 1 88.5 343 HIS A O 1
ATOM 2763 N N . LYS A 1 344 ? 11.453 14.594 2.203 1 89.75 344 LYS A N 1
ATOM 2764 C CA . LYS A 1 344 ? 11.875 13.234 2.521 1 89.75 344 LYS A CA 1
ATOM 2765 C C . LYS A 1 344 ? 10.906 12.578 3.502 1 89.75 344 LYS A C 1
ATOM 2767 O O . LYS A 1 344 ? 10.688 11.367 3.441 1 89.75 344 LYS A O 1
ATOM 2772 N N . LEU A 1 345 ? 10.398 13.383 4.316 1 91.56 345 LEU A N 1
ATOM 2773 C CA . LEU A 1 345 ? 9.484 12.883 5.336 1 91.56 345 LEU A CA 1
ATOM 2774 C C . LEU A 1 345 ? 8.125 12.555 4.73 1 91.56 345 LEU A C 1
ATOM 2776 O O . LEU A 1 345 ? 7.512 11.539 5.082 1 91.56 345 LEU A O 1
ATOM 2780 N N . THR A 1 346 ? 7.668 13.367 3.783 1 91.19 346 THR A N 1
ATOM 2781 C CA . THR A 1 346 ? 6.246 13.32 3.445 1 91.19 346 THR A CA 1
ATOM 2782 C C . THR A 1 346 ? 6.047 12.867 2.004 1 91.19 346 THR A C 1
ATOM 2784 O O . THR A 1 346 ? 4.969 12.391 1.64 1 91.19 346 THR A O 1
ATOM 2787 N N . GLY A 1 347 ? 6.988 13.086 1.161 1 87.81 347 GLY A N 1
ATOM 2788 C CA . GLY A 1 347 ? 6.789 12.984 -0.276 1 87.81 347 GLY A CA 1
ATOM 2789 C C . GLY A 1 347 ? 6.188 11.664 -0.709 1 87.81 347 GLY A C 1
ATOM 2790 O O . GLY A 1 347 ? 5.215 11.633 -1.464 1 87.81 347 GLY A O 1
ATOM 2791 N N . PHE A 1 348 ? 6.785 10.586 -0.211 1 89.81 348 PHE A N 1
ATOM 2792 C CA . PHE A 1 348 ? 6.355 9.258 -0.62 1 89.81 348 PHE A CA 1
ATOM 2793 C C . PHE A 1 348 ? 4.969 8.945 -0.078 1 89.81 348 PHE A C 1
ATOM 2795 O O . PHE A 1 348 ? 4.109 8.445 -0.809 1 89.81 348 PHE A O 1
ATOM 2802 N N . SER A 1 349 ? 4.691 9.172 1.195 1 91.12 349 SER A N 1
ATOM 2803 C CA . SER A 1 349 ? 3.396 8.883 1.804 1 91.12 349 SER A CA 1
ATOM 2804 C C . SER A 1 349 ? 2.283 9.695 1.153 1 91.12 349 SER A C 1
ATOM 2806 O O . SER A 1 349 ? 1.163 9.203 0.99 1 91.12 349 SER A O 1
ATOM 2808 N N . ILE A 1 350 ? 2.604 10.914 0.789 1 88.19 350 ILE A N 1
ATOM 2809 C CA . ILE A 1 350 ? 1.607 11.766 0.146 1 88.19 350 ILE A CA 1
ATOM 2810 C C . ILE A 1 350 ? 1.297 11.234 -1.25 1 88.19 350 ILE A C 1
ATOM 2812 O O . ILE A 1 350 ? 0.141 11.234 -1.681 1 88.19 350 ILE A O 1
ATOM 2816 N N . LEU A 1 351 ? 2.291 10.859 -1.959 1 86.5 351 LEU A N 1
ATOM 2817 C CA . LEU A 1 351 ? 2.076 10.242 -3.264 1 86.5 351 LEU A CA 1
ATOM 2818 C C . LEU A 1 351 ? 1.169 9.023 -3.146 1 86.5 351 LEU A C 1
ATOM 2820 O O . LEU A 1 351 ? 0.196 8.891 -3.891 1 86.5 351 LEU A O 1
ATOM 2824 N N . MET A 1 352 ? 1.526 8.141 -2.221 1 90.94 352 MET A N 1
ATOM 2825 C CA . MET A 1 352 ? 0.739 6.926 -2.018 1 90.94 352 MET A CA 1
ATOM 2826 C C . MET A 1 352 ? -0.687 7.266 -1.596 1 90.94 352 MET A C 1
ATOM 2828 O O . MET A 1 352 ? -1.635 6.582 -1.988 1 90.94 352 MET A O 1
ATOM 2832 N N . GLN A 1 353 ? -0.847 8.297 -0.802 1 91.62 353 GLN A N 1
ATOM 2833 C CA . GLN A 1 353 ? -2.176 8.734 -0.39 1 91.62 353 GLN A CA 1
ATOM 2834 C C . GLN A 1 353 ? -2.982 9.234 -1.583 1 91.62 353 GLN A C 1
ATOM 2836 O O . GLN A 1 353 ? -4.195 9.016 -1.655 1 91.62 353 GLN A O 1
ATOM 2841 N N . THR A 1 354 ? -2.316 9.961 -2.443 1 85.81 354 THR A N 1
ATOM 2842 C CA . THR A 1 354 ? -2.967 10.453 -3.65 1 85.81 354 THR A CA 1
ATOM 2843 C C . THR A 1 354 ? -3.473 9.297 -4.508 1 85.81 354 THR A C 1
ATOM 2845 O O . THR A 1 354 ? -4.617 9.312 -4.969 1 85.81 354 THR A O 1
ATOM 2848 N N . ILE A 1 355 ? -2.688 8.328 -4.668 1 84.06 355 ILE A N 1
ATOM 2849 C CA . ILE A 1 355 ? -3.061 7.148 -5.445 1 84.06 355 ILE A CA 1
ATOM 2850 C C . ILE A 1 355 ? -4.215 6.422 -4.758 1 84.06 355 ILE A C 1
ATOM 2852 O O . ILE A 1 355 ? -5.184 6.027 -5.41 1 84.06 355 ILE A O 1
ATOM 2856 N N . LYS A 1 356 ? -4.062 6.211 -3.508 1 91.19 356 LYS A N 1
ATOM 2857 C CA . LYS A 1 356 ? -5.145 5.609 -2.734 1 91.19 356 LYS A CA 1
ATOM 2858 C C . LYS A 1 356 ? -6.445 6.387 -2.912 1 91.19 356 LYS A C 1
ATOM 2860 O O . LYS A 1 356 ? -7.523 5.789 -2.988 1 91.19 356 LYS A O 1
ATOM 2865 N N . GLY A 1 357 ? -6.301 7.738 -2.934 1 88.25 357 GLY A N 1
ATOM 2866 C CA . GLY A 1 357 ? -7.473 8.586 -3.123 1 88.25 357 GLY A CA 1
ATOM 2867 C C . GLY A 1 357 ? -8.203 8.305 -4.422 1 88.25 357 GLY A C 1
ATOM 2868 O O . GLY A 1 357 ? -9.438 8.344 -4.465 1 88.25 357 GLY A O 1
ATOM 2869 N N . LEU A 1 358 ? -7.488 7.973 -5.434 1 82.19 358 LEU A N 1
ATOM 2870 C CA . LEU A 1 358 ? -8.094 7.633 -6.715 1 82.19 358 LEU A CA 1
ATOM 2871 C C . LEU A 1 358 ? -8.867 6.32 -6.617 1 82.19 358 LEU A C 1
ATOM 2873 O O . LEU A 1 358 ? -9.945 6.188 -7.195 1 82.19 358 LEU A O 1
ATOM 2877 N N . LEU A 1 359 ? -8.359 5.406 -5.871 1 85.75 359 LEU A N 1
ATOM 2878 C CA . LEU A 1 359 ? -9 4.105 -5.707 1 85.75 359 LEU A CA 1
ATOM 2879 C C . LEU A 1 359 ? -10.242 4.223 -4.836 1 85.75 359 LEU A C 1
ATOM 2881 O O . LEU A 1 359 ? -11.273 3.6 -5.129 1 85.75 359 LEU A O 1
ATOM 2885 N N . THR A 1 360 ? -10.156 5.012 -3.795 1 90.94 360 THR A N 1
ATOM 2886 C CA . THR A 1 360 ? -11.242 5.086 -2.824 1 90.94 360 THR A CA 1
ATOM 2887 C C . THR A 1 360 ? -12.391 5.934 -3.359 1 90.94 360 THR A C 1
ATOM 2889 O O . THR A 1 360 ? -13.547 5.742 -2.971 1 90.94 360 THR A O 1
ATOM 2892 N N . ALA A 1 361 ? -12.078 6.895 -4.234 1 83.25 361 ALA A N 1
ATOM 2893 C CA . ALA A 1 361 ? -13.117 7.719 -4.844 1 83.25 361 ALA A CA 1
ATOM 2894 C C . ALA A 1 361 ? -13.875 6.941 -5.914 1 83.25 361 ALA A C 1
ATOM 2896 O O . ALA A 1 361 ? -15.039 7.238 -6.195 1 83.25 361 ALA A O 1
ATOM 2897 N N . GLY A 1 362 ? -13.305 5.859 -6.375 1 72.62 362 GLY A N 1
ATOM 2898 C CA . GLY A 1 362 ? -13.875 5.148 -7.508 1 72.62 362 GLY A CA 1
ATOM 2899 C C . GLY A 1 362 ? -13.57 5.809 -8.844 1 72.62 362 GLY A C 1
ATOM 2900 O O . GLY A 1 362 ? -13.344 7.02 -8.898 1 72.62 362 GLY A O 1
ATOM 2901 N N . PHE A 1 363 ? -13.445 5.055 -9.93 1 59.78 363 PHE A N 1
ATOM 2902 C CA . PHE A 1 363 ? -13.008 5.523 -11.234 1 59.78 363 PHE A CA 1
ATOM 2903 C C . PHE A 1 363 ? -13.859 6.703 -11.695 1 59.78 363 PHE A C 1
ATOM 2905 O O . PHE 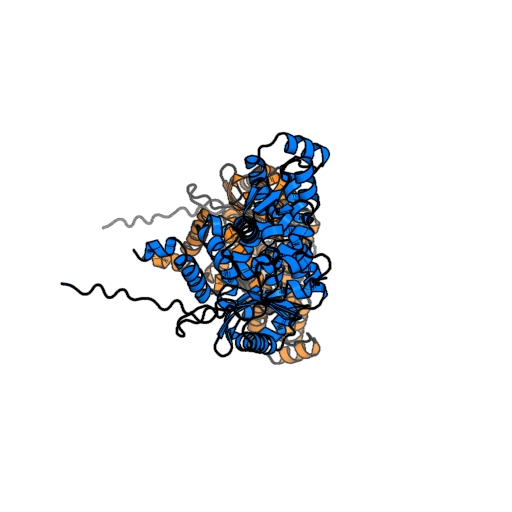A 1 363 ? -13.328 7.711 -12.172 1 59.78 363 PHE A O 1
ATOM 2912 N N . ALA A 1 364 ? -15.109 6.609 -11.594 1 52.5 364 ALA A N 1
ATOM 2913 C CA . ALA A 1 364 ? -15.969 7.691 -12.062 1 52.5 364 ALA A CA 1
ATOM 2914 C C . ALA A 1 364 ? -15.812 8.938 -11.195 1 52.5 364 ALA A C 1
ATOM 2916 O O . ALA A 1 364 ? -15.625 10.039 -11.711 1 52.5 364 ALA A O 1
ATOM 2917 N N . LYS A 1 365 ? -15.781 8.719 -9.984 1 54.53 365 LYS A N 1
ATOM 2918 C CA . LYS A 1 365 ? -15.688 9.828 -9.039 1 54.53 365 LYS A CA 1
ATOM 2919 C C . LYS A 1 365 ? -14.273 10.398 -9.008 1 54.53 365 LYS A C 1
ATOM 2921 O O . LYS A 1 365 ? -14.094 11.609 -8.836 1 54.53 365 LYS A O 1
ATOM 2926 N N . SER A 1 366 ? -13.367 9.469 -9.391 1 52.78 366 SER A N 1
ATOM 2927 C CA . SER A 1 366 ? -11.969 9.906 -9.375 1 52.78 366 SER A CA 1
ATOM 2928 C C . SER A 1 366 ? -11.68 10.867 -10.516 1 52.78 366 SER A C 1
ATOM 2930 O O . SER A 1 366 ? -10.953 11.844 -10.344 1 52.78 366 SER A O 1
ATOM 2932 N N . PHE A 1 367 ? -12.273 10.406 -11.633 1 51.53 367 PHE A N 1
ATOM 2933 C CA . PHE A 1 367 ? -12.109 11.32 -12.758 1 51.53 367 PHE A CA 1
ATOM 2934 C C . PHE A 1 367 ? -12.727 12.68 -12.453 1 51.53 367 PHE A C 1
ATOM 2936 O O . PHE A 1 367 ? -12.125 13.719 -12.742 1 51.53 367 PHE A O 1
ATOM 2943 N N . ILE A 1 368 ? -13.797 12.672 -11.82 1 45.78 368 ILE A N 1
ATOM 2944 C CA . ILE A 1 368 ? -14.453 13.922 -11.453 1 45.78 368 ILE A CA 1
ATOM 2945 C C . ILE A 1 368 ? -13.633 14.656 -10.398 1 45.78 368 ILE A C 1
ATOM 2947 O O . ILE A 1 368 ? -13.43 15.867 -10.492 1 45.78 368 ILE A O 1
ATOM 2951 N N . TYR A 1 369 ? -13.156 13.93 -9.586 1 50.16 369 TYR A N 1
ATOM 2952 C CA . TYR A 1 369 ? -12.391 14.484 -8.477 1 50.16 369 TYR A CA 1
ATOM 2953 C C . TYR A 1 369 ? -11.094 15.117 -8.977 1 50.16 369 TYR A C 1
ATOM 2955 O O . TYR A 1 369 ? -10.75 16.234 -8.586 1 50.16 369 TYR A O 1
ATOM 2963 N N . VAL A 1 370 ? -10.43 14.336 -9.859 1 50.03 370 VAL A N 1
ATOM 2964 C CA . VAL A 1 370 ? -9.195 14.852 -10.438 1 50.03 370 VAL A CA 1
ATOM 2965 C C . VAL A 1 370 ? -9.492 16.062 -11.305 1 50.03 370 VAL A C 1
ATOM 2967 O O . VAL A 1 370 ? -8.789 17.078 -11.234 1 50.03 370 VAL A O 1
ATOM 2970 N N . LEU A 1 371 ? -10.562 15.938 -11.984 1 46.44 371 LEU A N 1
ATOM 2971 C CA . LEU A 1 371 ? -10.969 17.031 -12.852 1 46.44 371 LEU A CA 1
ATOM 2972 C C . LEU A 1 371 ? -11.352 18.266 -12.031 1 46.44 371 LEU A C 1
ATOM 2974 O O . LEU A 1 371 ? -10.992 19.391 -12.391 1 46.44 371 LEU A O 1
ATOM 2978 N N . GLU A 1 372 ? -12.039 18.125 -11.047 1 50.06 372 GLU A N 1
ATOM 2979 C CA . GLU A 1 372 ? -12.445 19.234 -10.195 1 50.06 372 GLU A CA 1
ATOM 2980 C C . GLU A 1 372 ? -11.234 19.891 -9.523 1 50.06 372 GLU A C 1
ATOM 2982 O O . GLU A 1 372 ? -11.188 21.109 -9.367 1 50.06 372 GLU A O 1
ATOM 2987 N N . LYS A 1 373 ? -10.344 19.094 -9.211 1 50.91 373 LYS A N 1
ATOM 2988 C CA . LYS A 1 373 ? -9.141 19.609 -8.562 1 50.91 373 LYS A CA 1
ATOM 2989 C C . LYS A 1 373 ? -8.242 20.344 -9.562 1 50.91 373 LYS A C 1
ATOM 2991 O O . LYS A 1 373 ? -7.633 21.359 -9.234 1 50.91 373 LYS A O 1
ATOM 2996 N N . LEU A 1 374 ? -8.156 19.641 -10.789 1 46.47 374 LEU A N 1
ATOM 2997 C CA . LEU A 1 374 ? -7.395 20.266 -11.875 1 46.47 374 LEU A CA 1
ATOM 2998 C C . LEU A 1 374 ? -8.062 21.547 -12.336 1 46.47 374 LEU A C 1
ATOM 3000 O O . LEU A 1 374 ? -7.375 22.516 -12.672 1 46.47 374 LEU A O 1
ATOM 3004 N N . LYS A 1 375 ? -9.344 21.5 -12.484 1 45.81 375 LYS A N 1
ATOM 3005 C CA . LYS A 1 375 ? -10.078 22.703 -12.875 1 45.81 375 LYS A CA 1
ATOM 3006 C C . LYS A 1 375 ? -9.797 23.859 -11.906 1 45.81 375 LYS A C 1
ATOM 3008 O O . LYS A 1 375 ? -9.805 25.016 -12.305 1 45.81 375 LYS A O 1
ATOM 3013 N N . LYS A 1 376 ? -9.641 23.422 -10.75 1 50.03 376 LYS A N 1
ATOM 3014 C CA . LYS A 1 376 ? -9.336 24.453 -9.758 1 50.03 376 LYS A CA 1
ATOM 3015 C C . LYS A 1 376 ? -7.867 24.844 -9.805 1 50.03 376 LYS A C 1
ATOM 3017 O O . LYS A 1 376 ? -7.48 25.875 -9.25 1 50.03 376 LYS A O 1
ATOM 3022 N N . GLY A 1 377 ? -7.258 23.906 -10.648 1 46.31 377 GLY A N 1
ATOM 3023 C CA . GLY A 1 377 ? -5.84 24.172 -10.836 1 46.31 377 GLY A CA 1
ATOM 3024 C C . GLY A 1 377 ? -5.535 24.859 -12.148 1 46.31 377 GLY A C 1
ATOM 3025 O O . GLY A 1 377 ? -6.449 25.219 -12.898 1 46.31 377 GLY A O 1
ATOM 3026 N N . PRO A 1 378 ? -4.281 25.062 -12.461 1 43.56 378 PRO A N 1
ATOM 3027 C CA . PRO A 1 378 ? -3.932 25.844 -13.648 1 43.56 378 PRO A CA 1
ATOM 3028 C C . PRO A 1 378 ? -4.359 25.156 -14.945 1 43.56 378 PRO A C 1
ATOM 3030 O O . PRO A 1 378 ? -4.66 25.828 -15.938 1 43.56 378 PRO A O 1
ATOM 3033 N N . LEU A 1 379 ? -4.379 23.906 -14.898 1 43.31 379 LEU A N 1
ATOM 3034 C CA . LEU A 1 379 ? -4.746 23.266 -16.156 1 43.31 379 LEU A CA 1
ATOM 3035 C C . LEU A 1 379 ? -6.219 23.5 -16.484 1 43.31 379 LEU A C 1
ATOM 3037 O O . LEU A 1 379 ? -6.602 23.547 -17.641 1 43.31 379 LEU A O 1
ATOM 3041 N N . GLY A 1 380 ? -7 23.406 -15.641 1 39.66 380 GLY A N 1
ATOM 3042 C CA . GLY A 1 380 ? -8.383 23.797 -15.852 1 39.66 380 GLY A CA 1
ATOM 3043 C C . GLY A 1 380 ? -8.531 25.141 -16.531 1 39.66 380 GLY A C 1
ATOM 3044 O O . GLY A 1 380 ? -9.445 25.344 -17.328 1 39.66 380 GLY A O 1
ATOM 3045 N N . LYS A 1 381 ? -7.668 26.078 -16.25 1 44.38 381 LYS A N 1
ATOM 3046 C CA . LYS A 1 381 ? -7.68 27.328 -16.984 1 44.38 381 LYS A CA 1
ATOM 3047 C C . LYS A 1 381 ? -7.32 27.109 -18.453 1 44.38 381 LYS A C 1
ATOM 3049 O O . LYS A 1 381 ? -7.824 27.797 -19.344 1 44.38 381 LYS A O 1
ATOM 3054 N N . LEU A 1 382 ? -6.637 26.125 -18.75 1 38.97 382 LEU A N 1
ATOM 3055 C CA . LEU A 1 382 ? -6.223 25.906 -20.141 1 38.97 382 LEU A CA 1
ATOM 3056 C C . LEU A 1 382 ? -7.332 25.234 -20.938 1 38.97 382 LEU A C 1
ATOM 3058 O O . LEU A 1 382 ? -7.516 25.531 -22.125 1 38.97 382 LEU A O 1
ATOM 3062 N N . LEU A 1 383 ? -8.016 24.422 -20.391 1 37.88 383 LEU A N 1
ATOM 3063 C CA . LEU A 1 383 ? -9.047 23.734 -21.141 1 37.88 383 LEU A CA 1
ATOM 3064 C C . LEU A 1 383 ? -10.266 24.625 -21.359 1 37.88 383 LEU A C 1
ATOM 3066 O O . LEU A 1 383 ? -11.148 24.297 -22.156 1 37.88 383 LEU A O 1
ATOM 3070 N N . LYS A 1 384 ? -10.414 25.5 -20.594 1 40.72 384 LYS A N 1
ATOM 3071 C CA . LYS A 1 384 ? -11.469 26.484 -20.844 1 40.72 384 LYS A CA 1
ATOM 3072 C C . LYS A 1 384 ? -11.102 27.391 -22.016 1 40.72 384 LYS A C 1
ATOM 3074 O O . LYS A 1 384 ? -11.953 28.141 -22.516 1 40.72 384 LYS A O 1
ATOM 3079 N N . LYS A 1 385 ? -9.836 27.328 -22.391 1 34.66 385 LYS A N 1
ATOM 3080 C CA . LYS A 1 385 ? -9.516 28.141 -23.562 1 34.66 385 LYS A CA 1
ATOM 3081 C C . LYS A 1 385 ? -9.617 27.312 -24.844 1 34.66 385 LYS A C 1
ATOM 3083 O O . LYS A 1 385 ? -9.094 26.203 -24.922 1 34.66 385 LYS A O 1
ATOM 3088 N N . MET B 1 1 ? -1.469 -20.031 -66.75 1 24.23 1 MET B N 1
ATOM 3089 C CA . MET B 1 1 ? -1.297 -21.234 -65.938 1 24.23 1 MET B CA 1
ATOM 3090 C C . MET B 1 1 ? -0.357 -20.984 -64.75 1 24.23 1 MET B C 1
ATOM 3092 O O . MET B 1 1 ? 0.858 -20.891 -64.938 1 24.23 1 MET B O 1
ATOM 3096 N N . SER B 1 2 ? -0.739 -20.016 -63.812 1 22.16 2 SER B N 1
ATOM 3097 C CA . SER B 1 2 ? -0.119 -19.219 -62.75 1 22.16 2 SER B CA 1
ATOM 3098 C C . SER B 1 2 ? 0.354 -20.109 -61.594 1 22.16 2 SER B C 1
ATOM 3100 O O . SER B 1 2 ? -0.411 -20.922 -61.062 1 22.16 2 SER B O 1
ATOM 3102 N N . ARG B 1 3 ? 1.772 -20.453 -61.531 1 22.62 3 ARG B N 1
ATOM 3103 C CA . ARG B 1 3 ? 2.656 -21.344 -60.781 1 22.62 3 ARG B CA 1
ATOM 3104 C C . ARG B 1 3 ? 2.545 -21.094 -59.281 1 22.62 3 ARG B C 1
ATOM 3106 O O . ARG B 1 3 ? 2.836 -19.984 -58.781 1 22.62 3 ARG B O 1
ATOM 3113 N N . THR B 1 4 ? 1.526 -21.703 -58.594 1 21.55 4 THR B N 1
ATOM 3114 C CA . THR B 1 4 ? 1.2 -21.719 -57.188 1 21.55 4 THR B CA 1
ATOM 3115 C C . THR B 1 4 ? 2.381 -22.234 -56.375 1 21.55 4 THR B C 1
ATOM 3117 O O . THR B 1 4 ? 2.668 -23.422 -56.375 1 21.55 4 THR B O 1
ATOM 3120 N N . ARG B 1 5 ? 3.633 -21.562 -56.406 1 23.36 5 ARG B N 1
ATOM 3121 C CA . ARG B 1 5 ? 4.816 -22.016 -55.656 1 23.36 5 ARG B CA 1
ATOM 3122 C C . ARG B 1 5 ? 4.504 -22.203 -54.188 1 23.36 5 ARG B C 1
ATOM 3124 O O . ARG B 1 5 ? 4.129 -21.25 -53.5 1 23.36 5 ARG B O 1
ATOM 3131 N N . VAL B 1 6 ? 3.967 -23.406 -53.844 1 24.59 6 VAL B N 1
ATOM 3132 C CA . VAL B 1 6 ? 3.703 -23.906 -52.5 1 24.59 6 VAL B CA 1
ATOM 3133 C C . VAL B 1 6 ? 4.957 -23.781 -51.656 1 24.59 6 VAL B C 1
ATOM 3135 O O . VAL B 1 6 ? 5.996 -24.375 -51.969 1 24.59 6 VAL B O 1
ATOM 3138 N N . LEU B 1 7 ? 5.301 -22.609 -51.156 1 23.44 7 LEU B N 1
ATOM 3139 C CA . LEU B 1 7 ? 6.422 -22.359 -50.25 1 23.44 7 LEU B CA 1
ATOM 3140 C C . LEU B 1 7 ? 6.406 -23.344 -49.094 1 23.44 7 LEU B C 1
ATOM 3142 O O . LEU B 1 7 ? 5.457 -23.375 -48.312 1 23.44 7 LEU B O 1
ATOM 3146 N N . ARG B 1 8 ? 6.902 -24.578 -49.25 1 27.08 8 ARG B N 1
ATOM 3147 C CA . ARG B 1 8 ? 7.168 -25.625 -48.25 1 27.08 8 ARG B CA 1
ATOM 3148 C C . ARG B 1 8 ? 8.031 -25.078 -47.125 1 27.08 8 ARG B C 1
ATOM 3150 O O . ARG B 1 8 ? 9.219 -24.812 -47.312 1 27.08 8 ARG B O 1
ATOM 3157 N N . GLY B 1 9 ? 7.504 -24.109 -46.406 1 25.97 9 GLY B N 1
ATOM 3158 C CA . GLY B 1 9 ? 8.211 -23.578 -45.281 1 25.97 9 GLY B CA 1
ATOM 3159 C C . GLY B 1 9 ? 8.797 -24.656 -44.375 1 25.97 9 GLY B C 1
ATOM 3160 O O . GLY B 1 9 ? 8.141 -25.656 -44.094 1 25.97 9 GLY B O 1
ATOM 3161 N N . PHE B 1 10 ? 10.133 -24.922 -44.375 1 25.45 10 PHE B N 1
ATOM 3162 C CA . PHE B 1 10 ? 11.047 -25.781 -43.656 1 25.45 10 PHE B CA 1
ATOM 3163 C C . PHE B 1 10 ? 10.773 -25.719 -42.156 1 25.45 10 PHE B C 1
ATOM 3165 O O . PHE B 1 10 ? 11.016 -24.672 -41.531 1 25.45 10 PHE B O 1
ATOM 3172 N N . TYR B 1 11 ? 9.688 -26.359 -41.625 1 25.27 11 TYR B N 1
ATOM 3173 C CA . TYR B 1 11 ? 9.469 -26.672 -40.219 1 25.27 11 TYR B CA 1
ATOM 3174 C C . TYR B 1 11 ? 10.734 -27.25 -39.594 1 25.27 11 TYR B C 1
ATOM 3176 O O . TYR B 1 11 ? 11.133 -28.375 -39.938 1 25.27 11 TYR B O 1
ATOM 3184 N N . SER B 1 12 ? 11.797 -26.5 -39.531 1 27.38 12 SER B N 1
ATOM 3185 C CA . SER B 1 12 ? 12.922 -27.109 -38.812 1 27.38 12 SER B CA 1
ATOM 3186 C C . SER B 1 12 ? 12.484 -27.703 -37.469 1 27.38 12 SER B C 1
ATOM 3188 O O . SER B 1 12 ? 11.75 -27.062 -36.719 1 27.38 12 SER B O 1
ATOM 3190 N N . PRO B 1 13 ? 12.453 -28.984 -37.281 1 28.22 13 PRO B N 1
ATOM 3191 C CA . PRO B 1 13 ? 12.117 -29.734 -36.094 1 28.22 13 PRO B CA 1
ATOM 3192 C C . PRO B 1 13 ? 12.781 -29.156 -34.844 1 28.22 13 PRO B C 1
ATOM 3194 O O . PRO B 1 13 ? 13.922 -28.703 -34.875 1 28.22 13 PRO B O 1
ATOM 3197 N N . PHE B 1 14 ? 12.172 -28.375 -34.031 1 31.42 14 PHE B N 1
ATOM 3198 C CA . PHE B 1 14 ? 12.508 -28.078 -32.656 1 31.42 14 PHE B CA 1
ATOM 3199 C C . PHE B 1 14 ? 13.344 -29.219 -32.062 1 31.42 14 PHE B C 1
ATOM 3201 O O . PHE B 1 14 ? 13.062 -30.391 -32.312 1 31.42 14 PHE B O 1
ATOM 3208 N N . SER B 1 15 ? 14.664 -29 -31.922 1 30.03 15 SER B N 1
ATOM 3209 C CA . SER B 1 15 ? 15.578 -29.984 -31.328 1 30.03 15 SER B CA 1
ATOM 3210 C C . SER B 1 15 ? 14.93 -30.688 -30.141 1 30.03 15 SER B C 1
ATOM 3212 O O . SER B 1 15 ? 14.797 -30.109 -29.062 1 30.03 15 SER B O 1
ATOM 3214 N N . ARG B 1 16 ? 13.922 -31.453 -30.156 1 35.41 16 ARG B N 1
ATOM 3215 C CA . ARG B 1 16 ? 13.336 -32.531 -29.391 1 35.41 16 ARG B CA 1
ATOM 3216 C C . ARG B 1 16 ? 14.406 -33.281 -28.609 1 35.41 16 ARG B C 1
ATOM 3218 O O . ARG B 1 16 ? 14.125 -34.312 -27.984 1 35.41 16 ARG B O 1
ATOM 3225 N N . ARG B 1 17 ? 15.656 -33.031 -28.828 1 35.28 17 ARG B N 1
ATOM 3226 C CA . ARG B 1 17 ? 16.594 -34.062 -28.375 1 35.28 17 ARG B CA 1
ATOM 3227 C C . ARG B 1 17 ? 16.656 -34.125 -26.859 1 35.28 17 ARG B C 1
ATOM 3229 O O . ARG B 1 17 ? 16.609 -35.188 -26.266 1 35.28 17 ARG B O 1
ATOM 3236 N N . ARG B 1 18 ? 17.234 -32.969 -26.125 1 36.22 18 ARG B N 1
ATOM 3237 C CA . ARG B 1 18 ? 17.734 -33.375 -24.812 1 36.22 18 ARG B CA 1
ATOM 3238 C C . ARG B 1 18 ? 16.609 -33.344 -23.781 1 36.22 18 ARG B C 1
ATOM 3240 O O . ARG B 1 18 ? 16.875 -33.25 -22.578 1 36.22 18 ARG B O 1
ATOM 3247 N N . LEU B 1 19 ? 15.438 -32.875 -24.016 1 39.78 19 LEU B N 1
ATOM 3248 C CA . LEU B 1 19 ? 14.531 -33.281 -22.953 1 39.78 19 LEU B CA 1
ATOM 3249 C C . LEU B 1 19 ? 14.688 -34.781 -22.656 1 39.78 19 LEU B C 1
ATOM 3251 O O . LEU B 1 19 ? 14.516 -35.625 -23.547 1 39.78 19 LEU B O 1
ATOM 3255 N N . THR B 1 20 ? 15.516 -35.219 -21.781 1 43.44 20 THR B N 1
ATOM 3256 C CA . THR B 1 20 ? 15.836 -36.594 -21.375 1 43.44 20 THR B CA 1
ATOM 3257 C C . THR B 1 20 ? 14.609 -37.469 -21.469 1 43.44 20 THR B C 1
ATOM 3259 O O . THR B 1 20 ? 13.492 -37.062 -21.172 1 43.44 20 THR B O 1
ATOM 3262 N N . THR B 1 21 ? 14.617 -38.438 -22.359 1 53.16 21 THR B N 1
ATOM 3263 C CA . THR B 1 21 ? 13.828 -39.625 -22.656 1 53.16 21 THR B CA 1
ATOM 3264 C C . THR B 1 21 ? 13.305 -40.281 -21.375 1 53.16 21 THR B C 1
ATOM 3266 O O . THR B 1 21 ? 13.898 -41.219 -20.859 1 53.16 21 THR B O 1
ATOM 3269 N N . ILE B 1 22 ? 12.977 -39.344 -20.453 1 55.66 22 ILE B N 1
ATOM 3270 C CA . ILE B 1 22 ? 12.406 -40.062 -19.328 1 55.66 22 ILE B CA 1
ATOM 3271 C C . ILE B 1 22 ? 11.031 -40.625 -19.703 1 55.66 22 ILE B C 1
ATOM 3273 O O . ILE B 1 22 ? 10.188 -39.875 -20.234 1 55.66 22 ILE B O 1
ATOM 3277 N N . SER B 1 23 ? 10.961 -41.781 -19.641 1 64.19 23 SER B N 1
ATOM 3278 C CA . SER B 1 23 ? 9.695 -42.469 -19.922 1 64.19 23 SER B CA 1
ATOM 3279 C C . SER B 1 23 ? 8.648 -42.125 -18.859 1 64.19 23 SER B C 1
ATOM 3281 O O . SER B 1 23 ? 8.992 -41.906 -17.688 1 64.19 23 SER B O 1
ATOM 3283 N N . ILE B 1 24 ? 7.457 -41.938 -19.219 1 64.88 24 ILE B N 1
ATOM 3284 C CA . ILE B 1 24 ? 6.336 -41.75 -18.312 1 64.88 24 ILE B CA 1
ATOM 3285 C C . ILE B 1 24 ? 6.359 -42.781 -17.203 1 64.88 24 ILE B C 1
ATOM 3287 O O . ILE B 1 24 ? 6.082 -42.5 -16.047 1 64.88 24 ILE B O 1
ATOM 3291 N N . GLY B 1 25 ? 6.734 -43.969 -17.641 1 64 25 GLY B N 1
ATOM 3292 C CA . GLY B 1 25 ? 6.852 -45 -16.656 1 64 25 GLY B CA 1
ATOM 3293 C C . GLY B 1 25 ? 7.867 -44.688 -15.562 1 64 25 GLY B C 1
ATOM 3294 O O . GLY B 1 25 ? 7.633 -45 -14.391 1 64 25 GLY B O 1
ATOM 3295 N N . ALA B 1 26 ? 8.914 -44.125 -15.977 1 65.56 26 ALA B N 1
ATOM 3296 C CA . ALA B 1 26 ? 9.945 -43.75 -15.016 1 65.56 26 ALA B CA 1
ATOM 3297 C C . ALA B 1 26 ? 9.461 -42.688 -14.062 1 65.56 26 ALA B C 1
ATOM 3299 O O . ALA B 1 26 ? 9.805 -42.656 -12.883 1 65.56 26 ALA B O 1
ATOM 3300 N N . LEU B 1 27 ? 8.625 -41.812 -14.656 1 64.5 27 LEU B N 1
ATOM 3301 C CA . LEU B 1 27 ? 8.086 -40.719 -13.852 1 64.5 27 LEU B CA 1
ATOM 3302 C C . LEU B 1 27 ? 7.066 -41.25 -12.844 1 64.5 27 LEU B C 1
ATOM 3304 O O . LEU B 1 27 ? 6.914 -40.688 -11.758 1 64.5 27 LEU B O 1
ATOM 3308 N N . LEU B 1 28 ? 6.449 -42.281 -13.258 1 63.31 28 LEU B N 1
ATOM 3309 C CA . LEU B 1 28 ? 5.355 -42.812 -12.445 1 63.31 28 LEU B CA 1
ATOM 3310 C C . LEU B 1 28 ? 5.859 -43.875 -11.484 1 63.31 28 LEU B C 1
ATOM 3312 O O . LEU B 1 28 ? 5.148 -44.281 -10.555 1 63.31 28 LEU B O 1
ATOM 3316 N N . SER B 1 29 ? 7.152 -44.344 -11.789 1 60.5 29 SER B N 1
ATOM 3317 C CA . SER B 1 29 ? 7.652 -45.438 -10.961 1 60.5 29 SER B CA 1
ATOM 3318 C C . SER B 1 29 ? 8.086 -44.969 -9.586 1 60.5 29 SER B C 1
ATOM 3320 O O . SER B 1 29 ? 8.805 -43.969 -9.477 1 60.5 29 SER B O 1
ATOM 3322 N N . PRO B 1 30 ? 7.504 -45.531 -8.523 1 56.72 30 PRO B N 1
ATOM 3323 C CA . PRO B 1 30 ? 7.918 -45.156 -7.16 1 56.72 30 PRO B CA 1
ATOM 3324 C C . PRO B 1 30 ? 9.422 -45.312 -6.945 1 56.72 30 PRO B C 1
ATOM 3326 O O . PRO B 1 30 ? 9.977 -44.688 -6.035 1 56.72 30 PRO B O 1
ATOM 3329 N N . GLN B 1 31 ? 10.047 -46.188 -7.68 1 52.88 31 GLN B N 1
ATOM 3330 C CA . GLN B 1 31 ? 11.445 -46.5 -7.441 1 52.88 31 GLN B CA 1
ATOM 3331 C C . GLN B 1 31 ? 12.352 -45.344 -7.891 1 52.88 31 GLN B C 1
ATOM 3333 O O . GLN B 1 31 ? 13.508 -45.281 -7.461 1 52.88 31 GLN B O 1
ATOM 3338 N N . THR B 1 32 ? 11.961 -44.656 -8.867 1 53.41 32 THR B N 1
ATOM 3339 C CA . THR B 1 32 ? 12.812 -43.562 -9.305 1 53.41 32 THR B CA 1
ATOM 3340 C C . THR B 1 32 ? 12.562 -42.312 -8.453 1 53.41 32 THR B C 1
ATOM 3342 O O . THR B 1 32 ? 11.484 -41.719 -8.516 1 53.41 32 THR B O 1
ATOM 3345 N N . ILE B 1 33 ? 13.141 -42.344 -7.297 1 54.62 33 ILE B N 1
ATOM 3346 C CA . ILE B 1 33 ? 13 -41.281 -6.301 1 54.62 33 ILE B CA 1
ATOM 3347 C C . ILE B 1 33 ? 13.336 -39.938 -6.93 1 54.62 33 ILE B C 1
ATOM 3349 O O . ILE B 1 33 ? 14.5 -39.625 -7.207 1 54.62 33 ILE B O 1
ATOM 3353 N N . GLN B 1 34 ? 12.398 -39.438 -7.691 1 69 34 GLN B N 1
ATOM 3354 C CA . GLN B 1 34 ? 12.703 -38.094 -8.156 1 69 34 GLN B CA 1
ATOM 3355 C C . GLN B 1 34 ? 12.523 -37.062 -7.039 1 69 34 GLN B C 1
ATOM 3357 O O . GLN B 1 34 ? 11.5 -37.031 -6.359 1 69 34 GLN B O 1
ATOM 3362 N N . THR B 1 35 ? 13.719 -36.531 -6.633 1 81.5 35 THR B N 1
ATOM 3363 C CA . THR B 1 35 ? 13.688 -35.5 -5.621 1 81.5 35 THR B CA 1
ATOM 3364 C C . THR B 1 35 ? 12.945 -34.25 -6.137 1 81.5 35 THR B C 1
ATOM 3366 O O . THR B 1 35 ? 12.828 -34.062 -7.348 1 81.5 35 THR 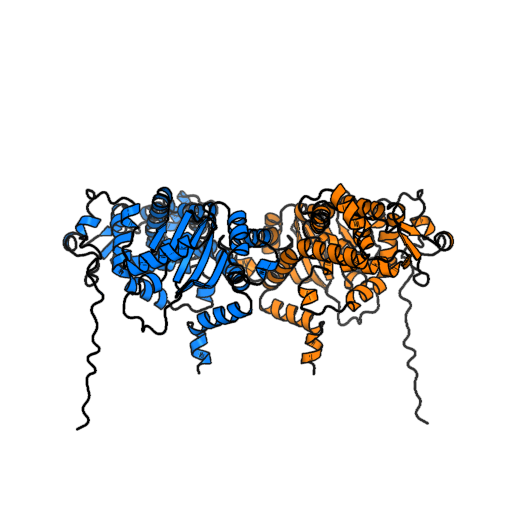B O 1
ATOM 3369 N N . PRO B 1 36 ? 12.344 -33.562 -5.266 1 86.88 36 PRO B N 1
ATOM 3370 C CA . PRO B 1 36 ? 11.703 -32.312 -5.68 1 86.88 36 PRO B CA 1
ATOM 3371 C C . PRO B 1 36 ? 12.602 -31.453 -6.574 1 86.88 36 PRO B C 1
ATOM 3373 O O . PRO B 1 36 ? 12.125 -30.875 -7.551 1 86.88 36 PRO B O 1
ATOM 3376 N N . LYS B 1 37 ? 13.812 -31.422 -6.293 1 89.88 37 LYS B N 1
ATOM 3377 C CA . LYS B 1 37 ? 14.75 -30.625 -7.074 1 89.88 37 LYS B CA 1
ATOM 3378 C C . LYS B 1 37 ? 14.859 -31.141 -8.508 1 89.88 37 LYS B C 1
ATOM 3380 O O . LYS B 1 37 ? 14.812 -30.359 -9.461 1 89.88 37 LYS B O 1
ATOM 3385 N N . THR B 1 38 ? 14.961 -32.375 -8.719 1 84.94 38 THR B N 1
ATOM 3386 C CA . THR B 1 38 ? 15.102 -32.969 -10.047 1 84.94 38 THR B CA 1
ATOM 3387 C C . THR B 1 38 ? 13.844 -32.75 -10.875 1 84.94 38 THR B C 1
ATOM 3389 O O . THR B 1 38 ? 13.922 -32.469 -12.078 1 84.94 38 THR B O 1
ATOM 3392 N N . LEU B 1 39 ? 12.742 -32.812 -10.258 1 83.56 39 LEU B N 1
ATOM 3393 C CA . LEU B 1 39 ? 11.461 -32.625 -10.938 1 83.56 39 LEU B CA 1
ATOM 3394 C C . LEU B 1 39 ? 11.281 -31.203 -11.406 1 83.56 39 LEU B C 1
ATOM 3396 O O . LEU B 1 39 ? 10.648 -30.953 -12.438 1 83.56 39 LEU B O 1
ATOM 3400 N N . GLN B 1 40 ? 11.852 -30.297 -10.656 1 91.25 40 GLN B N 1
ATOM 3401 C CA . GLN B 1 40 ? 11.609 -28.875 -10.906 1 91.25 40 GLN B CA 1
ATOM 3402 C C . GLN B 1 40 ? 12.727 -28.266 -11.742 1 91.25 40 GLN B C 1
ATOM 3404 O O . GLN B 1 40 ? 12.664 -27.094 -12.109 1 91.25 40 GLN B O 1
ATOM 3409 N N . THR B 1 41 ? 13.734 -29.016 -11.977 1 86.5 41 THR B N 1
ATOM 3410 C CA . THR B 1 41 ? 14.844 -28.531 -12.773 1 86.5 41 THR B CA 1
ATOM 3411 C C . THR B 1 41 ? 14.594 -28.766 -14.258 1 86.5 41 THR B C 1
ATOM 3413 O O . THR B 1 41 ? 14.305 -29.891 -14.664 1 86.5 41 THR B O 1
ATOM 3416 N N . VAL B 1 42 ? 14.586 -27.734 -14.977 1 83.12 42 VAL B N 1
ATOM 3417 C CA . VAL B 1 42 ? 14.367 -27.828 -16.422 1 83.12 42 VAL B CA 1
ATOM 3418 C C . VAL B 1 42 ? 15.688 -27.594 -17.156 1 83.12 42 VAL B C 1
ATOM 3420 O O . VAL B 1 42 ? 16.469 -26.719 -16.766 1 83.12 42 VAL B O 1
ATOM 3423 N N . SER B 1 43 ? 15.883 -28.406 -18.094 1 77.62 43 SER B N 1
ATOM 3424 C CA . SER B 1 43 ? 17.078 -28.234 -18.906 1 77.62 43 SER B CA 1
ATOM 3425 C C . SER B 1 43 ? 16.797 -27.328 -20.109 1 77.62 43 SER B C 1
ATOM 3427 O O . SER B 1 43 ? 15.789 -27.484 -20.797 1 77.62 43 SER B O 1
ATOM 3429 N N . ILE B 1 44 ? 17.547 -26.312 -20.203 1 78.94 44 ILE B N 1
ATOM 3430 C CA . ILE B 1 44 ? 17.469 -25.406 -21.344 1 78.94 44 ILE B CA 1
ATOM 3431 C C . ILE B 1 44 ? 18.812 -25.375 -22.078 1 78.94 44 ILE B C 1
ATOM 3433 O O . ILE B 1 44 ? 19.781 -25.984 -21.625 1 78.94 44 ILE B O 1
ATOM 3437 N N . HIS B 1 45 ? 18.75 -24.734 -23.188 1 78.88 45 HIS B N 1
ATOM 3438 C CA . HIS B 1 45 ? 19.984 -24.641 -23.953 1 78.88 45 HIS B CA 1
ATOM 3439 C C . HIS B 1 45 ? 21.109 -24.016 -23.125 1 78.88 45 HIS B C 1
ATOM 3441 O O . HIS B 1 45 ? 20.875 -23.031 -22.422 1 78.88 45 HIS B O 1
ATOM 3447 N N . PRO B 1 46 ? 22.234 -24.609 -23.172 1 81.81 46 PRO B N 1
ATOM 3448 C CA . PRO B 1 46 ? 23.344 -24.156 -22.328 1 81.81 46 PRO B CA 1
ATOM 3449 C C . PRO B 1 46 ? 23.656 -22.656 -22.5 1 81.81 46 PRO B C 1
ATOM 3451 O O . PRO B 1 46 ? 23.969 -21.969 -21.531 1 81.81 46 PRO B O 1
ATOM 3454 N N . SER B 1 47 ? 23.594 -22.188 -23.703 1 81.31 47 SER B N 1
ATOM 3455 C CA . SER B 1 47 ? 23.891 -20.781 -23.953 1 81.31 47 SER B CA 1
ATOM 3456 C C . SER B 1 47 ? 22.875 -19.875 -23.25 1 81.31 47 SER B C 1
ATOM 3458 O O . SER B 1 47 ? 23.234 -18.812 -22.75 1 81.31 47 SER B O 1
ATOM 3460 N N . VAL B 1 48 ? 21.656 -20.297 -23.234 1 82.25 48 VAL B N 1
ATOM 3461 C CA . VAL B 1 48 ? 20.625 -19.531 -22.578 1 82.25 48 VAL B CA 1
ATOM 3462 C C . VAL B 1 48 ? 20.828 -19.578 -21.062 1 82.25 48 VAL B C 1
ATOM 3464 O O . VAL B 1 48 ? 20.703 -18.562 -20.375 1 82.25 48 VAL B O 1
ATOM 3467 N N . ASN B 1 49 ? 21.203 -20.75 -20.609 1 88.19 49 ASN B N 1
ATOM 3468 C CA . ASN B 1 49 ? 21.484 -20.906 -19.188 1 88.19 49 ASN B CA 1
ATOM 3469 C C . ASN B 1 49 ? 22.641 -20.016 -18.75 1 88.19 49 ASN B C 1
ATOM 3471 O O . ASN B 1 49 ? 22.578 -19.406 -17.688 1 88.19 49 ASN B O 1
ATOM 3475 N N . GLU B 1 50 ? 23.641 -19.969 -19.547 1 89.75 50 GLU B N 1
ATOM 3476 C CA . GLU B 1 50 ? 24.781 -19.125 -19.25 1 89.75 50 GLU B CA 1
ATOM 3477 C C . GLU B 1 50 ? 24.391 -17.641 -19.219 1 89.75 50 GLU B C 1
ATOM 3479 O O . GLU B 1 50 ? 24.875 -16.891 -18.391 1 89.75 50 GLU B O 1
ATOM 3484 N N . GLU B 1 51 ? 23.578 -17.328 -20.125 1 89.81 51 GLU B N 1
ATOM 3485 C CA . GLU B 1 51 ? 23.094 -15.945 -20.156 1 89.81 51 GLU B CA 1
ATOM 3486 C C . GLU B 1 51 ? 22.328 -15.594 -18.891 1 89.81 51 GLU B C 1
ATOM 3488 O O . GLU B 1 51 ? 22.516 -14.516 -18.328 1 89.81 51 GLU B O 1
ATOM 3493 N N . PHE B 1 52 ? 21.516 -16.516 -18.453 1 93.31 52 PHE B N 1
ATOM 3494 C CA . PHE B 1 52 ? 20.75 -16.312 -17.234 1 93.31 52 PHE B CA 1
ATOM 3495 C C . PHE B 1 52 ? 21.672 -16.156 -16.016 1 93.31 52 PHE B C 1
ATOM 3497 O O . PHE B 1 52 ? 21.484 -15.258 -15.203 1 93.31 52 PHE B O 1
ATOM 3504 N N . GLU B 1 53 ? 22.641 -17 -15.977 1 94.75 53 GLU B N 1
ATOM 3505 C CA . GLU B 1 53 ? 23.609 -16.922 -14.875 1 94.75 53 GLU B CA 1
ATOM 3506 C C . GLU B 1 53 ? 24.391 -15.617 -14.906 1 94.75 53 GLU B C 1
ATOM 3508 O O . GLU B 1 53 ? 24.656 -15.023 -13.859 1 94.75 53 GLU B O 1
ATOM 3513 N N . ARG B 1 54 ? 24.75 -15.258 -16.078 1 94.94 54 ARG B N 1
ATOM 3514 C CA . ARG B 1 54 ? 25.469 -14 -16.234 1 94.94 54 ARG B CA 1
ATOM 3515 C C . ARG B 1 54 ? 24.641 -12.82 -15.742 1 94.94 54 ARG B C 1
ATOM 3517 O O . ARG B 1 54 ? 25.156 -11.938 -15.047 1 94.94 54 ARG B O 1
ATOM 3524 N N . ILE B 1 55 ? 23.391 -12.82 -16.094 1 95.56 55 ILE B N 1
ATOM 3525 C CA . ILE B 1 55 ? 22.484 -11.75 -15.695 1 95.56 55 ILE B CA 1
ATOM 3526 C C . ILE B 1 55 ? 22.375 -11.727 -14.172 1 95.56 55 ILE B C 1
ATOM 3528 O O . ILE B 1 55 ? 22.562 -10.68 -13.547 1 95.56 55 ILE B O 1
ATOM 3532 N N . VAL B 1 56 ? 22.141 -12.844 -13.539 1 97.31 56 VAL B N 1
ATOM 3533 C CA . VAL B 1 56 ? 21.953 -12.938 -12.094 1 97.31 56 VAL B CA 1
ATOM 3534 C C . VAL B 1 56 ? 23.234 -12.539 -11.367 1 97.31 56 VAL B C 1
ATOM 3536 O O . VAL B 1 56 ? 23.188 -11.836 -10.359 1 97.31 56 VAL B O 1
ATOM 3539 N N . ASN B 1 57 ? 24.359 -12.891 -11.961 1 96.88 57 ASN B N 1
ATOM 3540 C CA . ASN B 1 57 ? 25.641 -12.633 -11.32 1 96.88 57 ASN B CA 1
ATOM 3541 C C . ASN B 1 57 ? 26.094 -11.188 -11.516 1 96.88 57 ASN B C 1
ATOM 3543 O O . ASN B 1 57 ? 27.047 -10.742 -10.875 1 96.88 57 ASN B O 1
ATOM 3547 N N . SER B 1 58 ? 25.438 -10.484 -12.367 1 96.88 58 SER B N 1
ATOM 3548 C CA . SER B 1 58 ? 25.828 -9.109 -12.625 1 96.88 58 SER B CA 1
ATOM 3549 C C . SER B 1 58 ? 25.359 -8.172 -11.516 1 96.88 58 SER B C 1
ATOM 3551 O O . SER B 1 58 ? 25.812 -7.035 -11.422 1 96.88 58 SER B O 1
ATOM 3553 N N . PHE B 1 59 ? 24.453 -8.617 -10.695 1 98.06 59 PHE B N 1
ATOM 3554 C CA . PHE B 1 59 ? 23.984 -7.805 -9.578 1 98.06 59 PHE B CA 1
ATOM 3555 C C . PHE B 1 59 ? 24.953 -7.883 -8.406 1 98.06 59 PHE B C 1
ATOM 3557 O O . PHE B 1 59 ? 25.391 -8.977 -8.023 1 98.06 59 PHE B O 1
ATOM 3564 N N . ASP B 1 60 ? 25.234 -6.762 -7.844 1 98.31 60 ASP B N 1
ATOM 3565 C CA . ASP B 1 60 ? 26.094 -6.73 -6.664 1 98.31 60 ASP B CA 1
ATOM 3566 C C . ASP B 1 60 ? 25.359 -7.23 -5.426 1 98.31 60 ASP B C 1
ATOM 3568 O O . ASP B 1 60 ? 25.969 -7.832 -4.539 1 98.31 60 ASP B O 1
ATOM 3572 N N . ALA B 1 61 ? 24.094 -6.867 -5.348 1 97.62 61 ALA B N 1
ATOM 3573 C CA . ALA B 1 61 ? 23.281 -7.297 -4.207 1 97.62 61 ALA B CA 1
ATOM 3574 C C . ALA B 1 61 ? 23.016 -8.797 -4.262 1 97.62 61 ALA B C 1
ATOM 3576 O O . ALA B 1 61 ? 22.734 -9.352 -5.328 1 97.62 61 ALA B O 1
ATOM 3577 N N . PRO B 1 62 ? 23.094 -9.43 -3.188 1 97.56 62 PRO B N 1
ATOM 3578 C CA . PRO B 1 62 ? 22.953 -10.891 -3.184 1 97.56 62 PRO B CA 1
ATOM 3579 C C . PRO B 1 62 ? 21.547 -11.352 -3.557 1 97.56 62 PRO B C 1
ATOM 3581 O O . PRO B 1 62 ? 20.562 -10.781 -3.088 1 97.56 62 PRO B O 1
ATOM 3584 N N . ILE B 1 63 ? 21.453 -12.344 -4.383 1 98.62 63 ILE B N 1
ATOM 3585 C CA . ILE B 1 63 ? 20.219 -12.984 -4.801 1 98.62 63 ILE B CA 1
ATOM 3586 C C . ILE B 1 63 ? 20.203 -14.445 -4.352 1 98.62 63 ILE B C 1
ATOM 3588 O O . ILE B 1 63 ? 21.047 -15.234 -4.789 1 98.62 63 ILE B O 1
ATOM 3592 N N . ASP B 1 64 ? 19.281 -14.844 -3.52 1 98.69 64 ASP B N 1
ATOM 3593 C CA . ASP B 1 64 ? 19.25 -16.188 -2.949 1 98.69 64 ASP B CA 1
ATOM 3594 C C . ASP B 1 64 ? 18.453 -17.141 -3.834 1 98.69 64 ASP B C 1
ATOM 3596 O O . ASP B 1 64 ? 18.75 -18.328 -3.9 1 98.69 64 ASP B O 1
ATOM 3600 N N . VAL B 1 65 ? 17.422 -16.656 -4.41 1 98.75 65 VAL B N 1
ATOM 3601 C CA . VAL B 1 65 ? 16.609 -17.406 -5.363 1 98.75 65 VAL B CA 1
ATOM 3602 C C . VAL B 1 65 ? 16.469 -16.609 -6.656 1 98.75 65 VAL B C 1
ATOM 3604 O O . VAL B 1 65 ? 16.172 -15.414 -6.625 1 98.75 65 VAL B O 1
ATOM 3607 N N . ALA B 1 66 ? 16.719 -17.203 -7.75 1 98.69 66 ALA B N 1
ATOM 3608 C CA . ALA B 1 66 ? 16.547 -16.594 -9.062 1 98.69 66 ALA B CA 1
ATOM 3609 C C . ALA B 1 66 ? 15.773 -17.516 -10 1 98.69 66 ALA B C 1
ATOM 3611 O O . ALA B 1 66 ? 16.203 -18.656 -10.25 1 98.69 66 ALA B O 1
ATOM 3612 N N . ILE B 1 67 ? 14.68 -17.016 -10.484 1 98.06 67 ILE B N 1
ATOM 3613 C CA . ILE B 1 67 ? 13.797 -17.797 -11.344 1 98.06 67 ILE B CA 1
ATOM 3614 C C . ILE B 1 67 ? 13.562 -17.062 -12.656 1 98.06 67 ILE B C 1
ATOM 3616 O O . ILE B 1 67 ? 13.281 -15.859 -12.656 1 98.06 67 ILE B O 1
ATOM 3620 N N . ALA B 1 68 ? 13.711 -17.688 -13.734 1 95.81 68 ALA B N 1
ATOM 3621 C CA . ALA B 1 68 ? 13.297 -17.172 -15.031 1 95.81 68 ALA B CA 1
ATOM 3622 C C . ALA B 1 68 ? 12 -17.844 -15.5 1 95.81 68 ALA B C 1
ATOM 3624 O O . ALA B 1 68 ? 11.82 -19.047 -15.32 1 95.81 68 ALA B O 1
ATOM 3625 N N . TYR B 1 69 ? 11.102 -17.031 -15.992 1 91.44 69 TYR B N 1
ATOM 3626 C CA . TYR B 1 69 ? 9.805 -17.594 -16.375 1 91.44 69 TYR B CA 1
ATOM 3627 C C . TYR B 1 69 ? 9.266 -16.906 -17.625 1 91.44 69 TYR B C 1
ATOM 3629 O O . TYR B 1 69 ? 9.797 -15.883 -18.062 1 91.44 69 TYR B O 1
ATOM 3637 N N . GLY B 1 70 ? 8.312 -17.578 -18.219 1 83.56 70 GLY B N 1
ATOM 3638 C CA . GLY B 1 70 ? 7.672 -17.016 -19.406 1 83.56 70 GLY B CA 1
ATOM 3639 C C . GLY B 1 70 ? 8.062 -17.719 -20.688 1 83.56 70 GLY B C 1
ATOM 3640 O O . GLY B 1 70 ? 8.961 -18.562 -20.688 1 83.56 70 GLY B O 1
ATOM 3641 N N . SER B 1 71 ? 7.379 -17.297 -21.75 1 75.12 71 SER B N 1
ATOM 3642 C CA . SER B 1 71 ? 7.527 -17.953 -23.047 1 75.12 71 SER B CA 1
ATOM 3643 C C . SER B 1 71 ? 8.914 -17.719 -23.625 1 75.12 71 SER B C 1
ATOM 3645 O O . SER B 1 71 ? 9.43 -18.547 -24.375 1 75.12 71 SER B O 1
ATOM 3647 N N . GLY B 1 72 ? 9.469 -16.609 -23.281 1 72.88 72 GLY B N 1
ATOM 3648 C CA . GLY B 1 72 ? 10.789 -16.281 -23.797 1 72.88 72 GLY B CA 1
ATOM 3649 C C . GLY B 1 72 ? 11.883 -17.172 -23.25 1 72.88 72 GLY B C 1
ATOM 3650 O O . GLY B 1 72 ? 12.953 -17.297 -23.844 1 72.88 72 GLY B O 1
ATOM 3651 N N . VAL B 1 73 ? 11.609 -17.797 -22.203 1 78.5 73 VAL B N 1
ATOM 3652 C CA . VAL B 1 73 ? 12.617 -18.625 -21.531 1 78.5 73 VAL B CA 1
ATOM 3653 C C . VAL B 1 73 ? 12.719 -19.984 -22.234 1 78.5 73 VAL B C 1
ATOM 3655 O O . VAL B 1 73 ? 13.812 -20.531 -22.375 1 78.5 73 VAL B O 1
ATOM 3658 N N . PHE B 1 74 ? 11.609 -20.438 -22.672 1 72.25 74 PHE B N 1
ATOM 3659 C CA . PHE B 1 74 ? 11.586 -21.812 -23.172 1 72.25 74 PHE B CA 1
ATOM 3660 C C . PHE B 1 74 ? 11.453 -21.828 -24.688 1 72.25 74 PHE B C 1
ATOM 3662 O O . PHE B 1 74 ? 11.555 -22.891 -25.312 1 72.25 74 PHE B O 1
ATOM 3669 N N . SER B 1 75 ? 11.039 -20.422 -25.234 1 61.31 75 SER B N 1
ATOM 3670 C CA . SER B 1 75 ? 10.859 -20.359 -26.688 1 61.31 75 SER B CA 1
ATOM 3671 C C . SER B 1 75 ? 12.195 -20.547 -27.406 1 61.31 75 SER B C 1
ATOM 3673 O O . SER B 1 75 ? 13.164 -19.844 -27.125 1 61.31 75 SER B O 1
ATOM 3675 N N . GLN B 1 76 ? 12.609 -21.594 -27.531 1 49.28 76 GLN B N 1
ATOM 3676 C CA . GLN B 1 76 ? 13.82 -21.906 -28.266 1 49.28 76 GLN B CA 1
ATOM 3677 C C . GLN B 1 76 ? 13.898 -21.109 -29.562 1 49.28 76 GLN B C 1
ATOM 3679 O O . GLN B 1 76 ? 12.984 -20.344 -29.891 1 49.28 76 GLN B O 1
ATOM 3684 N N . LYS B 1 77 ? 14.234 -21.719 -30.859 1 44.03 77 LYS B N 1
ATOM 3685 C CA . LYS B 1 77 ? 14.891 -21.453 -32.125 1 44.03 77 LYS B CA 1
ATOM 3686 C C . LYS B 1 77 ? 14.039 -20.531 -33 1 44.03 77 LYS B C 1
ATOM 3688 O O . LYS B 1 77 ? 14.539 -19.953 -33.969 1 44.03 77 LYS B O 1
ATOM 3693 N N . GLY B 1 78 ? 12.68 -20.469 -32.812 1 41.25 78 GLY B N 1
ATOM 3694 C CA . GLY B 1 78 ? 12.07 -19.891 -34 1 41.25 78 GLY B CA 1
ATOM 3695 C C . GLY B 1 78 ? 11.906 -18.375 -33.938 1 41.25 78 GLY B C 1
ATOM 3696 O O . GLY B 1 78 ? 11.188 -17.781 -34.719 1 41.25 78 GLY B O 1
ATOM 3697 N N . TYR B 1 79 ? 12.117 -17.781 -32.781 1 48 79 TYR B N 1
ATOM 3698 C CA . TYR B 1 79 ? 11.852 -16.359 -32.875 1 48 79 TYR B CA 1
ATOM 3699 C C . TYR B 1 79 ? 12.82 -15.695 -33.875 1 48 79 TYR B C 1
ATOM 3701 O O . TYR B 1 79 ? 13.984 -16.094 -33.938 1 48 79 TYR B O 1
ATOM 3709 N N . ASP B 1 80 ? 12.211 -15.062 -34.844 1 47.44 80 ASP B N 1
ATOM 3710 C CA . ASP B 1 80 ? 13.008 -14.211 -35.719 1 47.44 80 ASP B CA 1
ATOM 3711 C C . ASP B 1 80 ? 14 -13.367 -34.906 1 47.44 80 ASP B C 1
ATOM 3713 O O . ASP B 1 80 ? 13.68 -12.891 -33.812 1 47.44 80 ASP B O 1
ATOM 3717 N N . LYS B 1 81 ? 15.359 -13.602 -35.062 1 48.5 81 LYS B N 1
ATOM 3718 C CA . LYS B 1 81 ? 16.469 -12.859 -34.5 1 48.5 81 LYS B CA 1
ATOM 3719 C C . LYS B 1 81 ? 16.078 -11.422 -34.156 1 48.5 81 LYS B C 1
ATOM 3721 O O . LYS B 1 81 ? 16.703 -10.766 -33.344 1 48.5 81 LYS B O 1
ATOM 3726 N N . LYS B 1 82 ? 15.18 -10.797 -34.844 1 50.72 82 LYS B N 1
ATOM 3727 C CA . LYS B 1 82 ? 15.047 -9.344 -34.781 1 50.72 82 LYS B CA 1
ATOM 3728 C C . LYS B 1 82 ? 14.273 -8.906 -33.531 1 50.72 82 LYS B C 1
ATOM 3730 O O . LYS B 1 82 ? 14.398 -7.766 -33.094 1 50.72 82 LYS B O 1
ATOM 3735 N N . LYS B 1 83 ? 13.398 -9.773 -33.031 1 58.75 83 LYS B N 1
ATOM 3736 C CA . LYS B 1 83 ? 12.68 -9.25 -31.891 1 58.75 83 LYS B CA 1
ATOM 3737 C C . LYS B 1 83 ? 12.789 -10.195 -30.703 1 58.75 83 LYS B C 1
ATOM 3739 O O . LYS B 1 83 ? 11.953 -11.094 -30.531 1 58.75 83 LYS B O 1
ATOM 3744 N N . LYS B 1 84 ? 13.945 -10.188 -29.969 1 64.94 84 LYS B N 1
ATOM 3745 C CA . LYS B 1 84 ? 14.141 -10.992 -28.766 1 64.94 84 LYS B CA 1
ATOM 3746 C C . LYS B 1 84 ? 13.133 -10.633 -27.688 1 64.94 84 LYS B C 1
ATOM 3748 O O . LYS B 1 84 ? 13 -9.461 -27.312 1 64.94 84 LYS B O 1
ATOM 3753 N N . PRO B 1 85 ? 12.312 -11.602 -27.25 1 77.56 85 PRO B N 1
ATOM 3754 C CA . PRO B 1 85 ? 11.32 -11.312 -26.203 1 77.56 85 PRO B CA 1
ATOM 3755 C C . PRO B 1 85 ? 11.953 -10.938 -24.875 1 77.56 85 PRO B C 1
ATOM 3757 O O . PRO B 1 85 ? 13.109 -11.297 -24.609 1 77.56 85 PRO B O 1
ATOM 3760 N N . MET B 1 86 ? 11.297 -10.117 -24.141 1 84.44 86 MET B N 1
ATOM 3761 C CA . MET B 1 86 ? 11.734 -9.75 -22.797 1 84.44 86 MET B CA 1
ATOM 3762 C C . MET B 1 86 ? 11.758 -10.969 -21.891 1 84.44 86 MET B C 1
ATOM 3764 O O . MET B 1 86 ? 10.844 -11.797 -21.922 1 84.44 86 MET B O 1
ATOM 3768 N N . LEU B 1 87 ? 12.797 -11.141 -21.203 1 89 87 LEU B N 1
ATOM 3769 C CA . LEU B 1 87 ? 12.938 -12.234 -20.25 1 89 87 LEU B CA 1
ATOM 3770 C C . LEU B 1 87 ? 12.438 -11.805 -18.859 1 89 87 LEU B C 1
ATOM 3772 O O . LEU B 1 87 ? 12.805 -10.734 -18.375 1 89 87 LEU B O 1
ATOM 3776 N N . ASP B 1 88 ? 11.672 -12.609 -18.234 1 93.19 88 ASP B N 1
ATOM 3777 C CA . ASP B 1 88 ? 11.109 -12.289 -16.922 1 93.19 88 ASP B CA 1
ATOM 3778 C C . ASP B 1 88 ? 11.82 -13.062 -15.812 1 93.19 88 ASP B C 1
ATOM 3780 O O . ASP B 1 88 ? 12.062 -14.266 -15.945 1 93.19 88 ASP B O 1
ATOM 3784 N N . PHE B 1 89 ? 12.148 -12.344 -14.758 1 97.19 89 PHE B N 1
ATOM 3785 C CA . PHE B 1 89 ? 12.828 -12.961 -13.625 1 97.19 89 PHE B CA 1
ATOM 3786 C C . PHE B 1 89 ? 12.109 -12.641 -12.32 1 97.19 89 PHE B C 1
ATOM 3788 O O . PHE B 1 89 ? 11.43 -11.617 -12.219 1 97.19 89 PHE B O 1
ATOM 3795 N N . ILE B 1 90 ? 12.219 -13.508 -11.359 1 98.38 90 ILE B N 1
ATOM 3796 C CA . ILE B 1 90 ? 11.898 -13.242 -9.961 1 98.38 90 ILE B CA 1
ATOM 3797 C C . ILE B 1 90 ? 13.141 -13.477 -9.102 1 98.38 90 ILE B C 1
ATOM 3799 O O . ILE B 1 90 ? 13.773 -14.531 -9.195 1 98.38 90 ILE B O 1
ATOM 3803 N N . PHE B 1 91 ? 13.516 -12.508 -8.367 1 98.81 91 PHE B N 1
ATOM 3804 C CA . PHE B 1 91 ? 14.625 -12.625 -7.434 1 98.81 91 PHE B CA 1
ATOM 3805 C C . PHE B 1 91 ? 14.125 -12.656 -5.996 1 98.81 91 PHE B C 1
ATOM 3807 O O . PHE B 1 91 ? 13.461 -11.727 -5.543 1 98.81 91 PHE B O 1
ATOM 3814 N N . GLY B 1 92 ? 14.359 -13.766 -5.297 1 98.81 92 GLY B N 1
ATOM 3815 C CA . GLY B 1 92 ? 14.156 -13.844 -3.859 1 98.81 92 GLY B CA 1
ATOM 3816 C C . GLY B 1 92 ? 15.367 -13.414 -3.059 1 98.81 92 GLY B C 1
ATOM 3817 O O . GLY B 1 92 ? 16.469 -13.93 -3.26 1 98.81 92 GLY B O 1
ATOM 3818 N N . VAL B 1 93 ? 15.188 -12.484 -2.176 1 98.81 93 VAL B N 1
ATOM 3819 C CA . VAL B 1 93 ? 16.312 -11.945 -1.424 1 98.81 93 VAL B CA 1
ATOM 3820 C C . VAL B 1 93 ? 16 -11.977 0.071 1 98.81 93 VAL B C 1
ATOM 3822 O O . VAL B 1 93 ? 14.836 -12.016 0.468 1 98.81 93 VAL B O 1
ATOM 3825 N N . LYS B 1 94 ? 16.969 -11.914 0.92 1 98.06 94 LYS B N 1
ATOM 3826 C CA . LYS B 1 94 ? 16.781 -12.008 2.367 1 98.06 94 LYS B CA 1
ATOM 3827 C C . LYS B 1 94 ? 16.234 -10.703 2.934 1 98.06 94 LYS B C 1
ATOM 3829 O O . LYS B 1 94 ? 15.305 -10.719 3.744 1 98.06 94 LYS B O 1
ATOM 3834 N N . ASP B 1 95 ? 16.844 -9.586 2.49 1 97.69 95 ASP B N 1
ATOM 3835 C CA . ASP B 1 95 ? 16.469 -8.273 2.99 1 97.69 95 ASP B CA 1
ATOM 3836 C C . ASP B 1 95 ? 16.234 -7.293 1.842 1 97.69 95 ASP B C 1
ATOM 3838 O O . ASP B 1 95 ? 17.188 -6.703 1.323 1 97.69 95 ASP B O 1
ATOM 3842 N N . PRO B 1 96 ? 14.969 -7.051 1.567 1 98.25 96 PRO B N 1
ATOM 3843 C CA . PRO B 1 96 ? 14.664 -6.176 0.432 1 98.25 96 PRO B CA 1
ATOM 3844 C C . PRO B 1 96 ? 15.266 -4.781 0.583 1 98.25 96 PRO B C 1
ATOM 3846 O O . PRO B 1 96 ? 15.727 -4.195 -0.399 1 98.25 96 PRO B O 1
ATOM 3849 N N . TYR B 1 97 ? 15.273 -4.246 1.805 1 97.94 97 TYR B N 1
ATOM 3850 C CA . TYR B 1 97 ? 15.836 -2.916 1.997 1 97.94 97 TYR B CA 1
ATOM 3851 C C . TYR B 1 97 ? 17.312 -2.891 1.619 1 97.94 97 TYR B C 1
ATOM 3853 O O . TYR B 1 97 ? 17.75 -2.033 0.847 1 97.94 97 TYR B O 1
ATOM 3861 N N . GLN B 1 98 ? 18.016 -3.781 2.152 1 98.12 98 GLN B N 1
ATOM 3862 C CA . GLN B 1 98 ? 19.453 -3.852 1.855 1 98.12 98 GLN B CA 1
ATOM 3863 C C . GLN B 1 98 ? 19.688 -4.117 0.373 1 98.12 98 GLN B C 1
ATOM 3865 O O . GLN B 1 98 ? 20.578 -3.52 -0.235 1 98.12 98 GLN B O 1
ATOM 3870 N N . TRP B 1 99 ? 18.891 -4.992 -0.173 1 98.69 99 TRP B N 1
ATOM 3871 C CA . TRP B 1 99 ? 19.078 -5.332 -1.58 1 98.69 99 TRP B CA 1
ATOM 3872 C C . TRP B 1 99 ? 18.859 -4.109 -2.469 1 98.69 99 TRP B C 1
ATOM 3874 O O . TRP B 1 99 ? 19.703 -3.803 -3.316 1 98.69 99 TRP B O 1
ATOM 3884 N N . HIS B 1 100 ? 17.75 -3.391 -2.244 1 98.5 100 HIS B N 1
ATOM 3885 C CA . HIS B 1 100 ? 17.469 -2.217 -3.061 1 98.5 100 HIS B CA 1
ATOM 3886 C C . HIS B 1 100 ? 18.484 -1.108 -2.814 1 98.5 100 HIS B C 1
ATOM 3888 O O . HIS B 1 100 ? 18.812 -0.357 -3.73 1 98.5 100 HIS B O 1
ATOM 3894 N N . SER B 1 101 ? 18.938 -1.007 -1.545 1 98.19 101 SER B N 1
ATOM 3895 C CA . SER B 1 101 ? 19.953 0.004 -1.237 1 98.19 101 SER B CA 1
ATOM 3896 C C . SER B 1 101 ? 21.203 -0.184 -2.09 1 98.19 101 SER B C 1
ATOM 3898 O O . SER B 1 101 ? 21.734 0.781 -2.646 1 98.19 101 SER B O 1
ATOM 3900 N N . VAL B 1 102 ? 21.625 -1.415 -2.27 1 98.5 102 VAL B N 1
ATOM 3901 C CA . VAL B 1 102 ? 22.797 -1.737 -3.061 1 98.5 102 VAL B CA 1
ATOM 3902 C C . VAL B 1 102 ? 22.484 -1.58 -4.547 1 98.5 102 VAL B C 1
ATOM 3904 O O . VAL B 1 102 ? 23.266 -0.974 -5.289 1 98.5 102 VAL B O 1
ATOM 3907 N N . ASN B 1 103 ? 21.344 -2.016 -4.977 1 98.5 103 ASN B N 1
ATOM 3908 C CA . ASN B 1 103 ? 21.031 -2.045 -6.402 1 98.5 103 ASN B CA 1
ATOM 3909 C C . ASN B 1 103 ? 20.734 -0.649 -6.941 1 98.5 103 ASN B C 1
ATOM 3911 O O . ASN B 1 103 ? 21.031 -0.346 -8.094 1 98.5 103 ASN B O 1
ATOM 3915 N N . VAL B 1 104 ? 20.109 0.165 -6.113 1 97.75 104 VAL B N 1
ATOM 3916 C CA . VAL B 1 104 ? 19.828 1.529 -6.555 1 97.75 104 VAL B CA 1
ATOM 3917 C C . VAL B 1 104 ? 21.141 2.264 -6.809 1 97.75 104 VAL B C 1
ATOM 3919 O O . VAL B 1 104 ? 21.234 3.076 -7.73 1 97.75 104 VAL B O 1
ATOM 3922 N N . LYS B 1 105 ? 22.109 2.002 -5.98 1 97.56 105 LYS B N 1
ATOM 3923 C CA . LYS B 1 105 ? 23.438 2.596 -6.168 1 97.56 105 LYS B CA 1
ATOM 3924 C C . LYS B 1 105 ? 24.109 2.047 -7.422 1 97.56 105 LYS B C 1
ATOM 3926 O O . LYS B 1 105 ? 24.688 2.807 -8.211 1 97.56 105 LYS B O 1
ATOM 3931 N N . GLN B 1 106 ? 23.953 0.75 -7.668 1 98 106 GLN B N 1
ATOM 3932 C CA . GLN B 1 106 ? 24.594 0.102 -8.805 1 98 106 GLN B CA 1
ATOM 3933 C C . GLN B 1 106 ? 23.844 0.395 -10.102 1 98 106 GLN B C 1
ATOM 3935 O O . GLN B 1 106 ? 24.469 0.636 -11.141 1 98 106 GLN B O 1
ATOM 3940 N N . ASN B 1 107 ? 22.5 0.303 -10.023 1 97.44 107 ASN B N 1
ATOM 3941 C CA . ASN B 1 107 ? 21.656 0.361 -11.211 1 97.44 107 ASN B CA 1
ATOM 3942 C C . ASN B 1 107 ? 20.516 1.354 -11.047 1 97.44 107 ASN B C 1
ATOM 3944 O O . ASN B 1 107 ? 19.344 0.991 -11.195 1 97.44 107 ASN B O 1
ATOM 3948 N N . PRO B 1 108 ? 20.797 2.584 -10.898 1 96.44 108 PRO B N 1
ATOM 3949 C CA . PRO B 1 108 ? 19.734 3.561 -10.703 1 96.44 108 PRO B CA 1
ATOM 3950 C C . PRO B 1 108 ? 18.797 3.652 -11.906 1 96.44 108 PRO B C 1
ATOM 3952 O O . PRO B 1 108 ? 17.609 3.963 -11.75 1 96.44 108 PRO B O 1
ATOM 3955 N N . LYS B 1 109 ? 19.266 3.246 -13.07 1 94.56 109 LYS B N 1
ATOM 3956 C CA . LYS B 1 109 ? 18.484 3.387 -14.289 1 94.56 109 LYS B CA 1
ATOM 3957 C C . LYS B 1 109 ? 17.406 2.309 -14.391 1 94.56 109 LYS B C 1
ATOM 3959 O O . LYS B 1 109 ? 16.5 2.4 -15.219 1 94.56 109 LYS B O 1
ATOM 3964 N N . HIS B 1 110 ? 17.562 1.281 -13.586 1 96.38 110 HIS B N 1
ATOM 3965 C CA . HIS B 1 110 ? 16.547 0.24 -13.578 1 96.38 110 HIS B CA 1
ATOM 3966 C C . HIS B 1 110 ? 15.242 0.746 -12.961 1 96.38 110 HIS B C 1
ATOM 3968 O O . HIS B 1 110 ? 14.164 0.239 -13.273 1 96.38 110 HIS B O 1
ATOM 3974 N N . TYR B 1 111 ? 15.398 1.71 -12.062 1 95.81 111 TYR B N 1
ATOM 3975 C CA . TYR B 1 111 ? 14.281 2.131 -11.227 1 95.81 111 TYR B CA 1
ATOM 3976 C C . TYR B 1 111 ? 13.562 3.328 -11.844 1 95.81 111 TYR B C 1
ATOM 3978 O O . TYR B 1 111 ? 14.18 4.145 -12.531 1 95.81 111 TYR B O 1
ATOM 3986 N N . SER B 1 112 ? 12.297 3.381 -11.609 1 92.06 112 SER B N 1
ATOM 3987 C CA . SER B 1 112 ? 11.5 4.547 -11.984 1 92.06 112 SER B CA 1
ATOM 3988 C C . SER B 1 112 ? 11.82 5.746 -11.102 1 92.06 112 SER B C 1
ATOM 3990 O O . SER B 1 112 ? 12.836 5.75 -10.398 1 92.06 112 SER B O 1
ATOM 3992 N N . PHE B 1 113 ? 10.984 6.766 -11.18 1 89.19 113 PHE B N 1
ATOM 3993 C CA . PHE B 1 113 ? 11.156 7.973 -10.383 1 89.19 113 PHE B CA 1
ATOM 3994 C C . PHE B 1 113 ? 11.125 7.641 -8.891 1 89.19 113 PHE B C 1
ATOM 3996 O O . PHE B 1 113 ? 11.523 8.461 -8.062 1 89.19 113 PHE B O 1
ATOM 4003 N N . LEU B 1 114 ? 10.734 6.469 -8.531 1 92 114 LEU B N 1
ATOM 4004 C CA . LEU B 1 114 ? 10.594 6.07 -7.137 1 92 114 LEU B CA 1
ATOM 4005 C C . LEU B 1 114 ? 11.953 6.039 -6.445 1 92 114 LEU B C 1
ATOM 4007 O O . LEU B 1 114 ? 12.031 6.094 -5.215 1 92 114 LEU B O 1
ATOM 4011 N N . LYS B 1 115 ? 13.039 5.906 -7.266 1 93.75 115 LYS B N 1
ATOM 4012 C CA . LYS B 1 115 ? 14.383 5.875 -6.684 1 93.75 115 LYS B CA 1
ATOM 4013 C C . LYS B 1 115 ? 14.664 7.145 -5.887 1 93.75 115 LYS B C 1
ATOM 4015 O O . LYS B 1 115 ? 15.469 7.129 -4.949 1 93.75 115 LYS B O 1
ATOM 4020 N N . TYR B 1 116 ? 13.984 8.211 -6.25 1 90.19 116 TYR B N 1
ATOM 4021 C CA . TYR B 1 116 ? 14.266 9.492 -5.613 1 90.19 116 TYR B CA 1
ATOM 4022 C C . TYR B 1 116 ? 13.68 9.531 -4.203 1 90.19 116 TYR B C 1
ATOM 4024 O O . TYR B 1 116 ? 14.023 10.414 -3.41 1 90.19 116 TYR B O 1
ATOM 4032 N N . PHE B 1 117 ? 12.852 8.602 -3.85 1 91.12 117 PHE B N 1
ATOM 4033 C CA . PHE B 1 117 ? 12.297 8.555 -2.504 1 91.12 117 PHE B CA 1
ATOM 4034 C C . PHE B 1 117 ? 13.156 7.68 -1.595 1 91.12 117 PHE B C 1
ATOM 4036 O O . PHE B 1 117 ? 12.93 7.629 -0.383 1 91.12 117 PHE B O 1
ATOM 4043 N N . GLY B 1 118 ? 14.102 6.996 -2.199 1 92.06 118 GLY B N 1
ATOM 4044 C CA . GLY B 1 118 ? 15.039 6.227 -1.397 1 92.06 118 GLY B CA 1
ATOM 4045 C C . GLY B 1 118 ? 14.672 4.754 -1.308 1 92.06 118 GLY B C 1
ATOM 4046 O O . GLY B 1 118 ? 13.539 4.371 -1.587 1 92.06 118 GLY B O 1
ATOM 4047 N N . SER B 1 119 ? 15.594 3.941 -0.855 1 94.75 119 SER B N 1
ATOM 4048 C CA . SER B 1 119 ? 15.453 2.49 -0.832 1 94.75 119 SER B CA 1
ATOM 4049 C C . SER B 1 119 ? 14.469 2.047 0.25 1 94.75 119 SER B C 1
ATOM 4051 O O . SER B 1 119 ? 13.828 1.001 0.125 1 94.75 119 SER B O 1
ATOM 4053 N N . ARG B 1 120 ? 14.375 2.826 1.276 1 93.38 120 ARG B N 1
ATOM 4054 C CA . ARG B 1 120 ? 13.398 2.494 2.312 1 93.38 120 ARG B CA 1
ATOM 4055 C C . ARG B 1 120 ? 11.977 2.572 1.77 1 93.38 120 ARG B C 1
ATOM 4057 O O . ARG B 1 120 ? 11.164 1.685 2.027 1 93.38 120 ARG B O 1
ATOM 4064 N N . SER B 1 121 ? 11.727 3.635 1.024 1 93.88 121 SER B N 1
ATOM 4065 C CA . SER B 1 121 ? 10.406 3.785 0.416 1 93.88 121 SER B CA 1
ATOM 4066 C C . SER B 1 121 ? 10.141 2.682 -0.601 1 93.88 121 SER B C 1
ATOM 4068 O O . SER B 1 121 ? 9.031 2.148 -0.666 1 93.88 121 SER B O 1
ATOM 4070 N N . ILE B 1 122 ? 11.156 2.34 -1.312 1 96.31 122 ILE B N 1
ATOM 4071 C CA . ILE B 1 122 ? 11.047 1.285 -2.314 1 96.31 122 ILE B CA 1
ATOM 4072 C C . ILE B 1 122 ? 10.719 -0.041 -1.633 1 96.31 122 ILE B C 1
ATOM 4074 O O . ILE B 1 122 ? 9.805 -0.752 -2.055 1 96.31 122 ILE B O 1
ATOM 4078 N N . SER B 1 123 ? 11.461 -0.338 -0.643 1 97.12 123 SER B N 1
ATOM 4079 C CA . SER B 1 123 ? 11.227 -1.584 0.081 1 97.12 123 SER B CA 1
ATOM 4080 C C . SER B 1 123 ? 9.859 -1.592 0.744 1 97.12 123 SER B C 1
ATOM 4082 O O . SER B 1 123 ? 9.195 -2.631 0.805 1 97.12 123 SER B O 1
ATOM 4084 N N . TYR B 1 124 ? 9.453 -0.459 1.234 1 95.12 124 TYR B N 1
ATOM 4085 C CA . TYR B 1 124 ? 8.117 -0.361 1.823 1 95.12 124 TYR B CA 1
ATOM 4086 C C . TYR B 1 124 ? 7.039 -0.651 0.785 1 95.12 124 TYR B C 1
ATOM 4088 O O . TYR B 1 124 ? 6.109 -1.415 1.046 1 95.12 124 TYR B O 1
ATOM 4096 N N . LEU B 1 125 ? 7.176 -0 -0.317 1 95.5 125 LEU B N 1
ATOM 4097 C CA . LEU B 1 125 ? 6.23 -0.232 -1.406 1 95.5 125 LEU B CA 1
ATOM 4098 C C . LEU B 1 125 ? 6.203 -1.706 -1.795 1 95.5 125 LEU B C 1
ATOM 4100 O O . LEU B 1 125 ? 5.129 -2.277 -2.002 1 95.5 125 LEU B O 1
ATOM 4104 N N . GLN B 1 126 ? 7.336 -2.289 -1.846 1 97.75 126 GLN B N 1
ATOM 4105 C CA . GLN B 1 126 ? 7.445 -3.707 -2.17 1 97.75 126 GLN B CA 1
ATOM 4106 C C . GLN B 1 126 ? 6.68 -4.562 -1.165 1 97.75 126 GLN B C 1
ATOM 4108 O O . GLN B 1 126 ? 5.867 -5.406 -1.551 1 97.75 126 GLN B O 1
ATOM 4113 N N . GLU B 1 127 ? 6.836 -4.285 0.046 1 96.38 127 GLU B N 1
ATOM 4114 C CA . GLU B 1 127 ? 6.398 -5.184 1.109 1 96.38 127 GLU B CA 1
ATOM 4115 C C . GLU B 1 127 ? 4.949 -4.91 1.502 1 96.38 127 GLU B C 1
ATOM 4117 O O . GLU B 1 127 ? 4.238 -5.816 1.942 1 96.38 127 GLU B O 1
ATOM 4122 N N . SER B 1 128 ? 4.504 -3.717 1.267 1 93.88 128 SER B N 1
ATOM 4123 C CA . SER B 1 128 ? 3.24 -3.336 1.89 1 93.88 128 SER B CA 1
ATOM 4124 C C . SER B 1 128 ? 2.123 -3.242 0.857 1 93.88 128 SER B C 1
ATOM 4126 O O . SER B 1 128 ? 0.943 -3.209 1.214 1 93.88 128 SER B O 1
ATOM 4128 N N . VAL B 1 129 ? 2.49 -3.205 -0.374 1 93.44 129 VAL B N 1
ATOM 4129 C CA . VAL B 1 129 ? 1.467 -3.014 -1.396 1 93.44 129 VAL B CA 1
ATOM 4130 C C . VAL B 1 129 ? 1.454 -4.211 -2.344 1 93.44 129 VAL B C 1
ATOM 4132 O O . VAL B 1 129 ? 2.48 -4.555 -2.936 1 93.44 129 VAL B O 1
ATOM 4135 N N . GLY B 1 130 ? 0.299 -4.789 -2.428 1 93 130 GLY B N 1
ATOM 4136 C CA . GLY B 1 130 ? 0.117 -5.832 -3.424 1 93 130 GLY B CA 1
ATOM 4137 C C . GLY B 1 130 ? 0.583 -7.195 -2.949 1 93 130 GLY B C 1
ATOM 4138 O O . GLY B 1 130 ? 0.128 -7.688 -1.914 1 93 130 GLY B O 1
ATOM 4139 N N . THR B 1 131 ? 1.576 -7.754 -3.691 1 94.88 131 THR B N 1
ATOM 4140 C CA . THR B 1 131 ? 1.879 -9.172 -3.527 1 94.88 131 THR B CA 1
ATOM 4141 C C . THR B 1 131 ? 3.283 -9.367 -2.959 1 94.88 131 THR B C 1
ATOM 4143 O O . THR B 1 131 ? 3.807 -10.477 -2.947 1 94.88 131 THR B O 1
ATOM 4146 N N . GLY B 1 132 ? 3.898 -8.266 -2.629 1 97.25 132 GLY B N 1
ATOM 4147 C CA . GLY B 1 132 ? 5.227 -8.359 -2.049 1 97.25 132 GLY B CA 1
ATOM 4148 C C . GLY B 1 132 ? 6.332 -8.383 -3.088 1 97.25 132 GLY B C 1
ATOM 4149 O O . GLY B 1 132 ? 7.465 -8.773 -2.791 1 97.25 132 GLY B O 1
ATOM 4150 N N . VAL B 1 133 ? 6.027 -8.008 -4.289 1 98 133 VAL B N 1
ATOM 4151 C CA . VAL B 1 133 ? 7.012 -8.031 -5.363 1 98 133 VAL B CA 1
ATOM 4152 C C . VAL B 1 133 ? 7.184 -6.633 -5.945 1 98 133 VAL B C 1
ATOM 4154 O O . VAL B 1 133 ? 6.203 -5.918 -6.16 1 98 133 VAL B O 1
ATOM 4157 N N . TYR B 1 134 ? 8.406 -6.191 -6.102 1 98.25 134 TYR B N 1
ATOM 4158 C CA . TYR B 1 134 ? 8.734 -4.949 -6.785 1 98.25 134 TYR B CA 1
ATOM 4159 C C . TYR B 1 134 ? 9.359 -5.227 -8.148 1 98.25 134 TYR B C 1
ATOM 4161 O O . TYR B 1 134 ? 10.453 -5.793 -8.234 1 98.25 134 TYR B O 1
ATOM 4169 N N . TYR B 1 135 ? 8.758 -4.762 -9.258 1 96.25 135 TYR B N 1
ATOM 4170 C CA . TYR B 1 135 ? 9.234 -5.07 -10.602 1 96.25 135 TYR B CA 1
ATOM 4171 C C . TYR B 1 135 ? 10.008 -3.893 -11.188 1 96.25 135 TYR B C 1
ATOM 4173 O O . TYR B 1 135 ? 9.609 -2.736 -11.023 1 96.25 135 TYR B O 1
ATOM 4181 N N . ASN B 1 136 ? 11.086 -4.129 -11.789 1 96.31 136 ASN B N 1
ATOM 4182 C CA . ASN B 1 136 ? 11.781 -3.25 -12.719 1 96.31 136 ASN B CA 1
ATOM 4183 C C . ASN B 1 136 ? 11.695 -3.764 -14.156 1 96.31 136 ASN B C 1
ATOM 4185 O O . ASN B 1 136 ? 12.391 -4.715 -14.516 1 96.31 136 ASN B O 1
ATOM 4189 N N . PRO B 1 137 ? 10.844 -3.176 -14.953 1 92.5 137 PRO B N 1
ATOM 4190 C CA . PRO B 1 137 ? 10.664 -3.652 -16.328 1 92.5 137 PRO B CA 1
ATOM 4191 C C . PRO B 1 137 ? 11.578 -2.938 -17.312 1 92.5 137 PRO B C 1
ATOM 4193 O O . PRO B 1 137 ? 12.172 -1.906 -16.984 1 92.5 137 PRO B O 1
ATOM 4196 N N . PHE B 1 138 ? 11.812 -3.574 -18.484 1 89.81 138 PHE B N 1
ATOM 4197 C CA . PHE B 1 138 ? 12.484 -3.002 -19.656 1 89.81 138 PHE B CA 1
ATOM 4198 C C . PHE B 1 138 ? 13.914 -2.621 -19.312 1 89.81 138 PHE B C 1
ATOM 4200 O O . PHE B 1 138 ? 14.375 -1.528 -19.656 1 89.81 138 PHE B O 1
ATOM 4207 N N . VAL B 1 139 ? 14.539 -3.465 -18.594 1 94 139 VAL B N 1
ATOM 4208 C CA . VAL B 1 139 ? 15.93 -3.254 -18.203 1 94 139 VAL B CA 1
ATOM 4209 C C . VAL B 1 139 ? 16.859 -3.91 -19.234 1 94 139 VAL B C 1
ATOM 4211 O O . VAL B 1 139 ? 16.688 -5.09 -19.547 1 94 139 VAL B O 1
ATOM 4214 N N . ARG B 1 140 ? 17.75 -3.18 -19.75 1 92 140 ARG B N 1
ATOM 4215 C CA . ARG B 1 140 ? 18.719 -3.736 -20.688 1 92 140 ARG B CA 1
ATOM 4216 C C . ARG B 1 140 ? 19.922 -4.305 -19.953 1 92 140 ARG B C 1
ATOM 4218 O O . ARG B 1 140 ? 20.609 -3.586 -19.219 1 92 140 ARG B O 1
ATOM 4225 N N . MET B 1 141 ? 20.125 -5.508 -20.078 1 91.62 141 MET B N 1
ATOM 4226 C CA . MET B 1 141 ? 21.281 -6.195 -19.516 1 91.62 141 MET B CA 1
ATOM 4227 C C . MET B 1 141 ? 22.047 -6.941 -20.594 1 91.62 141 MET B C 1
ATOM 4229 O O . MET B 1 141 ? 21.688 -8.062 -20.969 1 91.62 141 MET B O 1
ATOM 4233 N N . GLY B 1 142 ? 23.156 -6.332 -20.969 1 82.75 142 GLY B N 1
ATOM 4234 C CA . GLY B 1 142 ? 23.859 -6.898 -22.109 1 82.75 142 GLY B CA 1
ATOM 4235 C C . GLY B 1 142 ? 23.016 -6.879 -23.375 1 82.75 142 GLY B C 1
ATOM 4236 O O . GLY B 1 142 ? 22.516 -5.824 -23.781 1 82.75 142 GLY B O 1
ATOM 4237 N N . GLY B 1 143 ? 22.781 -7.984 -23.922 1 81.38 143 GLY B N 1
ATOM 4238 C CA . GLY B 1 143 ? 22.031 -8.086 -25.172 1 81.38 143 GLY B CA 1
ATOM 4239 C C . GLY B 1 143 ? 20.562 -8.406 -24.953 1 81.38 143 GLY B C 1
ATOM 4240 O O . GLY B 1 143 ? 19.797 -8.484 -25.906 1 81.38 143 GLY B O 1
ATOM 4241 N N . SER B 1 144 ? 20.156 -8.461 -23.734 1 87.31 144 SER B N 1
ATOM 4242 C CA . SER B 1 144 ? 18.781 -8.867 -23.438 1 87.31 144 SER B CA 1
ATOM 4243 C C . SER B 1 144 ? 18.031 -7.754 -22.719 1 87.31 144 SER B C 1
ATOM 4245 O O . SER B 1 144 ? 18.641 -6.902 -22.062 1 87.31 144 SER B O 1
ATOM 4247 N N . VAL B 1 145 ? 16.75 -7.672 -22.969 1 90.88 145 VAL B N 1
ATOM 4248 C CA . VAL B 1 145 ? 15.852 -6.832 -22.188 1 90.88 145 VAL B CA 1
ATOM 4249 C C . VAL B 1 145 ? 15.102 -7.695 -21.172 1 90.88 145 VAL B C 1
ATOM 4251 O O . VAL B 1 145 ? 14.5 -8.703 -21.531 1 90.88 145 VAL B O 1
ATOM 4254 N N . ILE B 1 146 ? 15.188 -7.266 -19.953 1 93.69 146 ILE B N 1
ATOM 4255 C CA . ILE B 1 146 ? 14.594 -8.141 -18.938 1 93.69 146 ILE B CA 1
ATOM 4256 C C . ILE B 1 146 ? 13.633 -7.336 -18.062 1 93.69 146 ILE B C 1
ATOM 4258 O O . ILE B 1 146 ? 13.664 -6.105 -18.062 1 93.69 146 ILE B O 1
ATOM 4262 N N . LYS B 1 147 ? 12.773 -8.016 -17.469 1 94.25 147 LYS B N 1
ATOM 4263 C CA . LYS B 1 147 ? 11.945 -7.586 -16.344 1 94.25 147 LYS B CA 1
ATOM 4264 C C . LYS B 1 147 ? 12.203 -8.461 -15.109 1 94.25 147 LYS B C 1
ATOM 4266 O O . LYS B 1 147 ? 12.094 -9.68 -15.18 1 94.25 147 LYS B O 1
ATOM 4271 N N . TYR B 1 148 ? 12.609 -7.801 -14.047 1 97.44 148 TYR B N 1
ATOM 4272 C CA . TYR B 1 148 ? 12.828 -8.648 -12.883 1 97.44 148 TYR B CA 1
ATOM 4273 C C . TYR B 1 148 ? 12.055 -8.133 -11.672 1 97.44 148 TYR B C 1
ATOM 4275 O O . TYR B 1 148 ? 11.992 -6.922 -11.445 1 97.44 148 TYR B O 1
ATOM 4283 N N . GLY B 1 149 ? 11.336 -9.039 -11.031 1 98.12 149 GLY B N 1
ATOM 4284 C CA . GLY B 1 149 ? 10.672 -8.781 -9.766 1 98.12 149 GLY B CA 1
ATOM 4285 C C . GLY B 1 149 ? 11.5 -9.188 -8.562 1 98.12 149 GLY B C 1
ATOM 4286 O O . GLY B 1 149 ? 12.148 -10.234 -8.578 1 98.12 149 GLY B O 1
ATOM 4287 N N . VAL B 1 150 ? 11.523 -8.312 -7.582 1 98.81 150 VAL B N 1
ATOM 4288 C CA . VAL B 1 150 ? 12.258 -8.594 -6.348 1 98.81 150 VAL B CA 1
ATOM 4289 C C . VAL B 1 150 ? 11.266 -8.844 -5.211 1 98.81 150 VAL B C 1
ATOM 4291 O O . VAL B 1 150 ? 10.312 -8.086 -5.031 1 98.81 150 VAL B O 1
ATOM 4294 N N . THR B 1 151 ? 11.43 -9.914 -4.477 1 98.75 151 THR B N 1
ATOM 4295 C CA . THR B 1 151 ? 10.617 -10.258 -3.322 1 98.75 151 THR B CA 1
ATOM 4296 C C . THR B 1 151 ? 11.484 -10.773 -2.178 1 98.75 151 THR B C 1
ATOM 4298 O O . THR B 1 151 ? 12.641 -11.141 -2.389 1 98.75 151 THR B O 1
ATOM 4301 N N . SER B 1 152 ? 11 -10.734 -1.003 1 98.69 152 SER B N 1
ATOM 4302 C CA . SER B 1 152 ? 11.719 -11.336 0.117 1 98.69 152 SER B CA 1
ATOM 4303 C C . SER B 1 152 ? 11.555 -12.852 0.136 1 98.69 152 SER B C 1
ATOM 4305 O O . SER B 1 152 ? 10.531 -13.375 -0.316 1 98.69 152 SER B O 1
ATOM 4307 N N . LEU B 1 153 ? 12.508 -13.539 0.688 1 98.44 153 LEU B N 1
ATOM 4308 C CA . LEU B 1 153 ? 12.367 -14.984 0.876 1 98.44 153 LEU B CA 1
ATOM 4309 C C . LEU B 1 153 ? 11.156 -15.305 1.744 1 98.44 153 LEU B C 1
ATOM 4311 O O . LEU B 1 153 ? 10.469 -16.297 1.51 1 98.44 153 LEU B O 1
ATOM 4315 N N . HIS B 1 154 ? 10.922 -14.477 2.65 1 97.69 154 HIS B N 1
ATOM 4316 C CA . HIS B 1 154 ? 9.758 -14.664 3.502 1 97.69 154 HIS B CA 1
ATOM 4317 C C . HIS B 1 154 ? 8.469 -14.664 2.682 1 97.69 154 HIS B C 1
ATOM 4319 O O . HIS B 1 154 ? 7.648 -15.57 2.805 1 97.69 154 HIS B O 1
ATOM 4325 N N . ASN B 1 155 ? 8.305 -13.633 1.874 1 97.88 155 ASN B N 1
ATOM 4326 C CA . ASN B 1 155 ? 7.113 -13.531 1.038 1 97.88 155 ASN B CA 1
ATOM 4327 C C . ASN B 1 155 ? 7.008 -14.711 0.07 1 97.88 155 ASN B C 1
ATOM 4329 O O . ASN B 1 155 ? 5.922 -15.258 -0.131 1 97.88 155 ASN B O 1
ATOM 4333 N N . LEU B 1 156 ? 8.117 -15.062 -0.508 1 98.56 156 LEU B N 1
ATOM 4334 C CA . LEU B 1 156 ? 8.156 -16.156 -1.466 1 98.56 156 LEU B CA 1
ATOM 4335 C C . LEU B 1 156 ? 7.715 -17.469 -0.811 1 98.56 156 LEU B C 1
ATOM 4337 O O . LEU B 1 156 ? 6.781 -18.125 -1.282 1 98.56 156 LEU B O 1
ATOM 4341 N N . TYR B 1 157 ? 8.289 -17.797 0.283 1 98.38 157 TYR B N 1
ATOM 4342 C CA . TYR B 1 157 ? 8 -19.078 0.939 1 98.38 157 TYR B CA 1
ATOM 4343 C C . TYR B 1 157 ? 6.605 -19.062 1.555 1 98.38 157 TYR B C 1
ATOM 4345 O O . TYR B 1 157 ? 5.898 -20.078 1.521 1 98.38 157 TYR B O 1
ATOM 4353 N N . ASP B 1 158 ? 6.23 -17.953 2.08 1 98 158 ASP B N 1
ATOM 4354 C CA . ASP B 1 158 ? 4.883 -17.844 2.631 1 98 158 ASP B CA 1
ATOM 4355 C C . ASP B 1 158 ? 3.83 -18.125 1.56 1 98 158 ASP B C 1
ATOM 4357 O O . ASP B 1 158 ? 2.838 -18.797 1.815 1 98 158 ASP B O 1
ATOM 4361 N N . ASP B 1 159 ? 4.055 -17.578 0.396 1 97.88 159 ASP B N 1
ATOM 4362 C CA . ASP B 1 159 ? 3.08 -17.766 -0.672 1 97.88 159 ASP B CA 1
ATOM 4363 C C . ASP B 1 159 ? 3.107 -19.203 -1.189 1 97.88 159 ASP B C 1
ATOM 4365 O O . ASP B 1 159 ? 2.062 -19.766 -1.509 1 97.88 159 ASP B O 1
ATOM 4369 N N . LEU B 1 160 ? 4.277 -19.781 -1.246 1 98.19 160 LEU B N 1
ATOM 4370 C CA . LEU B 1 160 ? 4.375 -21.156 -1.707 1 98.19 160 LEU B CA 1
ATOM 4371 C C . LEU B 1 160 ? 3.68 -22.109 -0.735 1 98.19 160 LEU B C 1
ATOM 4373 O O . LEU B 1 160 ? 3.004 -23.047 -1.157 1 98.19 160 LEU B O 1
ATOM 4377 N N . LEU B 1 161 ? 3.764 -21.812 0.495 1 97.62 161 LEU B N 1
ATOM 4378 C CA . LEU B 1 161 ? 3.299 -22.75 1.512 1 97.62 161 LEU B CA 1
ATOM 4379 C C . LEU B 1 161 ? 1.847 -22.469 1.884 1 97.62 161 LEU B C 1
ATOM 4381 O O . LEU B 1 161 ? 1.09 -23.391 2.188 1 97.62 161 LEU B O 1
ATOM 4385 N N . HIS B 1 162 ? 1.476 -21.188 1.787 1 97.19 162 HIS B N 1
ATOM 4386 C CA . HIS B 1 162 ? 0.196 -20.828 2.395 1 97.19 162 HIS B CA 1
ATOM 4387 C C . HIS B 1 162 ? -0.707 -20.109 1.4 1 97.19 162 HIS B C 1
ATOM 4389 O O . HIS B 1 162 ? -1.866 -19.828 1.705 1 97.19 162 HIS B O 1
ATOM 4395 N N . TRP B 1 163 ? -0.236 -19.875 0.183 1 97.31 163 TRP B N 1
ATOM 4396 C CA . TRP B 1 163 ? -0.986 -19.125 -0.821 1 97.31 163 TRP B CA 1
ATOM 4397 C C . TRP B 1 163 ? -1.535 -17.828 -0.235 1 97.31 163 TRP B C 1
ATOM 4399 O O . TRP B 1 163 ? -2.729 -17.547 -0.355 1 97.31 163 TRP B O 1
ATOM 4409 N N . SER B 1 164 ? -0.65 -17.016 0.303 1 95.19 164 SER B N 1
ATOM 4410 C CA . SER B 1 164 ? -1.053 -15.75 0.888 1 95.19 164 SER B CA 1
ATOM 4411 C C . SER B 1 164 ? -1.635 -14.812 -0.168 1 95.19 164 SER B C 1
ATOM 4413 O O . SER B 1 164 ? -2.566 -14.055 0.111 1 95.19 164 SER B O 1
ATOM 4415 N N . THR B 1 165 ? -1.101 -14.906 -1.405 1 93.69 165 THR B N 1
ATOM 4416 C CA . THR B 1 165 ? -1.62 -14.094 -2.5 1 93.69 165 THR B CA 1
ATOM 4417 C C . THR B 1 165 ? -1.812 -14.945 -3.756 1 93.69 165 THR B C 1
ATOM 4419 O O . THR B 1 165 ? -2.498 -14.523 -4.691 1 93.69 165 THR B O 1
ATOM 4422 N N . LEU B 1 166 ? -1.223 -16.109 -3.729 1 95.38 166 LEU B N 1
ATOM 4423 C CA . LEU B 1 166 ? -1.248 -17.016 -4.871 1 95.38 166 LEU B CA 1
ATOM 4424 C C . LEU B 1 166 ? -0.562 -16.375 -6.078 1 95.38 166 LEU B C 1
ATOM 4426 O O . LEU B 1 166 ? -0.628 -16.922 -7.188 1 95.38 166 LEU B O 1
ATOM 4430 N N . TYR B 1 167 ? 0.074 -15.266 -5.895 1 94.75 167 TYR B N 1
ATOM 4431 C CA . TYR B 1 167 ? 0.711 -14.57 -7.008 1 94.75 167 TYR B CA 1
ATOM 4432 C C . TYR B 1 167 ? 1.995 -15.273 -7.43 1 94.75 167 TYR B C 1
ATOM 4434 O O . TYR B 1 167 ? 2.15 -15.648 -8.594 1 94.75 167 TYR B O 1
ATOM 4442 N N . LEU B 1 168 ? 2.893 -15.438 -6.48 1 97 168 LEU B N 1
ATOM 4443 C CA . LEU B 1 168 ? 4.148 -16.125 -6.758 1 97 168 LEU B CA 1
ATOM 4444 C C . LEU B 1 168 ? 3.922 -17.625 -6.91 1 97 168 LEU B C 1
ATOM 4446 O O . LEU B 1 168 ? 4.473 -18.25 -7.816 1 97 168 LEU B O 1
ATOM 4450 N N . ALA B 1 169 ? 3.084 -18.125 -6.023 1 97.5 169 ALA B N 1
ATOM 4451 C CA . ALA B 1 169 ? 2.738 -19.547 -6.117 1 97.5 169 ALA B CA 1
ATOM 4452 C C . ALA B 1 169 ? 2.143 -19.875 -7.484 1 97.5 169 ALA B C 1
ATOM 4454 O O . ALA B 1 169 ? 2.539 -20.859 -8.117 1 97.5 169 ALA B O 1
ATOM 4455 N N . GLY B 1 170 ? 1.21 -19.047 -7.883 1 95.38 170 GLY B N 1
ATOM 4456 C CA . GLY B 1 170 ? 0.578 -19.25 -9.18 1 95.38 170 GLY B CA 1
ATOM 4457 C C . GLY B 1 170 ? 1.558 -19.203 -10.336 1 95.38 170 GLY B C 1
ATOM 4458 O O . GLY B 1 170 ? 1.415 -19.953 -11.305 1 95.38 170 GLY B O 1
ATOM 4459 N N . ARG B 1 171 ? 2.504 -18.328 -10.211 1 93.12 171 ARG B N 1
ATOM 4460 C CA . ARG B 1 171 ? 3.553 -18.281 -11.227 1 93.12 171 ARG B CA 1
ATOM 4461 C C . ARG B 1 171 ? 4.352 -19.578 -11.258 1 93.12 171 ARG B C 1
ATOM 4463 O O . ARG B 1 171 ? 4.727 -20.047 -12.336 1 93.12 171 ARG B O 1
ATOM 4470 N N . LEU B 1 172 ? 4.52 -20.125 -10.148 1 97 172 LEU B N 1
ATOM 4471 C CA . LEU B 1 172 ? 5.359 -21.312 -10.047 1 97 172 LEU B CA 1
ATOM 4472 C C . LEU B 1 172 ? 4.543 -22.594 -10.266 1 97 172 LEU B C 1
ATOM 4474 O O . LEU B 1 172 ? 5.086 -23.688 -10.25 1 97 172 LEU B O 1
ATOM 4478 N N . HIS B 1 173 ? 3.268 -22.406 -10.484 1 96.56 173 HIS B N 1
ATOM 4479 C CA . HIS B 1 173 ? 2.461 -23.531 -10.945 1 96.56 173 HIS B CA 1
ATOM 4480 C C . HIS B 1 173 ? 2.836 -23.938 -12.367 1 96.56 173 HIS B C 1
ATOM 4482 O O . HIS B 1 173 ? 2.494 -25.031 -12.82 1 96.56 173 HIS B O 1
ATOM 4488 N N . LYS B 1 174 ? 3.441 -23.047 -13.086 1 93.69 174 LYS B N 1
ATOM 4489 C CA . LYS B 1 174 ? 3.887 -23.266 -14.453 1 93.69 174 LYS B CA 1
ATOM 4490 C C . LYS B 1 174 ? 5.375 -23.594 -14.5 1 93.69 174 LYS B C 1
ATOM 4492 O O . LYS B 1 174 ? 6.109 -23.312 -13.547 1 93.69 174 LYS B O 1
ATOM 4497 N N . PRO B 1 175 ? 5.77 -24.219 -15.586 1 92.88 175 PRO B N 1
ATOM 4498 C CA . PRO B 1 175 ? 7.207 -24.5 -15.695 1 92.88 175 PRO B CA 1
ATOM 4499 C C . PRO B 1 175 ? 8.047 -23.219 -15.68 1 92.88 175 PRO B C 1
ATOM 4501 O O . PRO B 1 175 ? 7.723 -22.25 -16.359 1 92.88 175 PRO B O 1
ATOM 4504 N N . THR B 1 176 ? 9.062 -23.25 -14.836 1 95 176 THR B N 1
ATOM 4505 C CA . THR B 1 176 ? 10.016 -22.141 -14.719 1 95 176 THR B CA 1
ATOM 4506 C C . THR B 1 176 ? 11.445 -22.672 -14.703 1 95 176 THR B C 1
ATOM 4508 O O . THR B 1 176 ? 11.68 -23.859 -14.516 1 95 176 THR B O 1
ATOM 4511 N N . LYS B 1 177 ? 12.359 -21.859 -15.062 1 95.31 177 LYS B N 1
ATOM 4512 C CA . LYS B 1 177 ? 13.773 -22.188 -14.93 1 95.31 177 LYS B CA 1
ATOM 4513 C C . LYS B 1 177 ? 14.336 -21.656 -13.617 1 95.31 177 LYS B C 1
ATOM 4515 O O . LYS B 1 177 ? 14.508 -20.453 -13.445 1 95.31 177 LYS B O 1
ATOM 4520 N N . ILE B 1 178 ? 14.641 -22.547 -12.711 1 96.75 178 ILE B N 1
ATOM 4521 C CA . ILE B 1 178 ? 15.281 -22.156 -11.453 1 96.75 178 ILE B CA 1
ATOM 4522 C C . ILE B 1 178 ? 16.797 -22.031 -11.664 1 96.75 178 ILE B C 1
ATOM 4524 O O . ILE B 1 178 ? 17.484 -23.031 -11.867 1 96.75 178 ILE B O 1
ATOM 4528 N N . ILE B 1 179 ? 17.266 -20.844 -11.672 1 96.38 179 ILE B N 1
ATOM 4529 C CA . ILE B 1 179 ? 18.672 -20.562 -11.922 1 96.38 179 ILE B CA 1
ATOM 4530 C C . ILE B 1 179 ? 19.484 -20.781 -10.648 1 96.38 179 ILE B C 1
ATOM 4532 O O . ILE B 1 179 ? 20.594 -21.312 -10.695 1 96.38 179 ILE B O 1
ATOM 4536 N N . ARG B 1 180 ? 18.891 -20.328 -9.547 1 96.25 180 ARG B N 1
ATOM 4537 C CA . ARG B 1 180 ? 19.5 -20.406 -8.227 1 96.25 180 ARG B CA 1
ATOM 4538 C C . ARG B 1 180 ? 18.453 -20.516 -7.133 1 96.25 180 ARG B C 1
ATOM 4540 O O . ARG B 1 180 ? 17.469 -19.75 -7.129 1 96.25 180 ARG B O 1
ATOM 4547 N N . ALA B 1 181 ? 18.625 -21.531 -6.266 1 97.88 181 ALA B N 1
ATOM 4548 C CA . ALA B 1 181 ? 17.75 -21.641 -5.105 1 97.88 181 ALA B CA 1
ATOM 4549 C C . ALA B 1 181 ? 18.312 -22.609 -4.078 1 97.88 181 ALA B C 1
ATOM 4551 O O . ALA B 1 181 ? 18.984 -23.578 -4.434 1 97.88 181 ALA B O 1
ATOM 4552 N N . PRO B 1 182 ? 18.109 -22.344 -2.84 1 97.19 182 PRO B N 1
ATOM 4553 C CA . PRO B 1 182 ? 18.469 -23.344 -1.847 1 97.19 182 PRO B CA 1
ATOM 4554 C C . PRO B 1 182 ? 17.562 -24.578 -1.898 1 97.19 182 PRO B C 1
ATOM 4556 O O . PRO B 1 182 ? 16.484 -24.531 -2.514 1 97.19 182 PRO B O 1
ATOM 4559 N N . ASP B 1 183 ? 17.922 -25.609 -1.26 1 95.31 183 ASP B N 1
ATOM 4560 C CA . ASP B 1 183 ? 17.203 -26.875 -1.32 1 95.31 183 ASP B CA 1
ATOM 4561 C C . ASP B 1 183 ? 15.797 -26.734 -0.769 1 95.31 183 ASP B C 1
ATOM 4563 O O . ASP B 1 183 ? 14.859 -27.359 -1.276 1 95.31 183 ASP B O 1
ATOM 4567 N N . GLU B 1 184 ? 15.672 -25.922 0.231 1 96.5 184 GLU B N 1
ATOM 4568 C CA . GLU B 1 184 ? 14.359 -25.781 0.864 1 96.5 184 GLU B CA 1
ATOM 4569 C C . GLU B 1 184 ? 13.336 -25.203 -0.105 1 96.5 184 GLU B C 1
ATOM 4571 O O . GLU B 1 184 ? 12.148 -25.516 -0.012 1 96.5 184 GLU B O 1
ATOM 4576 N N . PHE B 1 185 ? 13.844 -24.406 -1.024 1 98 185 PHE B N 1
ATOM 4577 C CA . PHE B 1 185 ? 12.945 -23.828 -2.02 1 98 185 PHE B CA 1
ATOM 4578 C C . PHE B 1 185 ? 12.203 -24.922 -2.775 1 98 185 PHE B C 1
ATOM 4580 O O . PHE B 1 185 ? 10.992 -24.828 -2.975 1 98 185 PHE B O 1
ATOM 4587 N N . PHE B 1 186 ? 12.883 -25.969 -3.162 1 96.75 186 PHE B N 1
ATOM 4588 C CA . PHE B 1 186 ? 12.312 -27.031 -3.977 1 96.75 186 PHE B CA 1
ATOM 4589 C C . PHE B 1 186 ? 11.281 -27.828 -3.186 1 96.75 186 PHE B C 1
ATOM 4591 O O . PHE B 1 186 ? 10.273 -28.266 -3.74 1 96.75 186 PHE B O 1
ATOM 4598 N N . GLU B 1 187 ? 11.523 -27.906 -1.954 1 96.06 187 GLU B N 1
ATOM 4599 C CA . GLU B 1 187 ? 10.555 -28.594 -1.099 1 96.06 187 GLU B CA 1
ATOM 4600 C C . GLU B 1 187 ? 9.273 -27.781 -0.96 1 96.06 187 GLU B C 1
ATOM 4602 O O . GLU B 1 187 ? 8.172 -28.328 -1.047 1 96.06 187 GLU B O 1
ATOM 4607 N N . PHE B 1 188 ? 9.469 -26.516 -0.71 1 97.94 188 PHE B N 1
ATOM 4608 C CA . PHE B 1 188 ? 8.312 -25.656 -0.563 1 97.94 188 PHE B CA 1
ATOM 4609 C C . PHE B 1 188 ? 7.52 -25.578 -1.865 1 97.94 188 PHE B C 1
ATOM 4611 O O . PHE B 1 188 ? 6.289 -25.609 -1.854 1 97.94 188 PHE B O 1
ATOM 4618 N N . ASN B 1 189 ? 8.258 -25.531 -2.947 1 97.81 189 ASN B N 1
ATOM 4619 C CA . ASN B 1 189 ? 7.574 -25.469 -4.234 1 97.81 189 ASN B CA 1
ATOM 4620 C C . ASN B 1 189 ? 6.902 -26.797 -4.574 1 97.81 189 ASN B C 1
ATOM 4622 O O . ASN B 1 189 ? 5.887 -26.828 -5.277 1 97.81 189 ASN B O 1
ATOM 4626 N N . HIS B 1 190 ? 7.48 -27.875 -4.105 1 95.38 190 HIS B N 1
ATOM 4627 C CA . HIS B 1 190 ? 6.832 -29.172 -4.27 1 95.38 190 HIS B CA 1
ATOM 4628 C C . HIS B 1 190 ? 5.449 -29.188 -3.629 1 95.38 190 HIS B C 1
ATOM 4630 O O . HIS B 1 190 ? 4.484 -29.641 -4.238 1 95.38 190 HIS B O 1
ATOM 4636 N N . LYS B 1 191 ? 5.402 -28.656 -2.439 1 95.5 191 LYS B N 1
ATOM 4637 C CA . LYS B 1 191 ? 4.113 -28.562 -1.756 1 95.5 191 LYS B CA 1
ATOM 4638 C C . LYS B 1 191 ? 3.156 -27.641 -2.518 1 95.5 191 LYS B C 1
ATOM 4640 O O . LYS B 1 191 ? 1.959 -27.922 -2.604 1 95.5 191 LYS B O 1
ATOM 4645 N N . ASN B 1 192 ? 3.705 -26.609 -3.041 1 97.69 192 ASN B N 1
ATOM 4646 C CA . ASN B 1 192 ? 2.934 -25.672 -3.865 1 97.69 192 ASN B CA 1
ATOM 4647 C C . ASN B 1 192 ? 2.328 -26.375 -5.078 1 97.69 192 ASN B C 1
ATOM 4649 O O . ASN B 1 192 ? 1.146 -26.203 -5.375 1 97.69 192 ASN B O 1
ATOM 4653 N N . LEU B 1 193 ? 3.111 -27.188 -5.73 1 96.88 193 LEU B N 1
ATOM 4654 C CA . LEU B 1 193 ? 2.676 -27.906 -6.926 1 96.88 193 LEU B CA 1
ATOM 4655 C C . LEU B 1 193 ? 1.629 -28.953 -6.574 1 96.88 193 LEU B C 1
ATOM 4657 O O . LEU B 1 193 ? 0.644 -29.125 -7.297 1 96.88 193 LEU B O 1
ATOM 4661 N N . GLU B 1 194 ? 1.814 -29.594 -5.496 1 94.44 194 GLU B N 1
ATOM 4662 C CA . GLU B 1 194 ? 0.815 -30.547 -5.027 1 94.44 194 GLU B CA 1
ATOM 4663 C C . GLU B 1 194 ? -0.519 -29.859 -4.75 1 94.44 194 GLU B C 1
ATOM 4665 O O . GLU B 1 194 ? -1.575 -30.375 -5.133 1 94.44 194 GLU B O 1
ATOM 4670 N N . SER B 1 195 ? -0.393 -28.766 -4.094 1 95.88 195 SER B N 1
ATOM 4671 C CA . SER B 1 195 ? -1.594 -28 -3.764 1 95.88 195 SER B CA 1
ATOM 4672 C C . SER B 1 195 ? -2.35 -27.578 -5.023 1 95.88 195 SER B C 1
ATOM 4674 O O . SER B 1 195 ? -3.582 -27.547 -5.027 1 95.88 195 SER B O 1
ATOM 4676 N N . ALA B 1 196 ? -1.601 -27.266 -6.027 1 96.75 196 ALA B N 1
ATOM 4677 C CA . ALA B 1 196 ? -2.219 -26.891 -7.293 1 96.75 196 ALA B CA 1
ATOM 4678 C C . ALA B 1 196 ? -3.059 -28.016 -7.863 1 96.75 196 ALA B C 1
ATOM 4680 O O . ALA B 1 196 ? -4.113 -27.781 -8.453 1 96.75 196 ALA B O 1
ATOM 4681 N N . LEU B 1 197 ? -2.654 -29.234 -7.688 1 94.75 197 LEU B N 1
ATOM 4682 C CA . LEU B 1 197 ? -3.41 -30.391 -8.148 1 94.75 197 LEU B CA 1
ATOM 4683 C C . LEU B 1 197 ? -4.754 -30.484 -7.434 1 94.75 197 LEU B C 1
ATOM 4685 O O . LEU B 1 197 ? -5.797 -30.625 -8.078 1 94.75 197 LEU B O 1
ATOM 4689 N N . TYR B 1 198 ? -4.699 -30.344 -6.141 1 94.38 198 TYR B N 1
ATOM 4690 C CA . TYR B 1 198 ? -5.934 -30.406 -5.363 1 94.38 198 TYR B CA 1
ATOM 4691 C C . TYR B 1 198 ? -6.867 -29.266 -5.727 1 94.38 198 TYR B C 1
ATOM 4693 O O . TYR B 1 198 ? -8.078 -29.453 -5.844 1 94.38 198 TYR B O 1
ATOM 4701 N N . ALA B 1 199 ? -6.27 -28.125 -5.902 1 95.06 199 ALA B N 1
ATOM 4702 C CA . ALA B 1 199 ? -7.066 -26.938 -6.172 1 95.06 199 ALA B CA 1
ATOM 4703 C C . ALA B 1 199 ? -7.719 -27 -7.547 1 95.06 199 ALA B C 1
ATOM 4705 O O . ALA B 1 199 ? -8.734 -26.344 -7.801 1 95.06 199 ALA B O 1
ATOM 4706 N N . ALA B 1 200 ? -7.168 -27.781 -8.453 1 94.38 200 ALA B N 1
ATOM 4707 C CA . ALA B 1 200 ? -7.664 -27.875 -9.82 1 94.38 200 ALA B CA 1
ATOM 4708 C C . ALA B 1 200 ? -8.867 -28.812 -9.906 1 94.38 200 ALA B C 1
ATOM 4710 O O . ALA B 1 200 ? -9.703 -28.688 -10.805 1 94.38 200 ALA B O 1
ATOM 4711 N N . LEU B 1 201 ? -9.047 -29.719 -9.008 1 92.5 201 LEU B N 1
ATOM 4712 C CA . LEU B 1 201 ? -9.977 -30.844 -9.102 1 92.5 201 LEU B CA 1
ATOM 4713 C C . LEU B 1 201 ? -11.414 -30.344 -9.188 1 92.5 201 LEU B C 1
ATOM 4715 O O . LEU B 1 201 ? -12.188 -30.812 -10.031 1 92.5 201 LEU B O 1
ATOM 4719 N N . PRO B 1 202 ? -11.758 -29.328 -8.383 1 91.38 202 PRO B N 1
ATOM 4720 C CA . PRO B 1 202 ? -13.141 -28.875 -8.461 1 91.38 202 PRO B CA 1
ATOM 4721 C C . PRO B 1 202 ? -13.5 -28.312 -9.836 1 91.38 202 PRO B C 1
ATOM 4723 O O . PRO B 1 202 ? -14.68 -28.219 -10.188 1 91.38 202 PRO B O 1
ATOM 4726 N N . PHE B 1 203 ? -12.602 -27.984 -10.594 1 92.81 203 PHE B N 1
ATOM 4727 C CA . PHE B 1 203 ? -12.844 -27.359 -11.891 1 92.81 203 PHE B CA 1
ATOM 4728 C C . PHE B 1 203 ? -12.859 -28.406 -13 1 92.81 203 PHE B C 1
ATOM 4730 O O . PHE B 1 203 ? -13.148 -28.094 -14.156 1 92.81 203 PHE B O 1
ATOM 4737 N N . LEU B 1 204 ? -12.547 -29.625 -12.703 1 93.44 204 LEU B N 1
ATOM 4738 C CA . LEU B 1 204 ? -12.43 -30.688 -13.695 1 93.44 204 LEU B CA 1
ATOM 4739 C C . LEU B 1 204 ? -13.625 -31.641 -13.609 1 93.44 204 LEU B C 1
ATOM 4741 O O . LEU B 1 204 ? -14.227 -31.797 -12.539 1 93.44 204 LEU B O 1
ATOM 4745 N N . SER B 1 205 ? -13.977 -32.25 -14.773 1 93.06 205 SER B N 1
ATOM 4746 C CA . SER B 1 205 ? -14.977 -33.281 -14.781 1 93.06 205 SER B CA 1
ATOM 4747 C C . SER B 1 205 ? -14.43 -34.594 -14.156 1 93.06 205 SER B C 1
ATOM 4749 O O . SER B 1 205 ? -13.242 -34.656 -13.844 1 93.06 205 SER B O 1
ATOM 4751 N N . GLU B 1 206 ? -15.312 -35.469 -13.914 1 92.62 206 GLU B N 1
ATOM 4752 C CA . GLU B 1 206 ? -14.891 -36.719 -13.336 1 92.62 206 GLU B CA 1
ATOM 4753 C C . GLU B 1 206 ? -13.797 -37.375 -14.172 1 92.62 206 GLU B C 1
ATOM 4755 O O . GLU B 1 206 ? -12.836 -37.938 -13.625 1 92.62 206 GLU B O 1
ATOM 4760 N N . LYS B 1 207 ? -14.07 -37.344 -15.508 1 93.12 207 LYS B N 1
ATOM 4761 C CA . LYS B 1 207 ? -13.047 -37.75 -16.469 1 93.12 207 LYS B CA 1
ATOM 4762 C C . LYS B 1 207 ? -12.492 -36.562 -17.234 1 93.12 207 LYS B C 1
ATOM 4764 O O . LYS B 1 207 ? -13.25 -35.719 -17.688 1 93.12 207 LYS B O 1
ATOM 4769 N N . PHE B 1 208 ? -11.188 -36.531 -17.281 1 93.38 208 PHE B N 1
ATOM 4770 C CA . PHE B 1 208 ? -10.586 -35.375 -17.969 1 93.38 208 PHE B CA 1
ATOM 4771 C C . PHE B 1 208 ? -9.266 -35.781 -18.594 1 93.38 208 PHE B C 1
ATOM 4773 O O . PHE B 1 208 ? -8.656 -36.781 -18.219 1 93.38 208 PHE B O 1
ATOM 4780 N N . GLN B 1 209 ? -8.836 -34.938 -19.516 1 91.81 209 GLN B N 1
ATOM 4781 C CA . GLN B 1 209 ? -7.578 -35.156 -20.219 1 91.81 209 GLN B CA 1
ATOM 4782 C C . GLN B 1 209 ? -6.426 -34.438 -19.531 1 91.81 209 GLN B C 1
ATOM 4784 O O . GLN B 1 209 ? -6.637 -33.469 -18.797 1 91.81 209 GLN B O 1
ATOM 4789 N N . GLU B 1 210 ? -5.277 -34.938 -19.812 1 90.69 210 GLU B N 1
ATOM 4790 C CA . GLU B 1 210 ? -4.047 -34.375 -19.266 1 90.69 210 GLU B CA 1
ATOM 4791 C C . GLU B 1 210 ? -3.939 -32.875 -19.562 1 90.69 210 GLU B C 1
ATOM 4793 O O . GLU B 1 210 ? -3.607 -32.094 -18.688 1 90.69 210 GLU B O 1
ATOM 4798 N N . ALA B 1 211 ? -4.266 -32.469 -20.766 1 91.38 211 ALA B N 1
ATOM 4799 C CA . ALA B 1 211 ? -4.18 -31.062 -21.172 1 91.38 211 ALA B CA 1
ATOM 4800 C C . ALA B 1 211 ? -5.148 -30.188 -20.375 1 91.38 211 ALA B C 1
ATOM 4802 O O . ALA B 1 211 ? -4.848 -29.031 -20.062 1 91.38 211 ALA B O 1
ATOM 4803 N N . GLU B 1 212 ? -6.273 -30.719 -20.047 1 93.94 212 GLU B N 1
ATOM 4804 C CA . GLU B 1 212 ? -7.266 -29.984 -19.266 1 93.94 212 GLU B CA 1
ATOM 4805 C C . GLU B 1 212 ? -6.762 -29.703 -17.859 1 93.94 212 GLU B C 1
ATOM 4807 O O . GLU B 1 212 ? -7.008 -28.625 -17.297 1 93.94 212 GLU B O 1
ATOM 4812 N N . LEU B 1 213 ? -6.117 -30.703 -17.328 1 94.38 213 LEU B N 1
ATOM 4813 C CA . LEU B 1 213 ? -5.547 -30.547 -16 1 94.38 213 LEU B CA 1
ATOM 4814 C C . LEU B 1 213 ? -4.535 -29.406 -15.969 1 94.38 213 LEU B C 1
ATOM 4816 O O . LEU B 1 213 ? -4.637 -28.5 -15.141 1 94.38 213 LEU B O 1
ATOM 4820 N N . TYR B 1 214 ? -3.627 -29.422 -16.922 1 94.75 214 TYR B N 1
ATOM 4821 C CA . TYR B 1 214 ? -2.576 -28.422 -16.953 1 94.75 214 TYR B CA 1
ATOM 4822 C C . TYR B 1 214 ? -3.158 -27.031 -17.234 1 94.75 214 TYR B C 1
ATOM 4824 O O . TYR B 1 214 ? -2.725 -26.047 -16.641 1 94.75 214 TYR B O 1
ATOM 4832 N N . SER B 1 215 ? -4.109 -26.969 -18.047 1 93.44 215 SER B N 1
ATOM 4833 C CA . SER B 1 215 ? -4.762 -25.703 -18.328 1 93.44 215 SER B CA 1
ATOM 4834 C C . SER B 1 215 ? -5.469 -25.156 -17.094 1 93.44 215 SER B C 1
ATOM 4836 O O . SER B 1 215 ? -5.414 -23.953 -16.828 1 93.44 215 SER B O 1
ATOM 4838 N N . THR B 1 216 ? -6.121 -26.031 -16.391 1 94.06 216 THR B N 1
ATOM 4839 C CA . THR B 1 216 ? -6.809 -25.609 -15.172 1 94.06 216 THR B CA 1
ATOM 4840 C C . THR B 1 216 ? -5.812 -25.094 -14.141 1 94.06 216 THR B C 1
ATOM 4842 O O . THR B 1 216 ? -6.02 -24.031 -13.547 1 94.06 216 THR B O 1
ATOM 4845 N N . ILE B 1 217 ? -4.75 -25.797 -13.977 1 95.44 217 ILE B N 1
ATOM 4846 C CA . ILE B 1 217 ? -3.725 -25.406 -13.023 1 95.44 217 ILE B CA 1
ATOM 4847 C C . ILE B 1 217 ? -3.141 -24.047 -13.414 1 95.44 217 ILE B C 1
ATOM 4849 O O . ILE B 1 217 ? -3.018 -23.156 -12.57 1 95.44 217 ILE B O 1
ATOM 4853 N N . ALA B 1 218 ? -2.818 -23.875 -14.68 1 92.44 218 ALA B N 1
ATOM 4854 C CA . ALA B 1 218 ? -2.23 -22.641 -15.18 1 92.44 218 ALA B CA 1
ATOM 4855 C C . ALA B 1 218 ? -3.207 -21.469 -15.039 1 92.44 218 ALA B C 1
ATOM 4857 O O . ALA B 1 218 ? -2.793 -20.312 -14.938 1 92.44 218 ALA B O 1
ATOM 4858 N N . SER B 1 219 ? -4.457 -21.781 -14.953 1 90.19 219 SER B N 1
ATOM 4859 C CA . SER B 1 219 ? -5.477 -20.734 -14.93 1 90.19 219 SER B CA 1
ATOM 4860 C C . SER B 1 219 ? -5.77 -20.281 -13.508 1 90.19 219 SER B C 1
ATOM 4862 O O . SER B 1 219 ? -6.402 -19.234 -13.297 1 90.19 219 SER B O 1
ATOM 4864 N N . LEU B 1 220 ? -5.336 -21.031 -12.547 1 89.75 220 LEU B N 1
ATOM 4865 C CA . LEU B 1 220 ? -5.668 -20.734 -11.156 1 89.75 220 LEU B CA 1
ATOM 4866 C C . LEU B 1 220 ? -5.25 -19.312 -10.789 1 89.75 220 LEU B C 1
ATOM 4868 O O . LEU B 1 220 ? -6.004 -18.594 -10.133 1 89.75 220 LEU B O 1
ATOM 4872 N N . SER B 1 221 ? -4.062 -18.859 -11.227 1 80.75 221 SER B N 1
ATOM 4873 C CA . SER B 1 221 ? -3.539 -17.547 -10.844 1 80.75 221 SER B CA 1
ATOM 4874 C C . SER B 1 221 ? -4.273 -16.422 -11.562 1 80.75 221 SER B C 1
ATOM 4876 O O . SER B 1 221 ? -4.172 -15.266 -11.172 1 80.75 221 SER B O 1
ATOM 4878 N N . TYR B 1 222 ? -5.051 -16.828 -12.594 1 75.94 222 TYR B N 1
ATOM 4879 C CA . TYR B 1 222 ? -5.75 -15.812 -13.375 1 75.94 222 TYR B CA 1
ATOM 4880 C C . TYR B 1 222 ? -7.191 -15.656 -12.906 1 75.94 222 TYR B C 1
ATOM 4882 O O . TYR B 1 222 ? -7.859 -14.68 -13.25 1 75.94 222 TYR B O 1
ATOM 4890 N N . LEU B 1 223 ? -7.621 -16.578 -12.188 1 70.94 223 LEU B N 1
ATOM 4891 C CA . LEU B 1 223 ? -9.031 -16.594 -11.797 1 70.94 223 LEU B CA 1
ATOM 4892 C C . LEU B 1 223 ? -9.375 -15.383 -10.945 1 70.94 223 LEU B C 1
ATOM 4894 O O . LEU B 1 223 ? -10.531 -14.938 -10.938 1 70.94 223 LEU B O 1
ATOM 4898 N N . GLY B 1 224 ? -8.422 -14.859 -10.297 1 64.19 224 GLY B N 1
ATOM 4899 C CA . GLY B 1 224 ? -8.688 -13.703 -9.453 1 64.19 224 GLY B CA 1
ATOM 4900 C C . GLY B 1 224 ? -8.227 -12.398 -10.078 1 64.19 224 GLY B C 1
ATOM 4901 O O . GLY B 1 224 ? -8.344 -11.336 -9.461 1 64.19 224 GLY B O 1
ATOM 4902 N N . ASP B 1 225 ? -7.719 -12.531 -11.203 1 62.78 225 ASP B N 1
ATOM 4903 C CA . ASP B 1 225 ? -7.043 -11.375 -11.789 1 62.78 225 ASP B CA 1
ATOM 4904 C C . ASP B 1 225 ? -8.047 -10.43 -12.445 1 62.78 225 ASP B C 1
ATOM 4906 O O . ASP B 1 225 ? -8.633 -10.75 -13.477 1 62.78 225 ASP B O 1
ATOM 4910 N N . VAL B 1 226 ? -8.391 -9.383 -11.742 1 56.75 226 VAL B N 1
ATOM 4911 C CA . VAL B 1 226 ? -9.383 -8.391 -12.156 1 56.75 226 VAL B CA 1
ATOM 4912 C C . VAL B 1 226 ? -9.039 -7.875 -13.555 1 56.75 226 VAL B C 1
ATOM 4914 O O . VAL B 1 226 ? -9.922 -7.445 -14.297 1 56.75 226 VAL B O 1
ATOM 4917 N N . ARG B 1 227 ? -7.73 -7.898 -13.922 1 50.59 227 ARG B N 1
ATOM 4918 C CA . ARG B 1 227 ? -7.305 -7.48 -15.25 1 50.59 227 ARG B CA 1
ATOM 4919 C C . ARG B 1 227 ? -7.895 -8.383 -16.328 1 50.59 227 ARG B C 1
ATOM 4921 O O . ARG B 1 227 ? -8.055 -7.969 -17.484 1 50.59 227 ARG B O 1
ATOM 4928 N N . MET B 1 228 ? -7.969 -9.57 -15.812 1 44.75 228 MET B N 1
ATOM 4929 C CA . MET B 1 228 ? -8.484 -10.602 -16.719 1 44.75 228 MET B CA 1
ATOM 4930 C C . MET B 1 228 ? -9.961 -10.375 -17.016 1 44.75 228 MET B C 1
ATOM 4932 O O . MET B 1 228 ? -10.414 -10.609 -18.125 1 44.75 228 MET B O 1
ATOM 4936 N N . SER B 1 229 ? -10.641 -9.961 -15.883 1 44.84 229 SER B N 1
ATOM 4937 C CA . SER B 1 229 ? -12.039 -9.633 -16.156 1 44.84 229 SER B CA 1
ATOM 4938 C C . SER B 1 229 ? -12.164 -8.398 -17.031 1 44.84 229 SER B C 1
ATOM 4940 O O . SER B 1 229 ? -13.078 -8.297 -17.844 1 44.84 229 SER B O 1
ATOM 4942 N N . ALA B 1 230 ? -11.258 -7.438 -16.734 1 42.06 230 ALA B N 1
ATOM 4943 C CA . ALA B 1 230 ? -11.328 -6.195 -17.5 1 42.06 230 ALA B CA 1
ATOM 4944 C C . ALA B 1 230 ? -10.695 -6.371 -18.875 1 42.06 230 ALA B C 1
ATOM 4946 O O . ALA B 1 230 ? -11.133 -5.75 -19.844 1 42.06 230 ALA B O 1
ATOM 4947 N N . MET B 1 231 ? -9.445 -6.879 -18.859 1 39.59 231 MET B N 1
ATOM 4948 C CA . MET B 1 231 ? -8.758 -7.004 -20.141 1 39.59 231 MET B CA 1
ATOM 4949 C C . MET B 1 231 ? -9.195 -8.273 -20.875 1 39.59 231 MET B C 1
ATOM 4951 O O . MET B 1 231 ? -8.766 -8.523 -22 1 39.59 231 MET B O 1
ATOM 4955 N N . ALA B 1 232 ? -10.25 -8.781 -20.812 1 40.62 232 ALA B N 1
ATOM 4956 C CA . ALA B 1 232 ? -10.672 -9.938 -21.594 1 40.62 232 ALA B CA 1
ATOM 4957 C C . ALA B 1 232 ? -9.531 -10.93 -21.781 1 40.62 232 ALA B C 1
ATOM 4959 O O . ALA B 1 232 ? -9 -11.078 -22.891 1 40.62 232 ALA B O 1
ATOM 4960 N N . GLU B 1 233 ? -8.578 -10.953 -21 1 45.75 233 GLU B N 1
ATOM 4961 C CA . GLU B 1 233 ? -7.512 -11.867 -21.391 1 45.75 233 GLU B CA 1
ATOM 4962 C C . GLU B 1 233 ? -8.07 -13.203 -21.891 1 45.75 233 GLU B C 1
ATOM 4964 O O . GLU B 1 233 ? -9.039 -13.719 -21.312 1 45.75 233 GLU B O 1
ATOM 4969 N N . ASN B 1 234 ? -7.863 -13.555 -23.062 1 50.06 234 ASN B N 1
ATOM 4970 C CA . ASN B 1 234 ? -8.258 -14.602 -23.984 1 50.06 234 ASN B CA 1
ATOM 4971 C C . ASN B 1 234 ? -8.016 -15.992 -23.406 1 50.06 234 ASN B C 1
ATOM 4973 O O . ASN B 1 234 ? -6.887 -16.328 -23.062 1 50.06 234 ASN B O 1
ATOM 4977 N N . PRO B 1 235 ? -9.047 -16.656 -22.766 1 59.41 235 PRO B N 1
ATOM 4978 C CA . PRO B 1 235 ? -8.898 -18.078 -22.484 1 59.41 235 PRO B CA 1
ATOM 4979 C C . PRO B 1 235 ? -7.891 -18.766 -23.406 1 59.41 235 PRO B C 1
ATOM 4981 O O . PRO B 1 235 ? -7.305 -19.781 -23.047 1 59.41 235 PRO B O 1
ATOM 4984 N N . GLN B 1 236 ? -7.629 -18.031 -24.391 1 69.81 236 GLN B N 1
ATOM 4985 C CA . GLN B 1 236 ? -6.719 -18.625 -25.375 1 69.81 236 GLN B CA 1
ATOM 4986 C C . GLN B 1 236 ? -5.27 -18.5 -24.922 1 69.81 236 GLN B C 1
ATOM 4988 O O . GLN B 1 236 ? -4.434 -19.344 -25.266 1 69.81 236 GLN B O 1
ATOM 4993 N N . LYS B 1 237 ? -5.074 -17.641 -23.953 1 73.19 237 LYS B N 1
ATOM 4994 C CA . LYS B 1 237 ? -3.695 -17.453 -23.516 1 73.19 237 LYS B CA 1
ATOM 4995 C C . LYS B 1 237 ? -3.205 -18.656 -22.719 1 73.19 237 LYS B C 1
ATOM 4997 O O . LYS B 1 237 ? -2.111 -19.172 -22.953 1 73.19 237 LYS B O 1
ATOM 5002 N N . VAL B 1 238 ? -4.008 -19.094 -21.828 1 81.88 238 VAL B N 1
ATOM 5003 C CA . VAL B 1 238 ? -3.635 -20.219 -20.984 1 81.88 238 VAL B CA 1
ATOM 5004 C C . VAL B 1 238 ? -3.42 -21.469 -21.844 1 81.88 238 VAL B C 1
ATOM 5006 O O . VAL B 1 238 ? -2.438 -22.188 -21.672 1 81.88 238 VAL B O 1
ATOM 5009 N N . LYS B 1 239 ? -4.328 -21.625 -22.781 1 82.25 239 LYS B N 1
ATOM 5010 C CA . LYS B 1 239 ? -4.215 -22.781 -23.656 1 82.25 239 LYS B CA 1
ATOM 5011 C C . LYS B 1 239 ? -2.922 -22.75 -24.469 1 82.25 239 LYS B C 1
ATOM 5013 O O . LYS B 1 239 ? -2.275 -23.766 -24.672 1 82.25 239 LYS B O 1
ATOM 5018 N N . ASN B 1 240 ? -2.566 -21.562 -24.828 1 81.62 240 ASN B N 1
ATOM 5019 C CA . ASN B 1 240 ? -1.337 -21.391 -25.594 1 81.62 240 ASN B CA 1
ATOM 5020 C C . ASN B 1 240 ? -0.103 -21.688 -24.75 1 81.62 240 ASN B C 1
ATOM 5022 O O . ASN B 1 240 ? 0.854 -22.297 -25.219 1 81.62 240 ASN B O 1
ATOM 5026 N N . ILE B 1 241 ? -0.151 -21.344 -23.547 1 83.44 241 ILE B N 1
ATOM 5027 C CA . ILE B 1 241 ? 0.968 -21.562 -22.641 1 83.44 241 ILE B CA 1
ATOM 5028 C C . ILE B 1 241 ? 1.147 -23.062 -22.406 1 83.44 241 ILE B C 1
ATOM 5030 O O . ILE B 1 241 ? 2.26 -23.594 -22.516 1 83.44 241 ILE B O 1
ATOM 5034 N N . VAL B 1 242 ? 0.057 -23.688 -22.188 1 89.44 242 VAL B N 1
ATOM 5035 C CA . VAL B 1 242 ? 0.103 -25.109 -21.875 1 89.44 242 VAL B CA 1
ATOM 5036 C C . VAL B 1 242 ? 0.534 -25.906 -23.109 1 89.44 242 VAL B C 1
ATOM 5038 O O . VAL B 1 242 ? 1.349 -26.812 -23.016 1 89.44 242 VAL B O 1
ATOM 5041 N N . ALA B 1 243 ? 0.001 -25.469 -24.219 1 86.88 243 ALA B N 1
ATOM 5042 C CA . ALA B 1 243 ? 0.366 -26.156 -25.453 1 86.88 243 ALA B CA 1
ATOM 5043 C C . ALA B 1 243 ? 1.857 -26.016 -25.734 1 86.88 243 ALA B C 1
ATOM 5045 O O . ALA B 1 243 ? 2.518 -26.969 -26.141 1 86.88 243 ALA B O 1
ATOM 5046 N N . ALA B 1 244 ? 2.385 -24.875 -25.531 1 84.12 244 ALA B N 1
ATOM 5047 C CA . ALA B 1 244 ? 3.779 -24.578 -25.844 1 84.12 244 ALA B CA 1
ATOM 5048 C C . ALA B 1 244 ? 4.723 -25.266 -24.859 1 84.12 244 ALA B C 1
ATOM 5050 O O . ALA B 1 244 ? 5.863 -25.578 -25.203 1 84.12 244 ALA B O 1
ATOM 5051 N N . GLN B 1 245 ? 4.207 -25.578 -23.688 1 89.38 245 GLN B N 1
ATOM 5052 C CA . GLN B 1 245 ? 5.082 -26.109 -22.641 1 89.38 245 GLN B CA 1
ATOM 5053 C C . GLN B 1 245 ? 4.562 -27.438 -22.125 1 89.38 245 GLN B C 1
ATOM 5055 O O . GLN B 1 245 ? 4.789 -27.797 -20.953 1 89.38 245 GLN B O 1
ATOM 5060 N N . PHE B 1 246 ? 3.881 -28.172 -22.938 1 90.06 246 PHE B N 1
ATOM 5061 C CA . PHE B 1 246 ? 3.174 -29.375 -22.516 1 90.06 246 PHE B CA 1
ATOM 5062 C C . PHE B 1 246 ? 4.141 -30.391 -21.922 1 90.06 246 PHE B C 1
ATOM 5064 O O . PHE B 1 246 ? 3.918 -30.906 -20.812 1 90.06 246 PHE B O 1
ATOM 5071 N N . PRO B 1 247 ? 5.316 -30.672 -22.578 1 86.75 247 PRO B N 1
ATOM 5072 C CA . PRO B 1 247 ? 6.227 -31.672 -22 1 86.75 247 PRO B CA 1
ATOM 5073 C C . PRO B 1 247 ? 6.75 -31.25 -20.625 1 86.75 247 PRO B C 1
ATOM 5075 O O . PRO B 1 247 ? 7.004 -32.125 -19.781 1 86.75 247 PRO B O 1
ATOM 5078 N N . LEU B 1 248 ? 6.887 -29.984 -20.438 1 89.62 248 LEU B N 1
ATOM 5079 C CA . LEU B 1 248 ? 7.398 -29.5 -19.172 1 89.62 248 LEU B CA 1
ATOM 5080 C C . LEU B 1 248 ? 6.34 -29.609 -18.078 1 89.62 248 LEU B C 1
ATOM 5082 O O . LEU B 1 248 ? 6.66 -29.938 -16.922 1 89.62 248 LEU B O 1
ATOM 5086 N N . PHE B 1 249 ? 5.105 -29.344 -18.422 1 92.38 249 PHE B N 1
ATOM 5087 C CA . PHE B 1 249 ? 4.016 -29.578 -17.484 1 92.38 249 PHE B CA 1
ATOM 5088 C C . PHE B 1 249 ? 3.943 -31.031 -17.062 1 92.38 249 PHE B C 1
ATOM 5090 O O . PHE B 1 249 ? 3.777 -31.359 -15.891 1 92.38 249 PHE B O 1
ATOM 5097 N N . ARG B 1 250 ? 4.035 -31.875 -18.078 1 88.44 250 ARG B N 1
ATOM 5098 C CA . ARG B 1 250 ? 3.994 -33.312 -17.828 1 88.44 250 ARG B CA 1
ATOM 5099 C C . ARG B 1 250 ? 5.09 -33.75 -16.859 1 88.44 250 ARG B C 1
ATOM 5101 O O . ARG B 1 250 ? 4.832 -34.469 -15.906 1 88.44 250 ARG B O 1
ATOM 5108 N N . LYS B 1 251 ? 6.23 -33.281 -17.109 1 86.38 251 LYS B N 1
ATOM 5109 C CA . LYS B 1 251 ? 7.355 -33.594 -16.234 1 86.38 251 LYS B CA 1
ATOM 5110 C C . LYS B 1 251 ? 7.105 -33.094 -14.805 1 86.38 251 LYS B C 1
ATOM 5112 O O . LYS B 1 251 ? 7.449 -33.781 -13.836 1 86.38 251 LYS B O 1
ATOM 5117 N N . LEU B 1 252 ? 6.508 -31.969 -14.695 1 90.62 252 LEU B N 1
ATOM 5118 C CA . LEU B 1 252 ? 6.301 -31.312 -13.406 1 90.62 252 LEU B CA 1
ATOM 5119 C C . LEU B 1 252 ? 5.215 -32 -12.602 1 90.62 252 LEU B C 1
ATOM 5121 O O . LEU B 1 252 ? 5.352 -32.188 -11.391 1 90.62 252 LEU B O 1
ATOM 5125 N N . TYR B 1 253 ? 4.145 -32.438 -13.273 1 91.44 253 TYR B N 1
ATOM 5126 C CA . TYR B 1 253 ? 2.953 -32.781 -12.5 1 91.44 253 TYR B CA 1
ATOM 5127 C C . TYR B 1 253 ? 2.695 -34.281 -12.531 1 91.44 253 TYR B C 1
ATOM 5129 O O . TYR B 1 253 ? 2.061 -34.844 -11.625 1 91.44 253 TYR B O 1
ATOM 5137 N N . LEU B 1 254 ? 3.1 -35 -13.5 1 86.44 254 LEU B N 1
ATOM 5138 C CA . LEU B 1 254 ? 2.783 -36.406 -13.609 1 86.44 254 LEU B CA 1
ATOM 5139 C C . LEU B 1 254 ? 3.283 -37.156 -12.391 1 86.44 254 LEU B C 1
ATOM 5141 O O . LEU B 1 254 ? 2.551 -37.969 -11.812 1 86.44 254 LEU B O 1
ATOM 5145 N N . PRO B 1 255 ? 4.562 -36.906 -12.008 1 83.81 255 PRO B N 1
ATOM 5146 C CA . PRO B 1 255 ? 5.027 -37.625 -10.828 1 83.81 255 PRO B CA 1
ATOM 5147 C C . PRO B 1 255 ? 4.211 -37.312 -9.578 1 83.81 255 PRO B C 1
ATOM 5149 O O . PRO B 1 255 ? 4.164 -38.094 -8.641 1 83.81 255 PRO B O 1
ATOM 5152 N N . LEU B 1 256 ? 3.619 -36.125 -9.547 1 88.31 256 LEU B N 1
ATOM 5153 C CA . LEU B 1 256 ? 2.875 -35.688 -8.375 1 88.31 256 LEU B CA 1
ATOM 5154 C C . LEU B 1 256 ? 1.473 -36.281 -8.359 1 88.31 256 LEU B C 1
ATOM 5156 O O . LEU B 1 256 ? 0.849 -36.406 -7.301 1 88.31 256 LEU B O 1
ATOM 5160 N N . ILE B 1 257 ? 0.937 -36.594 -9.492 1 84.69 257 ILE B N 1
ATOM 5161 C CA . ILE B 1 257 ? -0.414 -37.156 -9.609 1 84.69 257 ILE B CA 1
ATOM 5162 C C . ILE B 1 257 ? -0.497 -38.5 -8.891 1 84.69 257 ILE B C 1
ATOM 5164 O O . ILE B 1 257 ? -1.505 -38.781 -8.25 1 84.69 257 ILE B O 1
ATOM 5168 N N . HIS B 1 258 ? 0.559 -39.219 -8.922 1 71.88 258 HIS B N 1
ATOM 5169 C CA . HIS B 1 258 ? 0.586 -40.531 -8.289 1 71.88 258 HIS B CA 1
ATOM 5170 C C . HIS B 1 258 ? 0.636 -40.375 -6.766 1 71.88 258 HIS B C 1
ATOM 5172 O O . HIS B 1 258 ? 0.206 -41.281 -6.047 1 71.88 258 HIS B O 1
ATOM 5178 N N . GLN B 1 259 ? 1.138 -39.281 -6.445 1 71.5 259 GLN B N 1
ATOM 5179 C CA . GLN B 1 259 ? 1.27 -39.031 -5.008 1 71.5 259 GLN B CA 1
ATOM 5180 C C . GLN B 1 259 ? -0.053 -38.594 -4.398 1 71.5 259 GLN B C 1
ATOM 5182 O O . GLN B 1 259 ? -0.32 -38.844 -3.223 1 71.5 259 GLN B O 1
ATOM 5187 N N . VAL B 1 260 ? -0.861 -37.906 -5.34 1 75.94 260 VAL B N 1
ATOM 5188 C CA . VAL B 1 260 ? -2.145 -37.375 -4.879 1 75.94 260 VAL B CA 1
ATOM 5189 C C . VAL B 1 260 ? -3.219 -38.438 -5.027 1 75.94 260 VAL B C 1
ATOM 5191 O O . VAL B 1 260 ? -3.373 -39.031 -6.098 1 75.94 260 VAL B O 1
ATOM 5194 N N . GLY B 1 261 ? -3.479 -39.281 -4.164 1 69.19 261 GLY B N 1
ATOM 5195 C CA . GLY B 1 261 ? -4.352 -40.438 -4.137 1 69.19 261 GLY B CA 1
ATOM 5196 C C . GLY B 1 261 ? -5.723 -40.188 -4.727 1 69.19 261 GLY B C 1
ATOM 5197 O O . GLY B 1 261 ? -6.469 -41.094 -5.023 1 69.19 261 GLY B O 1
ATOM 5198 N N . ASN B 1 262 ? -6.023 -38.969 -5.117 1 78.06 262 ASN B N 1
ATOM 5199 C CA . ASN B 1 262 ? -7.383 -38.656 -5.555 1 78.06 262 ASN B CA 1
ATOM 5200 C C . ASN B 1 262 ? -7.508 -38.719 -7.074 1 78.06 262 ASN B C 1
ATOM 5202 O O . ASN B 1 262 ? -8.617 -38.656 -7.613 1 78.06 262 ASN B O 1
ATOM 5206 N N . ILE B 1 263 ? -6.426 -38.844 -7.805 1 86.06 263 ILE B N 1
ATOM 5207 C CA . ILE B 1 263 ? -6.441 -38.875 -9.266 1 86.06 263 ILE B CA 1
ATOM 5208 C C . ILE B 1 263 ? -5.902 -40.188 -9.773 1 86.06 263 ILE B C 1
ATOM 5210 O O . ILE B 1 263 ? -4.852 -40.656 -9.328 1 86.06 263 ILE B O 1
ATOM 5214 N N . ARG B 1 264 ? -6.625 -40.844 -10.609 1 83.44 264 ARG B N 1
ATOM 5215 C CA . ARG B 1 264 ? -6.203 -42.094 -11.203 1 83.44 264 ARG B CA 1
ATOM 5216 C C . ARG B 1 264 ? -6.07 -41.969 -12.719 1 83.44 264 ARG B C 1
ATOM 5218 O O . ARG B 1 264 ? -6.895 -41.344 -13.367 1 83.44 264 ARG B O 1
ATOM 5225 N N . ALA B 1 265 ? -5.012 -42.531 -13.172 1 81.69 265 ALA B N 1
ATOM 5226 C CA . ALA B 1 265 ? -4.824 -42.594 -14.617 1 81.69 265 ALA B CA 1
ATOM 5227 C C . ALA B 1 265 ? -5.504 -43.812 -15.227 1 81.69 265 ALA B C 1
ATOM 5229 O O . ALA B 1 265 ? -5.332 -44.938 -14.742 1 81.69 265 ALA B O 1
ATOM 5230 N N . ASP B 1 266 ? -6.379 -43.688 -16.219 1 76.81 266 ASP B N 1
ATOM 5231 C CA . ASP B 1 266 ? -7.117 -44.781 -16.844 1 76.81 266 ASP B CA 1
ATOM 5232 C C . ASP B 1 266 ? -6.227 -45.562 -17.797 1 76.81 266 ASP B C 1
ATOM 5234 O O . ASP B 1 266 ? -6.383 -46.781 -17.922 1 76.81 266 ASP B O 1
ATOM 5238 N N . ASN B 1 267 ? -5.391 -44.969 -18.531 1 69.81 267 ASN B N 1
ATOM 5239 C CA . ASN B 1 267 ? -4.578 -45.656 -19.516 1 69.81 267 ASN B CA 1
ATOM 5240 C C . ASN B 1 267 ? -3.09 -45.562 -19.188 1 69.81 267 ASN B C 1
ATOM 5242 O O . ASN B 1 267 ? -2.26 -45.406 -20.078 1 69.81 267 ASN B O 1
ATOM 5246 N N . ALA B 1 268 ? -2.83 -45.656 -17.906 1 64.5 268 ALA B N 1
ATOM 5247 C CA . ALA B 1 268 ? -1.45 -45.438 -17.469 1 64.5 268 ALA B CA 1
ATOM 5248 C C . ALA B 1 268 ? -0.53 -46.5 -18.062 1 64.5 268 ALA B C 1
ATOM 5250 O O . ALA B 1 268 ? 0.619 -46.219 -18.406 1 64.5 268 ALA B O 1
ATOM 5251 N N . GLU B 1 269 ? -1.005 -47.625 -18.125 1 63.31 269 GLU B N 1
ATOM 5252 C CA . GLU B 1 269 ? -0.196 -48.75 -18.594 1 63.31 269 GLU B CA 1
ATOM 5253 C C . GLU B 1 269 ? 0.277 -48.5 -20.031 1 63.31 269 GLU B C 1
ATOM 5255 O O . GLU B 1 269 ? 1.385 -48.906 -20.391 1 63.31 269 GLU B O 1
ATOM 5260 N N . GLN B 1 270 ? -0.552 -47.812 -20.703 1 61.28 270 GLN B N 1
ATOM 5261 C CA . GLN B 1 270 ? -0.235 -47.625 -22.109 1 61.28 270 GLN B CA 1
ATOM 5262 C C . GLN B 1 270 ? 0.847 -46.562 -22.281 1 61.28 270 GLN B C 1
ATOM 5264 O O . GLN B 1 270 ? 1.486 -46.469 -23.344 1 61.28 270 GLN B O 1
ATOM 5269 N N . LEU B 1 271 ? 1.062 -45.875 -21.203 1 61.69 271 LEU B N 1
ATOM 5270 C CA . LEU B 1 271 ? 1.913 -44.719 -21.438 1 61.69 271 LEU B CA 1
ATOM 5271 C C . LEU B 1 271 ? 3.256 -44.875 -20.734 1 61.69 271 LEU B C 1
ATOM 5273 O O . LEU B 1 271 ? 4.078 -43.969 -20.734 1 61.69 271 LEU B O 1
ATOM 5277 N N . ASN B 1 272 ? 3.441 -46.094 -20.156 1 64.06 272 ASN B N 1
ATOM 5278 C CA . ASN B 1 272 ? 4.684 -46.344 -19.438 1 64.06 272 ASN B CA 1
ATOM 5279 C C . ASN B 1 272 ? 5.902 -46.125 -20.328 1 64.06 272 ASN B C 1
ATOM 5281 O O . ASN B 1 272 ? 6.941 -45.656 -19.859 1 64.06 272 ASN B O 1
ATOM 5285 N N . ASP B 1 273 ? 5.652 -46.312 -21.562 1 62.78 273 ASP B N 1
ATOM 5286 C CA . ASP B 1 273 ? 6.793 -46.25 -22.469 1 62.78 273 ASP B CA 1
ATOM 5287 C C . ASP B 1 273 ? 6.82 -44.938 -23.234 1 62.78 273 ASP B C 1
ATOM 5289 O O . ASP B 1 273 ? 7.711 -44.688 -24.047 1 62.78 273 ASP B O 1
ATOM 5293 N N . LEU B 1 274 ? 5.965 -44.125 -22.984 1 65.56 274 LEU B N 1
ATOM 5294 C CA . LEU B 1 274 ? 5.883 -42.875 -23.734 1 65.56 274 LEU B CA 1
ATOM 5295 C C . LEU B 1 274 ? 6.828 -41.844 -23.172 1 65.56 274 LEU B C 1
ATOM 5297 O O . LEU B 1 274 ? 6.953 -41.688 -21.953 1 65.56 274 LEU B O 1
ATOM 5301 N N . ALA B 1 275 ? 7.566 -41.25 -24.156 1 69.5 275 ALA B N 1
ATOM 5302 C CA . ALA B 1 275 ? 8.461 -40.156 -23.781 1 69.5 275 ALA B CA 1
ATOM 5303 C C . ALA B 1 275 ? 7.676 -38.938 -23.297 1 69.5 275 ALA B C 1
ATOM 5305 O O . ALA B 1 275 ? 6.617 -38.625 -23.844 1 69.5 275 ALA B O 1
ATOM 5306 N N . CYS B 1 276 ? 8.148 -38.375 -22.281 1 69.62 276 CYS B N 1
ATOM 5307 C CA . CYS B 1 276 ? 7.523 -37.188 -21.734 1 69.62 276 CYS B CA 1
ATOM 5308 C C . CYS B 1 276 ? 7.332 -36.125 -22.797 1 69.62 276 CYS B C 1
ATOM 5310 O O . CYS B 1 276 ? 6.367 -35.344 -22.75 1 69.62 276 CYS B O 1
ATOM 5312 N N . ALA B 1 277 ? 8.211 -36.156 -23.766 1 71 277 ALA B N 1
ATOM 5313 C CA . ALA B 1 277 ? 8.203 -35.125 -24.812 1 71 277 ALA B CA 1
ATOM 5314 C C . ALA B 1 277 ? 7.145 -35.438 -25.859 1 71 277 ALA B C 1
ATOM 5316 O O . ALA B 1 277 ? 6.785 -34.562 -26.656 1 71 277 ALA B O 1
ATOM 5317 N N . ASP B 1 278 ? 6.66 -36.625 -25.844 1 74 278 ASP B N 1
ATOM 5318 C CA . ASP B 1 278 ? 5.664 -37.031 -26.844 1 74 278 ASP B CA 1
ATOM 5319 C C . ASP B 1 278 ? 4.277 -36.5 -26.469 1 74 278 ASP B C 1
ATOM 5321 O O . ASP B 1 278 ? 3.621 -37.062 -25.578 1 74 278 ASP B O 1
ATOM 5325 N N . THR B 1 279 ? 3.848 -35.5 -27.156 1 75.5 279 THR B N 1
ATOM 5326 C CA . THR B 1 279 ? 2.578 -34.844 -26.828 1 75.5 279 THR B CA 1
ATOM 5327 C C . THR B 1 279 ? 1.45 -35.438 -27.672 1 75.5 279 THR B C 1
ATOM 5329 O O . THR B 1 279 ? 0.321 -34.938 -27.625 1 75.5 279 THR B O 1
ATOM 5332 N N . SER B 1 280 ? 1.746 -36.344 -28.531 1 75.75 280 SER B N 1
ATOM 5333 C CA . SER B 1 280 ? 0.738 -36.906 -29.422 1 75.75 280 SER B CA 1
ATOM 5334 C C . SER B 1 280 ? -0.261 -37.75 -28.641 1 75.75 280 SER B C 1
ATOM 5336 O O . SER B 1 280 ? -1.394 -37.969 -29.094 1 75.75 280 SER B O 1
ATOM 5338 N N . LYS B 1 281 ? 0.224 -38.25 -27.609 1 77.5 281 LYS B N 1
ATOM 5339 C CA . LYS B 1 281 ? -0.669 -39.031 -26.766 1 77.5 281 LYS B CA 1
ATOM 5340 C C . LYS B 1 281 ? -0.902 -38.375 -25.422 1 77.5 281 LYS B C 1
ATOM 5342 O O . LYS B 1 281 ? 0.037 -37.844 -24.797 1 77.5 281 LYS B O 1
ATOM 5347 N N . GLN B 1 282 ? -2.162 -38.281 -25.094 1 81.94 282 GLN B N 1
ATOM 5348 C CA . GLN B 1 282 ? -2.516 -37.656 -23.828 1 81.94 282 GLN B CA 1
ATOM 5349 C C . GLN B 1 282 ? -3.111 -38.688 -22.859 1 81.94 282 GLN B C 1
ATOM 5351 O O . GLN B 1 282 ? -3.787 -39.625 -23.281 1 81.94 282 GLN B O 1
ATOM 5356 N N . LEU B 1 283 ? -2.76 -38.469 -21.656 1 84.25 283 LEU B N 1
ATOM 5357 C CA . LEU B 1 283 ? -3.314 -39.312 -20.609 1 84.25 283 LEU B CA 1
ATOM 5358 C C . LEU B 1 283 ? -4.723 -38.875 -20.234 1 84.25 283 LEU B C 1
ATOM 5360 O O . LEU B 1 283 ? -5.051 -37.688 -20.359 1 84.25 283 LEU B O 1
ATOM 5364 N N . GLN B 1 284 ? -5.484 -39.906 -19.938 1 88.38 284 GLN B N 1
ATOM 5365 C CA . GLN B 1 284 ? -6.805 -39.625 -19.375 1 88.38 284 GLN B CA 1
ATOM 5366 C C . GLN B 1 284 ? -6.832 -39.938 -17.875 1 88.38 284 GLN B C 1
ATOM 5368 O O . GLN B 1 284 ? -6.289 -40.938 -17.438 1 88.38 284 GLN B O 1
ATOM 5373 N N . PHE B 1 285 ? -7.414 -39.031 -17.156 1 90.56 285 PHE B N 1
ATOM 5374 C CA . PHE B 1 285 ? -7.469 -39.188 -15.703 1 90.56 285 PHE B CA 1
ATOM 5375 C C . PHE B 1 285 ? -8.914 -39.188 -15.219 1 90.56 285 PHE B C 1
ATOM 5377 O O . PHE B 1 285 ? -9.812 -38.75 -15.93 1 90.56 285 PHE B O 1
ATOM 5384 N N . ARG B 1 286 ? -9.094 -39.781 -14.078 1 91.25 286 ARG B N 1
ATOM 5385 C CA . ARG B 1 286 ? -10.375 -39.75 -13.375 1 91.25 286 ARG B CA 1
ATOM 5386 C C . ARG B 1 286 ? -10.188 -39.406 -11.906 1 91.25 286 ARG B C 1
ATOM 5388 O O . ARG B 1 286 ? -9.148 -39.719 -11.312 1 91.25 286 ARG B O 1
ATOM 5395 N N . HIS B 1 287 ? -11.062 -38.688 -11.336 1 90.75 287 HIS B N 1
ATOM 5396 C CA . HIS B 1 287 ? -11.062 -38.406 -9.906 1 90.75 287 HIS B CA 1
ATOM 5397 C C . HIS B 1 287 ? -12.461 -38.531 -9.32 1 90.75 287 HIS B C 1
ATOM 5399 O O . HIS B 1 287 ? -13.453 -38.469 -10.055 1 90.75 287 HIS B O 1
ATOM 5405 N N . ASP B 1 288 ? -12.492 -38.781 -8.008 1 87.81 288 ASP B N 1
ATOM 5406 C CA . ASP B 1 288 ? -13.758 -38.969 -7.305 1 87.81 288 ASP B CA 1
ATOM 5407 C C . ASP B 1 288 ? -14.383 -37.594 -6.969 1 87.81 288 ASP B C 1
ATOM 5409 O O . ASP B 1 288 ? -13.734 -36.75 -6.367 1 87.81 288 ASP B O 1
ATOM 5413 N N . LYS B 1 289 ? -15.617 -37.438 -7.312 1 88.88 289 LYS B N 1
ATOM 5414 C CA . LYS B 1 289 ? -16.281 -36.156 -7.105 1 88.88 289 LYS B CA 1
ATOM 5415 C C . LYS B 1 289 ? -17.312 -36.25 -5.988 1 88.88 289 LYS B C 1
ATOM 5417 O O . LYS B 1 289 ? -18.172 -35.375 -5.852 1 88.88 289 LYS B O 1
ATOM 5422 N N . ASN B 1 290 ? -17.312 -37.344 -5.25 1 90.06 290 ASN B N 1
ATOM 5423 C CA . ASN B 1 290 ? -18.25 -37.406 -4.133 1 90.06 290 ASN B CA 1
ATOM 5424 C C . ASN B 1 290 ? -17.906 -36.406 -3.039 1 90.06 290 ASN B C 1
ATOM 5426 O O . ASN B 1 290 ? -16.812 -35.844 -3.055 1 90.06 290 ASN B O 1
ATOM 5430 N N . ALA B 1 291 ? -18.766 -36.156 -2.119 1 93 291 ALA B N 1
ATOM 5431 C CA . ALA B 1 291 ? -18.656 -35.125 -1.109 1 93 291 ALA B CA 1
ATOM 5432 C C . ALA B 1 291 ? -17.422 -35.344 -0.231 1 93 291 ALA B C 1
ATOM 5434 O O . ALA B 1 291 ? -16.703 -34.406 0.087 1 93 291 ALA B O 1
ATOM 5435 N N . ASN B 1 292 ? -17.188 -36.562 0.138 1 92.44 292 ASN B N 1
ATOM 5436 C CA . ASN B 1 292 ? -16.047 -36.875 1.003 1 92.44 292 ASN B CA 1
ATOM 5437 C C . ASN B 1 292 ? -14.719 -36.625 0.304 1 92.44 292 ASN B C 1
ATOM 5439 O O . ASN B 1 292 ? -13.781 -36.094 0.917 1 92.44 292 ASN B O 1
ATOM 5443 N N . ALA B 1 293 ? -14.664 -37.031 -0.937 1 91.25 293 ALA B N 1
ATOM 5444 C CA . ALA B 1 293 ? -13.453 -36.812 -1.717 1 91.25 293 ALA B CA 1
ATOM 5445 C C . ALA B 1 293 ? -13.188 -35.312 -1.896 1 91.25 293 ALA B C 1
ATOM 5447 O O . ALA B 1 293 ? -12.047 -34.844 -1.78 1 91.25 293 ALA B O 1
ATOM 5448 N N . CYS B 1 294 ? -14.242 -34.594 -2.133 1 93.25 294 CYS B N 1
ATOM 5449 C CA . CYS B 1 294 ? -14.133 -33.156 -2.303 1 93.25 294 CYS B CA 1
ATOM 5450 C C . CYS B 1 294 ? -13.641 -32.5 -1.021 1 93.25 294 CYS B C 1
ATOM 5452 O O . CYS B 1 294 ? -12.734 -31.656 -1.056 1 93.25 294 CYS B O 1
ATOM 5454 N N . LEU B 1 295 ? -14.227 -32.844 0.072 1 93.94 295 LEU B N 1
ATOM 5455 C CA . LEU B 1 295 ? -13.82 -32.281 1.353 1 93.94 295 LEU B CA 1
ATOM 5456 C C . LEU B 1 295 ? -12.367 -32.625 1.661 1 93.94 295 LEU B C 1
ATOM 5458 O O . LEU B 1 295 ? -11.617 -31.766 2.16 1 93.94 295 LEU B O 1
ATOM 5462 N N . SER B 1 296 ? -12.039 -33.812 1.355 1 91.88 296 SER B N 1
ATOM 5463 C CA . SER B 1 296 ? -10.664 -34.25 1.579 1 91.88 296 SER B CA 1
ATOM 5464 C C . SER B 1 296 ? -9.688 -33.406 0.782 1 91.88 296 SER B C 1
ATOM 5466 O O . SER B 1 296 ? -8.633 -33 1.294 1 91.88 296 SER B O 1
ATOM 5468 N N . SER B 1 297 ? -9.984 -33.156 -0.462 1 92.44 297 SER B N 1
ATOM 5469 C CA . SER B 1 297 ? -9.148 -32.312 -1.303 1 92.44 297 SER B CA 1
ATOM 5470 C C . SER B 1 297 ? -9.047 -30.906 -0.738 1 92.44 297 SER B C 1
ATOM 5472 O O . SER B 1 297 ? -7.977 -30.297 -0.738 1 92.44 297 SER B O 1
ATOM 5474 N N . ILE B 1 298 ? -10.164 -30.375 -0.245 1 94.31 298 ILE B N 1
ATOM 5475 C CA . ILE B 1 298 ? -10.203 -29.031 0.329 1 94.31 298 ILE B CA 1
ATOM 5476 C C . ILE B 1 298 ? -9.281 -28.969 1.546 1 94.31 298 ILE B C 1
ATOM 5478 O O . ILE B 1 298 ? -8.539 -27.984 1.722 1 94.31 298 ILE B O 1
ATOM 5482 N N . MET B 1 299 ? -9.312 -29.984 2.312 1 94.25 299 MET B N 1
ATOM 5483 C CA . MET B 1 299 ? -8.555 -30 3.561 1 94.25 299 MET B CA 1
ATOM 5484 C C . MET B 1 299 ? -7.059 -30.078 3.287 1 94.25 299 MET B C 1
ATOM 5486 O O . MET B 1 299 ? -6.246 -29.828 4.184 1 94.25 299 MET B O 1
ATOM 5490 N N . LYS B 1 300 ? -6.641 -30.422 2.064 1 93.75 300 LYS B N 1
ATOM 5491 C CA . LYS B 1 300 ? -5.23 -30.547 1.706 1 93.75 300 LYS B CA 1
ATOM 5492 C C . LYS B 1 300 ? -4.711 -29.25 1.1 1 93.75 300 LYS B C 1
ATOM 5494 O O . LYS B 1 300 ? -3.518 -29.109 0.821 1 93.75 300 LYS B O 1
ATOM 5499 N N . LEU B 1 301 ? -5.578 -28.297 0.891 1 95.5 301 LEU B N 1
ATOM 5500 C CA . LEU B 1 301 ? -5.191 -27.016 0.319 1 95.5 301 LEU B CA 1
ATOM 5501 C C . LEU B 1 301 ? -4.406 -26.172 1.329 1 95.5 301 LEU B C 1
ATOM 5503 O O . LEU B 1 301 ? -4.512 -26.406 2.537 1 95.5 301 LEU B O 1
ATOM 5507 N N . PRO B 1 302 ? -3.619 -25.219 0.802 1 96.38 302 PRO B N 1
ATOM 5508 C CA . PRO B 1 302 ? -2.945 -24.297 1.72 1 96.38 302 PRO B CA 1
ATOM 5509 C C . PRO B 1 302 ? -3.922 -23.547 2.615 1 96.38 302 PRO B C 1
ATOM 5511 O O . PRO B 1 302 ? -5.031 -23.219 2.186 1 96.38 302 PRO B O 1
ATOM 5514 N N . LYS B 1 303 ? -3.484 -23.172 3.717 1 94.81 303 LYS B N 1
ATOM 5515 C CA . LYS B 1 303 ? -4.332 -22.703 4.809 1 94.81 303 LYS B CA 1
ATOM 5516 C C . LYS B 1 303 ? -5.195 -21.516 4.363 1 94.81 303 LYS B C 1
ATOM 5518 O O . LYS B 1 303 ? -6.398 -21.484 4.633 1 94.81 303 LYS B O 1
ATOM 5523 N N . GLN B 1 304 ? -4.625 -20.609 3.703 1 94.44 304 GLN B N 1
ATOM 5524 C CA . GLN B 1 304 ? -5.371 -19.406 3.35 1 94.44 304 GLN B CA 1
ATOM 5525 C C . GLN B 1 304 ? -6.457 -19.719 2.324 1 94.44 304 GLN B C 1
ATOM 5527 O O . GLN B 1 304 ? -7.574 -19.203 2.42 1 94.44 304 GLN B O 1
ATOM 5532 N N . PHE B 1 305 ? -6.164 -20.5 1.381 1 95 305 PHE B N 1
ATOM 5533 C CA . PHE B 1 305 ? -7.164 -20.875 0.382 1 95 305 PHE B CA 1
ATOM 5534 C C . PHE B 1 305 ? -8.203 -21.812 0.973 1 95 305 PHE B C 1
ATOM 5536 O O . PHE B 1 305 ? -9.391 -21.703 0.68 1 95 305 PHE B O 1
ATOM 5543 N N . GLN B 1 306 ? -7.719 -22.719 1.749 1 96.25 306 GLN B N 1
ATOM 5544 C CA . GLN B 1 306 ? -8.625 -23.625 2.445 1 96.25 306 GLN B CA 1
ATOM 5545 C C . GLN B 1 306 ? -9.695 -22.859 3.207 1 96.25 306 GLN B C 1
ATOM 5547 O O . GLN B 1 306 ? -10.891 -23.156 3.08 1 96.25 306 GLN B O 1
ATOM 5552 N N . ARG B 1 307 ? -9.234 -21.906 3.898 1 94.69 307 ARG B N 1
ATOM 5553 C CA . ARG B 1 307 ? -10.148 -21.094 4.684 1 94.69 307 ARG B CA 1
ATOM 5554 C C . ARG B 1 307 ? -11.156 -20.375 3.787 1 94.69 307 ARG B C 1
ATOM 5556 O O . ARG B 1 307 ? -12.352 -20.344 4.094 1 94.69 307 ARG B O 1
ATOM 5563 N N . GLN B 1 308 ? -10.688 -19.844 2.693 1 93.88 308 GLN B N 1
ATOM 5564 C CA . GLN B 1 308 ? -11.562 -19.125 1.774 1 93.88 308 GLN B CA 1
ATOM 5565 C C . GLN B 1 308 ? -12.609 -20.047 1.165 1 93.88 308 GLN B C 1
ATOM 5567 O O . GLN B 1 308 ? -13.766 -19.672 1.009 1 93.88 308 GLN B O 1
ATOM 5572 N N . VAL B 1 309 ? -12.188 -21.25 0.842 1 95.25 309 VAL B N 1
ATOM 5573 C CA . VAL B 1 309 ? -13.109 -22.203 0.245 1 95.25 309 VAL B CA 1
ATOM 5574 C C . VAL B 1 309 ? -14.156 -22.641 1.275 1 95.25 309 VAL B C 1
ATOM 5576 O O . VAL B 1 309 ? -15.352 -22.625 0.992 1 95.25 309 VAL B O 1
ATOM 5579 N N . LEU B 1 310 ? -13.711 -22.969 2.455 1 95.75 310 LEU B N 1
ATOM 5580 C CA . LEU B 1 310 ? -14.625 -23.422 3.504 1 95.75 310 LEU B CA 1
ATOM 5581 C C . LEU B 1 310 ? -15.633 -22.328 3.85 1 95.75 310 LEU B C 1
ATOM 5583 O O . LEU B 1 310 ? -16.812 -22.625 4.066 1 95.75 310 LEU B O 1
ATOM 5587 N N . ARG B 1 311 ? -15.188 -21.156 3.803 1 93.25 311 ARG B N 1
ATOM 5588 C CA . ARG B 1 311 ? -16.047 -20.031 4.164 1 93.25 311 ARG B CA 1
ATOM 5589 C C . ARG B 1 311 ? -17.156 -19.844 3.135 1 93.25 311 ARG B C 1
ATOM 5591 O O . ARG B 1 311 ? -18.188 -19.234 3.432 1 93.25 311 ARG B O 1
ATOM 5598 N N . GLN B 1 312 ? -16.906 -20.344 1.908 1 93.56 312 GLN B N 1
ATOM 5599 C CA . GLN B 1 312 ? -17.953 -20.266 0.894 1 93.56 312 GLN B CA 1
ATOM 5600 C C . GLN B 1 312 ? -19.141 -21.156 1.262 1 93.56 312 GLN B C 1
ATOM 5602 O O . GLN B 1 312 ? -20.25 -20.969 0.765 1 93.56 312 GLN B O 1
ATOM 5607 N N . TYR B 1 313 ? -18.906 -22.156 2.107 1 92.88 313 TYR B N 1
ATOM 5608 C CA . TYR B 1 313 ? -19.938 -23.109 2.49 1 92.88 313 TYR B CA 1
ATOM 5609 C C . TYR B 1 313 ? -20.547 -22.75 3.844 1 92.88 313 TYR B C 1
ATOM 5611 O O . TYR B 1 313 ? -21.766 -22.812 4.031 1 92.88 313 TYR B O 1
ATOM 5619 N N . SER B 1 314 ? -19.656 -22.406 4.746 1 90.62 314 SER B N 1
ATOM 5620 C CA . SER B 1 314 ? -20.047 -22.078 6.109 1 90.62 314 SER B CA 1
ATOM 5621 C C . SER B 1 314 ? -19.156 -21 6.707 1 90.62 314 SER B C 1
ATOM 5623 O O . SER B 1 314 ? -17.938 -21.125 6.719 1 90.62 314 SER B O 1
ATOM 5625 N N . LYS B 1 315 ? -19.781 -20 7.309 1 86.56 315 LYS B N 1
ATOM 5626 C CA . LYS B 1 315 ? -19.031 -18.891 7.895 1 86.56 315 LYS B CA 1
ATOM 5627 C C . LYS B 1 315 ? -18.078 -19.391 8.969 1 86.56 315 LYS B C 1
ATOM 5629 O O . LYS B 1 315 ? -16.953 -18.875 9.086 1 86.56 315 LYS B O 1
ATOM 5634 N N . SER B 1 316 ? -18.484 -20.391 9.633 1 87.12 316 SER B N 1
ATOM 5635 C CA . SER B 1 316 ? -17.641 -20.938 10.703 1 87.12 316 SER B CA 1
ATOM 5636 C C . SER B 1 316 ? -16.578 -21.875 10.156 1 87.12 316 SER B C 1
ATOM 5638 O O . SER B 1 316 ? -15.609 -22.188 10.844 1 87.12 316 SER B O 1
ATOM 5640 N N . GLY B 1 317 ? -16.75 -22.375 8.992 1 85.69 317 GLY B N 1
ATOM 5641 C CA . GLY B 1 317 ? -15.836 -23.359 8.406 1 85.69 317 GLY B CA 1
ATOM 5642 C C . GLY B 1 317 ? -16.031 -24.75 8.953 1 85.69 317 GLY B C 1
ATOM 5643 O O . GLY B 1 317 ? -15.125 -25.594 8.867 1 85.69 317 GLY B O 1
ATOM 5644 N N . ASP B 1 318 ? -17.203 -24.984 9.531 1 91.19 318 ASP B N 1
ATOM 5645 C CA . ASP B 1 318 ? -17.5 -26.281 10.109 1 91.19 318 ASP B CA 1
ATOM 5646 C C . ASP B 1 318 ? -17.531 -27.359 9.031 1 91.19 318 ASP B C 1
ATOM 5648 O O . ASP B 1 318 ? -18.406 -27.359 8.164 1 91.19 318 ASP B O 1
ATOM 5652 N N . THR B 1 319 ? -16.703 -28.359 9.203 1 92.25 319 THR B N 1
ATOM 5653 C CA . THR B 1 319 ? -16.5 -29.375 8.172 1 92.25 319 THR B CA 1
ATOM 5654 C C . THR B 1 319 ? -17.734 -30.25 8.023 1 92.25 319 THR B C 1
ATOM 5656 O O . THR B 1 319 ? -18.047 -30.719 6.922 1 92.25 319 THR B O 1
ATOM 5659 N N . ALA B 1 320 ? -18.438 -30.438 9.117 1 92.75 320 ALA B N 1
ATOM 5660 C CA . ALA B 1 320 ? -19.656 -31.25 9.039 1 92.75 320 ALA B CA 1
ATOM 5661 C C . ALA B 1 320 ? -20.719 -30.547 8.188 1 92.75 320 ALA B C 1
ATOM 5663 O O . ALA B 1 320 ? -21.391 -31.188 7.383 1 92.75 320 ALA B O 1
ATOM 5664 N N . VAL B 1 321 ? -20.828 -29.312 8.422 1 93.62 321 VAL B N 1
ATOM 5665 C CA . VAL B 1 321 ? -21.781 -28.531 7.648 1 93.62 321 VAL B CA 1
ATOM 5666 C C . VAL B 1 321 ? -21.359 -28.484 6.184 1 93.62 321 VAL B C 1
ATOM 5668 O O . VAL B 1 321 ? -22.188 -28.625 5.281 1 93.62 321 VAL B O 1
ATOM 5671 N N . VAL B 1 322 ? -20.078 -28.266 5.957 1 94.62 322 VAL B N 1
ATOM 5672 C CA . VAL B 1 322 ? -19.531 -28.203 4.605 1 94.62 322 VAL B CA 1
ATOM 5673 C C . VAL B 1 322 ? -19.828 -29.516 3.875 1 94.62 322 VAL B C 1
ATOM 5675 O O . VAL B 1 322 ? -20.281 -29.516 2.73 1 94.62 322 VAL B O 1
ATOM 5678 N N . LEU B 1 323 ? -19.578 -30.656 4.559 1 93.81 323 LEU B N 1
ATOM 5679 C CA . LEU B 1 323 ? -19.797 -31.969 3.957 1 93.81 323 LEU B CA 1
ATOM 5680 C C . LEU B 1 323 ? -21.25 -32.156 3.568 1 93.81 323 LEU B C 1
ATOM 5682 O O . LEU B 1 323 ? -21.562 -32.688 2.504 1 93.81 323 LEU B O 1
ATOM 5686 N N . LYS B 1 324 ? -22.141 -31.719 4.379 1 94.06 324 LYS B N 1
ATOM 5687 C CA . LYS B 1 324 ? -23.578 -31.828 4.109 1 94.06 324 LYS B CA 1
ATOM 5688 C C . LYS B 1 324 ? -23.969 -31.031 2.863 1 94.06 324 LYS B C 1
ATOM 5690 O O . LYS B 1 324 ? -24.734 -31.5 2.035 1 94.06 324 LYS B O 1
ATOM 5695 N N . ILE B 1 325 ? -23.438 -29.875 2.73 1 94.44 325 ILE B N 1
ATOM 5696 C CA . ILE B 1 325 ? -23.75 -29.016 1.591 1 94.44 325 ILE B CA 1
ATOM 5697 C C . ILE B 1 325 ? -23.125 -29.594 0.323 1 94.44 325 ILE B C 1
ATOM 5699 O O . ILE B 1 325 ? -23.781 -29.656 -0.725 1 94.44 325 ILE B O 1
ATOM 5703 N N . LEU B 1 326 ? -21.875 -30.062 0.447 1 92.88 326 LEU B N 1
ATOM 5704 C CA . LEU B 1 326 ? -21.172 -30.656 -0.679 1 92.88 326 LEU B CA 1
ATOM 5705 C C . LEU B 1 326 ? -21.953 -31.844 -1.246 1 92.88 326 LEU B C 1
ATOM 5707 O O . LEU B 1 326 ? -21.953 -32.062 -2.459 1 92.88 326 LEU B O 1
ATOM 5711 N N . ALA B 1 327 ? -22.609 -32.562 -0.408 1 92.25 327 ALA B N 1
ATOM 5712 C CA . ALA B 1 327 ? -23.344 -33.781 -0.806 1 92.25 327 ALA B CA 1
ATOM 5713 C C . ALA B 1 327 ? -24.547 -33.406 -1.667 1 92.25 327 ALA B C 1
ATOM 5715 O O . ALA B 1 327 ? -25.031 -34.25 -2.441 1 92.25 327 ALA B O 1
ATOM 5716 N N . GLN B 1 328 ? -24.984 -32.188 -1.574 1 93.12 328 GLN B N 1
ATOM 5717 C CA . GLN B 1 328 ? -26.203 -31.797 -2.262 1 93.12 328 GLN B CA 1
ATOM 5718 C C . GLN B 1 328 ? -25.891 -30.875 -3.439 1 93.12 328 GLN B C 1
ATOM 5720 O O . GLN B 1 328 ? -26.75 -30.641 -4.297 1 93.12 328 GLN B O 1
ATOM 5725 N N . GLU B 1 329 ? -24.766 -30.438 -3.568 1 91.44 329 GLU B N 1
ATOM 5726 C CA . GLU B 1 329 ? -24.438 -29.406 -4.547 1 91.44 329 GLU B CA 1
ATOM 5727 C C . GLU B 1 329 ? -24.031 -30.031 -5.883 1 91.44 329 GLU B C 1
ATOM 5729 O O . GLU B 1 329 ? -23.438 -31.109 -5.918 1 91.44 329 GLU B O 1
ATOM 5734 N N . SER B 1 330 ? -24.359 -29.328 -6.898 1 90.56 330 SER B N 1
ATOM 5735 C CA . SER B 1 330 ? -23.922 -29.719 -8.234 1 90.56 330 SER B CA 1
ATOM 5736 C C . SER B 1 330 ? -22.453 -29.359 -8.461 1 90.56 330 SER B C 1
ATOM 5738 O O . SER B 1 330 ? -21.891 -28.547 -7.723 1 90.56 330 SER B O 1
ATOM 5740 N N . THR B 1 331 ? -21.906 -29.922 -9.484 1 86.88 331 THR B N 1
ATOM 5741 C CA . THR B 1 331 ? -20.516 -29.641 -9.852 1 86.88 331 THR B CA 1
ATOM 5742 C C . THR B 1 331 ? -20.344 -28.188 -10.227 1 86.88 331 THR B C 1
ATOM 5744 O O . THR B 1 331 ? -19.312 -27.562 -9.906 1 86.88 331 THR B O 1
ATOM 5747 N N . ALA B 1 332 ? -21.312 -27.656 -10.859 1 90.56 332 ALA B N 1
ATOM 5748 C CA . ALA B 1 332 ? -21.266 -26.266 -11.273 1 90.56 332 ALA B CA 1
ATOM 5749 C C . ALA B 1 332 ? -21.234 -25.328 -10.07 1 90.56 332 ALA B C 1
ATOM 5751 O O . ALA B 1 332 ? -20.516 -24.344 -10.055 1 90.56 332 ALA B O 1
ATOM 5752 N N . GLN B 1 333 ? -22.031 -25.656 -9.125 1 93 333 GLN B N 1
ATOM 5753 C CA . GLN B 1 333 ? -22.078 -24.859 -7.91 1 93 333 GLN B CA 1
ATOM 5754 C C . GLN B 1 333 ? -20.75 -24.906 -7.16 1 93 333 GLN B C 1
ATOM 5756 O O . GLN B 1 333 ? -20.266 -23.875 -6.684 1 93 333 GLN B O 1
ATOM 5761 N N . ARG B 1 334 ? -20.188 -26.062 -7.109 1 91.5 334 ARG B N 1
ATOM 5762 C CA . ARG B 1 334 ? -18.906 -26.219 -6.449 1 91.5 334 ARG B CA 1
ATOM 5763 C C . ARG B 1 334 ? -17.812 -25.422 -7.156 1 91.5 334 ARG B C 1
ATOM 5765 O O . ARG B 1 334 ? -17 -24.766 -6.508 1 91.5 334 ARG B O 1
ATOM 5772 N N . ARG B 1 335 ? -17.844 -25.516 -8.422 1 91.25 335 ARG B N 1
ATOM 5773 C CA . ARG B 1 335 ? -16.906 -24.766 -9.242 1 91.25 335 ARG B CA 1
ATOM 5774 C C . ARG B 1 335 ? -17 -23.266 -8.977 1 91.25 335 ARG B C 1
ATOM 5776 O O . ARG B 1 335 ? -15.992 -22.594 -8.797 1 91.25 335 ARG B O 1
ATOM 5783 N N . ASN B 1 336 ? -18.156 -22.766 -8.898 1 92 336 ASN B N 1
ATOM 5784 C CA . ASN B 1 336 ? -18.391 -21.344 -8.672 1 92 336 ASN B CA 1
ATOM 5785 C C . ASN B 1 336 ? -17.922 -20.906 -7.285 1 92 336 ASN B C 1
ATOM 5787 O O . ASN B 1 336 ? -17.375 -19.812 -7.129 1 92 336 ASN B O 1
ATOM 5791 N N . ARG B 1 337 ? -18.109 -21.719 -6.336 1 93.19 337 ARG B N 1
ATOM 5792 C CA . ARG B 1 337 ? -17.641 -21.406 -4.988 1 93.19 337 ARG B CA 1
ATOM 5793 C C . ARG B 1 337 ? -16.125 -21.328 -4.941 1 93.19 337 ARG B C 1
ATOM 5795 O O . ARG B 1 337 ? -15.562 -20.453 -4.289 1 93.19 337 ARG B O 1
ATOM 5802 N N . CYS B 1 338 ? -15.508 -22.25 -5.641 1 92.25 338 CYS B N 1
ATOM 5803 C CA . CYS B 1 338 ? -14.047 -22.25 -5.684 1 92.25 338 CYS B CA 1
ATOM 5804 C C . CYS B 1 338 ? -13.531 -21 -6.414 1 92.25 338 CYS B C 1
ATOM 5806 O O . CYS B 1 338 ? -12.547 -20.406 -5.992 1 92.25 338 CYS B O 1
ATOM 5808 N N . LYS B 1 339 ? -14.195 -20.672 -7.473 1 90.81 339 LYS B N 1
ATOM 5809 C CA . LYS B 1 339 ? -13.828 -19.453 -8.203 1 90.81 339 LYS B CA 1
ATOM 5810 C C . LYS B 1 339 ? -13.922 -18.219 -7.316 1 90.81 339 LYS B C 1
ATOM 5812 O O . LYS B 1 339 ? -13.023 -17.391 -7.309 1 90.81 339 LYS B O 1
ATOM 5817 N N . ARG B 1 340 ? -14.953 -18.156 -6.562 1 91.25 340 ARG B N 1
ATOM 5818 C CA . ARG B 1 340 ? -15.148 -17.031 -5.641 1 91.25 340 ARG B CA 1
ATOM 5819 C C . ARG B 1 340 ? -14.07 -17.031 -4.562 1 91.25 340 ARG B C 1
ATOM 5821 O O . ARG B 1 340 ? -13.594 -15.961 -4.164 1 91.25 340 ARG B O 1
ATOM 5828 N N . ALA B 1 341 ? -13.75 -18.172 -4.137 1 93.06 341 ALA B N 1
ATOM 5829 C CA . ALA B 1 341 ? -12.711 -18.297 -3.121 1 93.06 341 ALA B CA 1
ATOM 5830 C C . ALA B 1 341 ? -11.367 -17.781 -3.648 1 93.06 341 ALA B C 1
ATOM 5832 O O . ALA B 1 341 ? -10.641 -17.078 -2.939 1 93.06 341 ALA B O 1
ATOM 5833 N N . VAL B 1 342 ? -11.031 -18.125 -4.883 1 91.88 342 VAL B N 1
ATOM 5834 C CA . VAL B 1 342 ? -9.797 -17.641 -5.488 1 91.88 342 VAL B CA 1
ATOM 5835 C C . VAL B 1 342 ? -9.828 -16.125 -5.613 1 91.88 342 VAL B C 1
ATOM 5837 O O . VAL B 1 342 ? -8.844 -15.445 -5.297 1 91.88 342 VAL B O 1
ATOM 5840 N N . HIS B 1 343 ? -10.945 -15.648 -6.008 1 88.5 343 HIS B N 1
ATOM 5841 C CA . HIS B 1 343 ? -11.094 -14.203 -6.164 1 88.5 343 HIS B CA 1
ATOM 5842 C C . HIS B 1 343 ? -10.922 -13.484 -4.828 1 88.5 343 HIS B C 1
ATOM 5844 O O . HIS B 1 343 ? -10.266 -12.445 -4.762 1 88.5 343 HIS B O 1
ATOM 5850 N N . LYS B 1 344 ? -11.531 -14.008 -3.834 1 89.88 344 LYS B N 1
ATOM 5851 C CA . LYS B 1 344 ? -11.43 -13.406 -2.508 1 89.88 344 LYS B CA 1
ATOM 5852 C C . LYS B 1 344 ? -9.992 -13.445 -2 1 89.88 344 LYS B C 1
ATOM 5854 O O . LYS B 1 344 ? -9.555 -12.531 -1.294 1 89.88 344 LYS B O 1
ATOM 5859 N N . LEU B 1 345 ? -9.344 -14.453 -2.387 1 91.69 345 LEU B N 1
ATOM 5860 C CA . LEU B 1 345 ? -7.965 -14.633 -1.946 1 91.69 345 LEU B CA 1
ATOM 5861 C C . LEU B 1 345 ? -7.031 -13.68 -2.684 1 91.69 345 LEU B C 1
ATOM 5863 O O . LEU B 1 345 ? -6.121 -13.102 -2.082 1 91.69 345 LEU B O 1
ATOM 5867 N N . THR B 1 346 ? -7.281 -13.453 -3.977 1 91.25 346 THR B N 1
ATOM 5868 C CA . THR B 1 346 ? -6.234 -12.867 -4.805 1 91.25 346 THR B CA 1
ATOM 5869 C C . THR B 1 346 ? -6.656 -11.492 -5.32 1 91.25 346 THR B C 1
ATOM 5871 O O . THR B 1 346 ? -5.812 -10.672 -5.684 1 91.25 346 THR B O 1
ATOM 5874 N N . GLY B 1 347 ? -7.91 -11.258 -5.457 1 87.81 347 GLY B N 1
ATOM 5875 C CA . GLY B 1 347 ? -8.414 -10.133 -6.227 1 87.81 347 GLY B CA 1
ATOM 5876 C C . GLY B 1 347 ? -7.816 -8.805 -5.805 1 87.81 347 GLY B C 1
ATOM 5877 O O . GLY B 1 347 ? -7.348 -8.031 -6.648 1 87.81 347 GLY B O 1
ATOM 5878 N N . PHE B 1 348 ? -7.852 -8.562 -4.496 1 89.75 348 PHE B N 1
ATOM 5879 C CA . PHE B 1 348 ? -7.387 -7.289 -3.971 1 89.75 348 PHE B CA 1
ATOM 5880 C C . PHE B 1 348 ? -5.879 -7.148 -4.137 1 89.75 348 PHE B C 1
ATOM 5882 O O . PHE B 1 348 ? -5.391 -6.105 -4.574 1 89.75 348 PHE B O 1
ATOM 5889 N N . SER B 1 349 ? -5.07 -8.141 -3.777 1 91.12 349 SER B N 1
ATOM 5890 C CA . SER B 1 349 ? -3.615 -8.086 -3.877 1 91.12 349 SER B CA 1
ATOM 5891 C C . SER B 1 349 ? -3.164 -7.926 -5.324 1 91.12 349 SER B C 1
ATOM 5893 O O . SER B 1 349 ? -2.182 -7.238 -5.602 1 91.12 349 SER B O 1
ATOM 5895 N N . ILE B 1 350 ? -3.885 -8.562 -6.227 1 88.06 350 ILE B N 1
ATOM 5896 C CA . ILE B 1 350 ? -3.539 -8.453 -7.641 1 88.06 350 ILE B CA 1
ATOM 5897 C C . ILE B 1 350 ? -3.826 -7.035 -8.133 1 88.06 350 ILE B C 1
ATOM 5899 O O . ILE B 1 350 ? -3.057 -6.477 -8.914 1 88.06 350 ILE B O 1
ATOM 5903 N N . LEU B 1 351 ? -4.93 -6.504 -7.762 1 86.5 351 LEU B N 1
ATOM 5904 C CA . LEU B 1 351 ? -5.238 -5.121 -8.102 1 86.5 351 LEU B CA 1
ATOM 5905 C C . LEU B 1 351 ? -4.141 -4.184 -7.613 1 86.5 351 LEU B C 1
ATOM 5907 O O . LEU B 1 351 ? -3.645 -3.35 -8.375 1 86.5 351 LEU B O 1
ATOM 5911 N N . MET B 1 352 ? -3.797 -4.328 -6.332 1 90.94 352 MET B N 1
ATOM 5912 C CA . MET B 1 352 ? -2.76 -3.484 -5.746 1 90.94 352 MET B CA 1
ATOM 5913 C C . MET B 1 352 ? -1.424 -3.691 -6.453 1 90.94 352 MET B C 1
ATOM 5915 O O . MET B 1 352 ? -0.656 -2.744 -6.629 1 90.94 352 MET B O 1
ATOM 5919 N N . GLN B 1 353 ? -1.137 -4.898 -6.852 1 91.62 353 GLN B N 1
ATOM 5920 C CA . GLN B 1 353 ? 0.088 -5.191 -7.59 1 91.62 353 GLN B CA 1
ATOM 5921 C C . GLN B 1 353 ? 0.087 -4.504 -8.953 1 91.62 353 GLN B C 1
ATOM 5923 O O . GLN B 1 353 ? 1.128 -4.039 -9.422 1 91.62 353 GLN B O 1
AT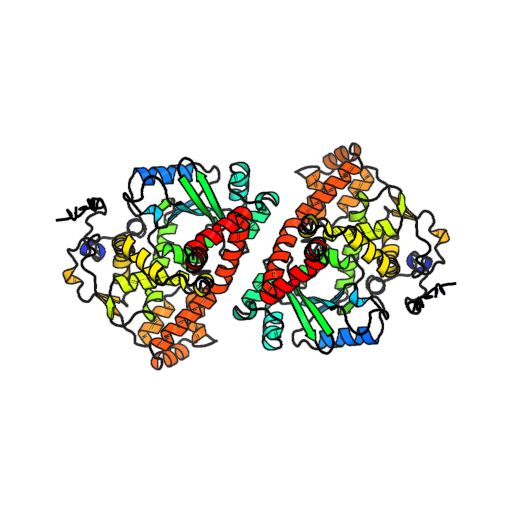OM 5928 N N . THR B 1 354 ? -1.055 -4.523 -9.586 1 85.81 354 THR B N 1
ATOM 5929 C CA . THR B 1 354 ? -1.196 -3.859 -10.875 1 85.81 354 THR B CA 1
ATOM 5930 C C . THR B 1 354 ? -0.919 -2.363 -10.75 1 85.81 354 THR B C 1
ATOM 5932 O O . THR B 1 354 ? -0.176 -1.794 -11.547 1 85.81 354 THR B O 1
ATOM 5935 N N . ILE B 1 355 ? -1.443 -1.776 -9.766 1 84.06 355 ILE B N 1
ATOM 5936 C CA . ILE B 1 355 ? -1.236 -0.354 -9.516 1 84.06 355 ILE B CA 1
ATOM 5937 C C . ILE B 1 355 ? 0.235 -0.095 -9.195 1 84.06 355 ILE B C 1
ATOM 5939 O O . ILE B 1 355 ? 0.834 0.846 -9.727 1 84.06 355 ILE B O 1
ATOM 5943 N N . LYS B 1 356 ? 0.76 -0.873 -8.32 1 91.25 356 LYS B N 1
ATOM 5944 C CA . LYS B 1 356 ? 2.184 -0.774 -8.008 1 91.25 356 LYS B CA 1
ATOM 5945 C C . LYS B 1 356 ? 3.029 -0.878 -9.273 1 91.25 356 LYS B C 1
ATOM 5947 O O . LYS B 1 356 ? 4.039 -0.184 -9.414 1 91.25 356 LYS B O 1
ATOM 5952 N N . GLY B 1 357 ? 2.584 -1.799 -10.18 1 88.38 357 GLY B N 1
ATOM 5953 C CA . GLY B 1 357 ? 3.295 -1.971 -11.43 1 88.38 357 GLY B CA 1
ATOM 5954 C C . GLY B 1 357 ? 3.352 -0.703 -12.266 1 88.38 357 GLY B C 1
ATOM 5955 O O . GLY B 1 357 ? 4.367 -0.418 -12.898 1 88.38 357 GLY B O 1
ATOM 5956 N N . LEU B 1 358 ? 2.34 0.066 -12.211 1 82.31 358 LEU B N 1
ATOM 5957 C CA . LEU B 1 358 ? 2.314 1.339 -12.93 1 82.31 358 LEU B CA 1
ATOM 5958 C C . LEU B 1 358 ? 3.312 2.32 -12.32 1 82.31 358 LEU B C 1
ATOM 5960 O O . LEU B 1 358 ? 3.98 3.059 -13.047 1 82.31 358 LEU B O 1
ATOM 5964 N N . LEU B 1 359 ? 3.439 2.295 -11.047 1 85.81 359 LEU B N 1
ATOM 5965 C CA . LEU B 1 359 ? 4.355 3.195 -10.352 1 85.81 359 LEU B CA 1
ATOM 5966 C C . LEU B 1 359 ? 5.805 2.779 -10.578 1 85.81 359 LEU B C 1
ATOM 5968 O O . LEU B 1 359 ? 6.672 3.629 -10.789 1 85.81 359 LEU B O 1
ATOM 5972 N N . THR B 1 360 ? 6.047 1.496 -10.547 1 90.94 360 THR B N 1
ATOM 5973 C CA . THR B 1 360 ? 7.414 1 -10.609 1 90.94 360 THR B CA 1
ATOM 5974 C C . THR B 1 360 ? 7.945 1.063 -12.039 1 90.94 360 THR B C 1
ATOM 5976 O O . THR B 1 360 ? 9.156 1.177 -12.258 1 90.94 360 THR B O 1
ATOM 5979 N N . ALA B 1 361 ? 7.047 0.971 -13.023 1 83.31 361 ALA B N 1
ATOM 5980 C CA . ALA B 1 361 ? 7.449 1.08 -14.422 1 83.31 361 ALA B CA 1
ATOM 5981 C C . ALA B 1 361 ? 7.754 2.527 -14.797 1 83.31 361 ALA B C 1
ATOM 5983 O O . ALA B 1 361 ? 8.539 2.789 -15.711 1 83.31 361 ALA B O 1
ATOM 5984 N N . GLY B 1 362 ? 7.277 3.465 -14 1 72.75 362 GLY B N 1
ATOM 5985 C CA . GLY B 1 362 ? 7.375 4.871 -14.359 1 72.75 362 GLY B CA 1
ATOM 5986 C C . GLY B 1 362 ? 6.328 5.305 -15.367 1 72.75 362 GLY B C 1
ATOM 5987 O O . GLY B 1 362 ? 5.82 4.484 -16.141 1 72.75 362 GLY B O 1
ATOM 5988 N N . PHE B 1 363 ? 5.879 6.559 -15.352 1 59.53 363 PHE B N 1
ATOM 5989 C CA . PHE B 1 363 ? 4.781 7.078 -16.156 1 59.53 363 PHE B CA 1
ATOM 5990 C C . PHE B 1 363 ? 5.012 6.797 -17.625 1 59.53 363 PHE B C 1
ATOM 5992 O O . PHE B 1 363 ? 4.102 6.348 -18.328 1 59.53 363 PHE B O 1
ATOM 5999 N N . ALA B 1 364 ? 6.141 7.066 -18.109 1 52.25 364 ALA B N 1
ATOM 6000 C CA . ALA B 1 364 ? 6.398 6.867 -19.531 1 52.25 364 ALA B CA 1
ATOM 6001 C C . ALA B 1 364 ? 6.406 5.383 -19.891 1 52.25 364 ALA B C 1
ATOM 6003 O O . ALA B 1 364 ? 5.758 4.965 -20.844 1 52.25 364 ALA B O 1
ATOM 6004 N N . LYS B 1 365 ? 7.012 4.66 -19.094 1 54.5 365 LYS B N 1
ATOM 6005 C CA . LYS B 1 365 ? 7.141 3.227 -19.344 1 54.5 365 LYS B CA 1
ATOM 6006 C C . LYS B 1 365 ? 5.832 2.498 -19.062 1 54.5 365 LYS B C 1
ATOM 6008 O O . LYS B 1 365 ? 5.492 1.529 -19.734 1 54.5 365 LYS B O 1
ATOM 6013 N N . SER B 1 366 ? 5.086 3.172 -18.141 1 53.03 366 SER B N 1
ATOM 6014 C CA . SER B 1 366 ? 3.822 2.547 -17.781 1 53.03 366 SER B CA 1
ATOM 6015 C C . SER B 1 366 ? 2.805 2.646 -18.906 1 53.03 366 SER B C 1
ATOM 6017 O O . SER B 1 366 ? 2.057 1.7 -19.156 1 53.03 366 SER B O 1
ATOM 6019 N N . PHE B 1 367 ? 2.859 3.885 -19.453 1 51.78 367 PHE B N 1
ATOM 6020 C CA . PHE B 1 367 ? 1.969 4.035 -20.594 1 51.78 367 PHE B CA 1
ATOM 6021 C C . PHE B 1 367 ? 2.336 3.051 -21.703 1 51.78 367 PHE B C 1
ATOM 6023 O O . PHE B 1 367 ? 1.459 2.428 -22.297 1 51.78 367 PHE B O 1
ATOM 6030 N N . ILE B 1 368 ? 3.549 2.857 -21.875 1 45.81 368 ILE B N 1
ATOM 6031 C CA . ILE B 1 368 ? 4.012 1.917 -22.891 1 45.81 368 ILE B CA 1
ATOM 6032 C C . ILE B 1 368 ? 3.664 0.491 -22.484 1 45.81 368 ILE B C 1
ATOM 6034 O O . ILE B 1 368 ? 3.18 -0.302 -23.281 1 45.81 368 ILE B O 1
ATOM 6038 N N . TYR B 1 369 ? 3.818 0.289 -21.312 1 50.41 369 TYR B N 1
ATOM 6039 C CA . TYR B 1 369 ? 3.58 -1.045 -20.766 1 50.41 369 TYR B CA 1
ATOM 6040 C C . TYR B 1 369 ? 2.102 -1.409 -20.844 1 50.41 369 TYR B C 1
ATOM 6042 O O . TYR B 1 369 ? 1.75 -2.514 -21.266 1 50.41 369 TYR B O 1
ATOM 6050 N N . VAL B 1 370 ? 1.285 -0.427 -20.406 1 49.97 370 VAL B N 1
ATOM 6051 C CA . VAL B 1 370 ? -0.156 -0.647 -20.469 1 49.97 370 VAL B CA 1
ATOM 6052 C C . VAL B 1 370 ? -0.595 -0.779 -21.938 1 49.97 370 VAL B C 1
ATOM 6054 O O . VAL B 1 370 ? -1.384 -1.664 -22.266 1 49.97 370 VAL B O 1
ATOM 6057 N N . LEU B 1 371 ? 0.008 0.049 -22.719 1 46.31 371 LEU B N 1
ATOM 6058 C CA . LEU B 1 371 ? -0.316 0.017 -24.141 1 46.31 371 LEU B CA 1
ATOM 6059 C C . LEU B 1 371 ? 0.133 -1.297 -24.781 1 46.31 371 LEU B C 1
ATOM 6061 O O . LEU B 1 371 ? -0.588 -1.877 -25.594 1 46.31 371 LEU B O 1
ATOM 6065 N N . GLU B 1 372 ? 1.225 -1.738 -24.484 1 50.16 372 GLU B N 1
ATOM 6066 C CA . GLU B 1 372 ? 1.739 -2.992 -25.016 1 50.16 372 GLU B CA 1
ATOM 6067 C C . GLU B 1 372 ? 0.899 -4.18 -24.562 1 50.16 372 GLU B C 1
ATOM 6069 O O . GLU B 1 372 ? 0.665 -5.117 -25.328 1 50.16 372 GLU B O 1
ATOM 6074 N N . LYS B 1 373 ? 0.478 -4.078 -23.406 1 50.75 373 LYS B N 1
ATOM 6075 C CA . LYS B 1 373 ? -0.341 -5.156 -22.859 1 50.75 373 LYS B CA 1
ATOM 6076 C C . LYS B 1 373 ? -1.744 -5.137 -23.469 1 50.75 373 LYS B C 1
ATOM 6078 O O . LYS B 1 373 ? -2.328 -6.191 -23.719 1 50.75 373 LYS B O 1
ATOM 6083 N N . LEU B 1 374 ? -2.26 -3.838 -23.562 1 46.44 374 LEU B N 1
ATOM 6084 C CA . LEU B 1 374 ? -3.564 -3.662 -24.188 1 46.44 374 LEU B CA 1
ATOM 6085 C C . LEU B 1 374 ? -3.51 -4.047 -25.672 1 46.44 374 LEU B C 1
ATOM 6087 O O . LEU B 1 374 ? -4.473 -4.598 -26.203 1 46.44 374 LEU B O 1
ATOM 6091 N N . LYS B 1 375 ? -2.477 -3.629 -26.328 1 46.19 375 LYS B N 1
ATOM 6092 C CA . LYS B 1 375 ? -2.309 -3.984 -27.734 1 46.19 375 LYS B CA 1
ATOM 6093 C C . LYS B 1 375 ? -2.33 -5.5 -27.922 1 46.19 375 LYS B C 1
ATOM 6095 O O . LYS B 1 375 ? -2.777 -5.992 -28.953 1 46.19 375 LYS B O 1
ATOM 6100 N N . LYS B 1 376 ? -1.806 -6.059 -26.922 1 50.09 376 LYS B N 1
ATOM 6101 C CA . LYS B 1 376 ? -1.8 -7.516 -27 1 50.09 376 LYS B CA 1
ATOM 6102 C C . LYS B 1 376 ? -3.156 -8.094 -26.594 1 50.09 376 LYS B C 1
ATOM 6104 O O . LYS B 1 376 ? -3.445 -9.258 -26.875 1 50.09 376 LYS B O 1
ATOM 6109 N N . GLY B 1 377 ? -3.855 -7.039 -26.047 1 46.25 377 GLY B N 1
ATOM 6110 C CA . GLY B 1 377 ? -5.207 -7.41 -25.656 1 46.25 377 GLY B CA 1
ATOM 6111 C C . GLY B 1 377 ? -6.25 -7.02 -26.688 1 46.25 377 GLY B C 1
ATOM 6112 O O . GLY B 1 377 ? -5.918 -6.508 -27.766 1 46.25 377 GLY B O 1
ATOM 6113 N N . PRO B 1 378 ? -7.508 -7.215 -26.391 1 43.31 378 PRO B N 1
ATOM 6114 C CA . PRO B 1 378 ? -8.547 -6.965 -27.391 1 43.31 378 PRO B CA 1
ATOM 6115 C C . PRO B 1 378 ? -8.656 -5.492 -27.781 1 43.31 378 PRO B C 1
ATOM 6117 O O . PRO B 1 378 ? -9.023 -5.176 -28.906 1 43.31 378 PRO B O 1
ATOM 6120 N N . LEU B 1 379 ? -8.336 -4.688 -26.875 1 43.94 379 LEU B N 1
ATOM 6121 C CA . LEU B 1 379 ? -8.477 -3.281 -27.234 1 43.94 379 LEU B CA 1
ATOM 6122 C C . LEU B 1 379 ? -7.434 -2.877 -28.266 1 43.94 379 LEU B C 1
ATOM 6124 O O . LEU B 1 379 ? -7.672 -1.985 -29.078 1 43.94 379 LEU B O 1
ATOM 6128 N N . GLY B 1 380 ? -6.336 -3.248 -28.141 1 39.78 380 GLY B N 1
ATOM 6129 C CA . GLY B 1 380 ? -5.344 -3.049 -29.188 1 39.78 380 GLY B CA 1
ATOM 6130 C C . GLY B 1 380 ? -5.84 -3.449 -30.562 1 39.78 380 GLY B C 1
ATOM 6131 O O . GLY B 1 380 ? -5.488 -2.818 -31.562 1 39.78 380 GLY B O 1
ATOM 6132 N N . LYS B 1 381 ? -6.652 -4.418 -30.672 1 43.06 381 LYS B N 1
ATOM 6133 C CA . LYS B 1 381 ? -7.27 -4.734 -31.953 1 43.06 381 LYS B CA 1
ATOM 6134 C C . LYS B 1 381 ? -8.227 -3.629 -32.406 1 43.06 381 LYS B C 1
ATOM 6136 O O . LYS B 1 381 ? -8.359 -3.355 -33.594 1 43.06 381 LYS B O 1
ATOM 6141 N N . LEU B 1 382 ? -8.789 -2.896 -31.484 1 39.62 382 LEU B N 1
ATOM 6142 C CA . LEU B 1 382 ? -9.742 -1.863 -31.859 1 39.62 382 LEU B CA 1
ATOM 6143 C C . LEU B 1 382 ? -9.023 -0.615 -32.375 1 39.62 382 LEU B C 1
ATOM 6145 O O . LEU B 1 382 ? -9.484 0.05 -33.281 1 39.62 382 LEU B O 1
ATOM 6149 N N . LEU B 1 383 ? -8.016 -0.283 -31.828 1 37.12 383 LEU B N 1
ATOM 6150 C CA . LEU B 1 383 ? -7.32 0.925 -32.25 1 37.12 383 LEU B CA 1
ATOM 6151 C C . LEU B 1 383 ? -6.57 0.682 -33.562 1 37.12 383 LEU B C 1
ATOM 6153 O O . LEU B 1 383 ? -6.148 1.631 -34.219 1 37.12 383 LEU B O 1
ATOM 6157 N N . LYS B 1 384 ? -6.223 -0.363 -33.906 1 38.66 384 LYS B N 1
ATOM 6158 C CA . LYS B 1 384 ? -5.664 -0.618 -35.25 1 38.66 384 LYS B CA 1
ATOM 6159 C C . LYS B 1 384 ? -6.746 -0.551 -36.312 1 38.66 384 LYS B C 1
ATOM 6161 O O . LYS B 1 384 ? -6.441 -0.537 -37.5 1 38.66 384 LYS B O 1
ATOM 6166 N N . LYS B 1 385 ? -8.047 -0.515 -35.906 1 33.12 385 LYS B N 1
ATOM 6167 C CA . LYS B 1 385 ? -9.039 -0.295 -36.938 1 33.12 385 LYS B CA 1
ATOM 6168 C C . LYS B 1 385 ? -9.414 1.182 -37.062 1 33.12 385 LYS B C 1
ATOM 6170 O O . LYS B 1 385 ? -9.656 1.839 -36.031 1 33.12 385 LYS B O 1
#

InterPro domains:
  IPR015222 Phosphatidate cytidylyltransferase, mitochondrial [PF09139] (53-376)
  IPR015222 Phosphatidate cytidylyltransferase, mitochondrial [PIRSF028840] (36-377)
  IPR015222 Phosphatidate cytidylyltransferase, mitochondrial [PTHR13619] (44-376)

Sequence (770 aa):
MSRTRVLRGFYSPFSRRRLTTISIGALLSPQTIQTPKTLQTVSIHPSVNEEFERIVNSFDAPIDVAIAYGSGVFSQKGYDKKKKPMLDFIFGVKDPYQWHSVNVKQNPKHYSFLKYFGSRSISYLQESVGTGVYYNPFVRMGGSVIKYGVTSLHNLYDDLLHWSTLYLAGRLHKPTKIIRAPDEFFEFNHKNLESALYAALPFLSEKFQEAELYSTIASLSYLGDVRMSAMAENPQKVKNIVAAQFPLFRKLYLPLIHQVGNIRADNAEQLNDLACADTSKQLQFRHDKNANACLSSIMKLPKQFQRQVLRQYSKSGDTAVVLKILAQESTAQRRNRCKRAVHKLTGFSILMQTIKGLLTAGFAKSFIYVLEKLKKGPLGKLLKKMSRTRVLRGFYSPFSRRRLTTISIGALLSPQTIQTPKTLQTVSIHPSVNEEFERIVNSFDAPIDVAIAYGSGVFSQKGYDKKKKPMLDFIFGVKDPYQWHSVNVKQNPKHYSFLKYFGSRSISYLQESVGTGVYYNPFVRMGGSVIKYGVTSLHNLYDDLLHWSTLYLAGRLHKPTKIIRAPDEFFEFNHKNLESALYAALPFLSEKFQEAELYSTIASLSYLGDVRMSAMAENPQKVKNIVAAQFPLFRKLYLPLIHQVGNIRADNAEQLNDLACADTSKQLQFRHDKNANACLSSIMKLPKQFQRQVLRQYSKSGDTAVVLKILAQESTAQRRNRCKRAVHKLTGFSILMQTIKGLLTAGFAKSFIYVLEKLKKGPLGKLLKK

Nearest PDB structures (foldseek):
  6ig2-assembly2_D  TM=8.530E-01  e=2.321E-23  Schizosaccharomyces pombe 972h-
  6ig4-assembly1_B  TM=8.710E-01  e=4.524E-22  Schizosaccharomyces pombe 972h-
  6ig2-assembly1_B  TM=8.595E-01  e=3.425E-22  Schizosaccharomyces pombe 972h-
  6ig4-assembly1_A  TM=8.462E-01  e=5.706E-22  Schizosaccharomyces pombe 972h-
  7ecd-assembly1_A  TM=7.838E-01  e=8.787E-16  Firmicutes bacterium CAG:884

Secondary structure (DSSP, 8-state):
-----------------SS---BHHHHH-TTS---HHHHH-----HHHHHHHHHHHHT-SS--SEEEEESHHHH--TTS-TT-PPPEEEEEEES-HHHHHHHHHHH-GGGS-GGGGG-HHHHHHHHHHSTTS-EEEEEEEETTEEEEEEEEEHHHHHHHHHH-SSSHHHHHHTS--EEEE--HHHHHHHHHHHHHHHHHHGGGS-SEEEHHHHHHHHHHGGGTT-HHHHHTT--HHHHHHHHHHTHHHHHHHHHHHHTTSTTEEESSHHHHTT-BTT--SS--EEEE--SHHHHHHHHHTS-HHHHHHHHHHH-TT--HHHHHHHHHH--HHHHHHHHHHHHHHHHHHHHHHHHHHHHHHH-HHHHHHHHHHHHHTSHHHHHHT-/-----------------SS---BHHHHH-TTS---HHHHH-----HHHHHHHHHHHHT-SS--SEEEEESHHHH--TTS-TT-PPPEEEEEEES-HHHHHHHHHHH-GGGS-GGGGG-HHHHHHHHHHSTTS-EEEEEEEETTEEEEEEEEEHHHHHHHHHH-SSSHHHHHHTS--EEEE--HHHHHHHHHHHHHHHHHHGGGS-SEEEHHHHHHHHHHGGGTT-HHHHHTT--HHHHHHHHHHTHHHHHHHHHHHHTTSTTEEESSHHHHTT-BTT--SS--EEEE--SHHHHHHHHHTS-HHHHHHHHHHH-TT--HHHHHHHHHH--HHHHHHHHHHHHHHHHHHHHHHHHHHHHHHH-HHHHHHHHHHHHHSSHHHHHHT-